Protein 8JT7 (pdb70)

InterPro domains:
  IPR002937 Amine oxidase [PF01593] (18-531)
  IPR036188 FAD/NAD(P)-binding domain superfamily [G3DSA:3.50.50.60] (1-538)
  IPR036188 FAD/NAD(P)-binding domain superfamily [SSF51905] (5-531)
  IPR050281 Flavin monoamine oxidase and related enzymes [PTHR10742] (8-529)

B-factor: mean 80.11, std 22.12, range [20.0, 149.05]

Secondary structure (DSSP, 8-state):
-EEEEEE--SHHHHHHHHHHHHHHTTT--EEEE-SSS-S-TT--EE--TT-TTS-EESS---BPPPPTTSSSSSHHHHHHHHHTT--EEE--SSB--SSSS--BTTT-EEEETTEEEETTHHHH-GGG--S---GGGTT--HHHHHHHHHHHHSTTGGGS-HHHHTT-EETTEEGGGSBHHHHHHHHS-HHHHHHHHHH----TTBBHHHHS------TT---EEETT-TTHHHHHHHHHHTT-SS-SS-GGGSEE-SEEEEEEEE-S-SSS-EEEEEEEEEEETTEEEEEEEEEEEEEEEEEEEE--HHHHHHSB-GGGGSHHHHHHGGGEEEE-EEEEEEEESS-TTGGGT--SSEEEESSTT-EEEEEEEGGGSTT--S---EEEEEEE--GGGHHHHHTTSSSSBP-----GGGTTTS-GGGSS---SS--BHHHHHHHHHHHHHHTT-S--PPPSEEEEEEE-STTT-SSEEEEBTTS-HHHHHHHTTS-STTS-EEEESSTTSSSTTSHHHHHHHHHHHHHHHS-PPPPTTS-SSS-SSPPPPPS--SSPPP-PPTTHHHHHHHHHHHHHHH-

Structure (mmCIF, N/CA/C/O backbone):
data_8JT7
#
_entry.id   8JT7
#
_cell.length_a   1.00
_cell.length_b   1.00
_cell.length_c   1.00
_cell.angle_alpha   90.00
_cell.angle_beta   90.00
_cell.angle_gamma   90.00
#
_symmetry.space_group_name_H-M   'P 1'
#
loop_
_entity.id
_entity.type
_entity.pdbx_description
1 polymer 'Amine oxidoreductase'
2 non-polymer 'FLAVIN-ADENINE DINUCLEOTIDE'
3 water water
#
loop_
_atom_site.group_PDB
_atom_site.id
_atom_site.type_symbol
_atom_site.label_atom_id
_atom_site.label_alt_id
_atom_site.label_comp_id
_atom_site.label_asym_id
_atom_site.label_entity_id
_atom_site.label_seq_id
_atom_site.pdbx_PDB_ins_code
_atom_site.Cartn_x
_atom_site.Cartn_y
_atom_site.Cartn_z
_atom_site.occupancy
_atom_site.B_iso_or_equiv
_atom_site.auth_seq_id
_atom_site.auth_comp_id
_atom_site.auth_asym_id
_atom_site.auth_atom_id
_atom_site.pdbx_PDB_model_num
ATOM 1 N N . PRO A 1 13 ? 105.286 23.623 128.405 1.00 119.99 13 PRO A N 1
ATOM 2 C CA . PRO A 1 13 ? 105.229 23.711 129.869 1.00 119.14 13 PRO A CA 1
ATOM 3 C C . PRO A 1 13 ? 105.190 25.141 130.419 1.00 116.30 13 PRO A C 1
ATOM 4 O O . PRO A 1 13 ? 105.597 25.376 131.560 1.00 114.64 13 PRO A O 1
ATOM 8 N N . LEU A 1 14 ? 104.637 26.084 129.640 1.00 109.30 14 LEU A N 1
ATOM 9 C CA . LEU A 1 14 ? 104.596 27.474 130.056 1.00 95.23 14 LEU A CA 1
ATOM 10 C C . LEU A 1 14 ? 103.178 27.849 130.448 1.00 96.16 14 LEU A C 1
ATOM 11 O O . LEU A 1 14 ? 102.263 27.643 129.666 1.00 97.86 14 LEU A O 1
ATOM 16 N N . ASP A 1 15 ? 103.013 28.414 131.646 1.00 94.41 15 ASP A N 1
ATOM 17 C CA . ASP A 1 15 ? 101.724 28.927 132.082 1.00 91.87 15 ASP A CA 1
ATOM 18 C C . ASP A 1 15 ? 101.383 30.215 131.318 1.00 101.57 15 ASP A C 1
ATOM 19 O O . ASP A 1 15 ? 100.236 30.406 130.921 1.00 103.55 15 ASP A O 1
ATOM 24 N N . VAL A 1 16 ? 102.368 31.100 131.105 1.00 89.03 16 VAL A N 1
ATOM 25 C CA . VAL A 1 16 ? 102.165 32.331 130.359 1.00 85.56 16 VAL A CA 1
ATOM 26 C C . VAL A 1 16 ? 103.356 32.581 129.446 1.00 82.80 16 VAL A C 1
ATOM 27 O O . VAL A 1 16 ? 104.455 32.748 129.945 1.00 88.62 16 VAL A O 1
ATOM 31 N N . ALA A 1 17 ? 103.130 32.689 128.136 1.00 79.10 17 ALA A N 1
ATOM 32 C CA . ALA A 1 17 ? 104.138 33.221 127.236 1.00 79.88 17 ALA A CA 1
ATOM 33 C C . ALA A 1 17 ? 103.830 34.698 126.959 1.00 86.64 17 ALA A C 1
ATOM 34 O O . ALA A 1 17 ? 102.713 35.039 126.593 1.00 83.21 17 ALA A O 1
ATOM 36 N N . ILE A 1 18 ? 104.825 35.571 127.136 1.00 77.79 18 ILE A N 1
ATOM 37 C CA . ILE A 1 18 ? 104.675 36.980 126.840 1.00 71.70 18 ILE A CA 1
ATOM 38 C C . ILE A 1 18 ? 105.558 37.319 125.652 1.00 75.29 18 ILE A C 1
ATOM 39 O O . ILE A 1 18 ? 106.757 37.105 125.705 1.00 78.49 18 ILE A O 1
ATOM 44 N N . ILE A 1 19 ? 104.942 37.797 124.567 1.00 76.75 19 ILE A N 1
ATOM 45 C CA . ILE A 1 19 ? 105.651 38.081 123.333 1.00 74.44 19 ILE A CA 1
ATOM 46 C C . ILE A 1 19 ? 105.802 39.594 123.234 1.00 76.47 19 ILE A C 1
ATOM 47 O O . ILE A 1 19 ? 104.813 40.322 123.186 1.00 76.39 19 ILE A O 1
ATOM 52 N N . GLY A 1 20 ? 107.051 40.039 123.229 1.00 76.68 20 GLY A N 1
ATOM 53 C CA . GLY A 1 20 ? 107.391 41.425 123.026 1.00 76.61 20 GLY A CA 1
ATOM 54 C C . GLY A 1 20 ? 108.113 41.974 124.242 1.00 70.13 20 GLY A C 1
ATOM 55 O O . GLY A 1 20 ? 107.537 42.067 125.318 1.00 72.38 20 GLY A O 1
ATOM 56 N N . GLY A 1 21 ? 109.355 42.427 124.051 1.00 73.79 21 GLY A N 1
ATOM 57 C CA . GLY A 1 21 ? 110.064 43.022 125.171 1.00 64.83 21 GLY A CA 1
ATOM 58 C C . GLY A 1 21 ? 109.948 44.541 125.221 1.00 75.69 21 GLY A C 1
ATOM 59 O O . GLY A 1 21 ? 110.888 45.231 125.614 1.00 76.00 21 GLY A O 1
ATOM 60 N N . GLY A 1 22 ? 108.785 45.074 124.856 1.00 66.35 22 GLY A N 1
ATOM 61 C CA . GLY A 1 22 ? 108.545 46.488 125.023 1.00 62.14 22 GLY A CA 1
ATOM 62 C C . GLY A 1 22 ? 108.129 46.790 126.447 1.00 58.82 22 GLY A C 1
ATOM 63 O O . GLY A 1 22 ? 108.270 45.980 127.344 1.00 68.31 22 GLY A O 1
ATOM 64 N N . VAL A 1 23 ? 107.553 47.963 126.646 1.00 57.51 23 VAL A N 1
ATOM 65 C CA . VAL A 1 23 ? 107.223 48.338 128.001 1.00 66.55 23 VAL A CA 1
ATOM 66 C C . VAL A 1 23 ? 106.042 47.515 128.496 1.00 65.29 23 VAL A C 1
ATOM 67 O O . VAL A 1 23 ? 106.022 47.158 129.672 1.00 67.65 23 VAL A O 1
ATOM 71 N N . SER A 1 24 ? 105.086 47.186 127.612 1.00 73.79 24 SER A N 1
ATOM 72 C CA . SER A 1 24 ? 103.886 46.487 128.057 1.00 63.89 24 SER A CA 1
ATOM 73 C C . SER A 1 24 ? 104.222 45.031 128.355 1.00 64.64 24 SER A C 1
ATOM 74 O O . SER A 1 24 ? 103.777 44.524 129.371 1.00 70.88 24 SER A O 1
ATOM 77 N N . GLY A 1 25 ? 105.021 44.398 127.487 1.00 73.48 25 GLY A N 1
ATOM 78 C CA . GLY A 1 25 ? 105.545 43.056 127.718 1.00 71.87 25 GLY A CA 1
ATOM 79 C C . GLY A 1 25 ? 106.314 42.948 129.038 1.00 71.82 25 GLY A C 1
ATOM 80 O O . GLY A 1 25 ? 106.031 42.088 129.872 1.00 69.73 25 GLY A O 1
ATOM 81 N N . THR A 1 26 ? 107.304 43.825 129.220 1.00 70.28 26 THR A N 1
ATOM 82 C CA . THR A 1 26 ? 108.180 43.749 130.376 1.00 66.28 26 THR A CA 1
ATOM 83 C C . THR A 1 26 ? 107.386 44.025 131.646 1.00 68.12 26 THR A C 1
ATOM 84 O O . THR A 1 26 ? 107.628 43.387 132.664 1.00 75.43 26 THR A O 1
ATOM 88 N N . TYR A 1 27 ? 106.424 44.949 131.585 1.00 71.08 27 TYR A N 1
ATOM 89 C CA . TYR A 1 27 ? 105.627 45.244 132.765 1.00 75.08 27 TYR A CA 1
ATOM 90 C C . TYR A 1 27 ? 104.778 44.025 133.121 1.00 76.98 27 TYR A C 1
ATOM 91 O O . TYR A 1 27 ? 104.614 43.686 134.282 1.00 80.89 27 TYR A O 1
ATOM 100 N N . SER A 1 28 ? 104.226 43.382 132.100 1.00 73.24 28 SER A N 1
ATOM 101 C CA . SER A 1 28 ? 103.349 42.246 132.288 1.00 71.30 28 SER A CA 1
ATOM 102 C C . SER A 1 28 ? 104.128 41.107 132.941 1.00 78.13 28 SER A C 1
ATOM 103 O O . SER A 1 28 ? 103.622 40.453 133.850 1.00 86.84 28 SER A O 1
ATOM 106 N N . ALA A 1 29 ? 105.323 40.814 132.422 1.00 77.42 29 ALA A N 1
ATOM 107 C CA . ALA A 1 29 ? 106.154 39.768 133.006 1.00 77.74 29 ALA A CA 1
ATOM 108 C C . ALA A 1 29 ? 106.476 40.088 134.470 1.00 78.50 29 ALA A C 1
ATOM 109 O O . ALA A 1 29 ? 106.349 39.248 135.336 1.00 76.89 29 ALA A O 1
ATOM 111 N N . TRP A 1 30 ? 106.899 41.312 134.745 1.00 71.57 30 TRP A N 1
ATOM 112 C CA . TRP A 1 30 ? 107.244 41.690 136.097 1.00 79.12 30 TRP A CA 1
ATOM 113 C C . TRP A 1 30 ? 106.070 41.495 137.051 1.00 83.47 30 TRP A C 1
ATOM 114 O O . TRP A 1 30 ? 106.252 40.969 138.141 1.00 94.80 30 TRP A O 1
ATOM 125 N N . ARG A 1 31 ? 104.880 41.951 136.662 1.00 85.47 31 ARG A N 1
ATOM 126 C CA . ARG A 1 31 ? 103.699 41.842 137.504 1.00 87.08 31 ARG A CA 1
ATOM 127 C C . ARG A 1 31 ? 103.333 40.372 137.763 1.00 86.72 31 ARG A C 1
ATOM 128 O O . ARG A 1 31 ? 103.091 39.980 138.899 1.00 85.81 31 ARG A O 1
ATOM 136 N N . LEU A 1 32 ? 103.270 39.576 136.695 1.00 83.92 32 LEU A N 1
ATOM 137 C CA . LEU A 1 32 ? 102.874 38.191 136.804 1.00 88.41 32 LEU A CA 1
ATOM 138 C C . LEU A 1 32 ? 103.903 37.395 137.602 1.00 93.44 32 LEU A C 1
ATOM 139 O O . LEU A 1 32 ? 103.543 36.455 138.292 1.00 95.97 32 LEU A O 1
ATOM 144 N N . GLN A 1 33 ? 105.184 37.733 137.479 1.00 96.74 33 GLN A N 1
ATOM 145 C CA . GLN A 1 33 ? 106.224 37.003 138.185 1.00 94.99 33 GLN A CA 1
ATOM 146 C C . GLN A 1 33 ? 106.205 37.376 139.656 1.00 91.25 33 GLN A C 1
ATOM 147 O O . GLN A 1 33 ? 106.459 36.517 140.492 1.00 98.42 33 GLN A O 1
ATOM 153 N N . GLU A 1 34 ? 105.931 38.648 139.963 1.00 89.07 34 GLU A N 1
ATOM 154 C CA . GLU A 1 34 ? 105.936 39.091 141.346 1.00 90.15 34 GLU A CA 1
ATOM 155 C C . GLU A 1 34 ? 104.655 38.675 142.058 1.00 95.61 34 GLU A C 1
ATOM 156 O O . GLU A 1 34 ? 104.560 38.824 143.273 1.00 105.09 34 GLU A O 1
ATOM 162 N N . ALA A 1 35 ? 103.671 38.176 141.305 1.00 101.79 35 ALA A N 1
ATOM 163 C CA . ALA A 1 35 ? 102.377 37.844 141.872 1.00 102.57 35 ALA A CA 1
ATOM 164 C C . ALA A 1 35 ? 102.210 36.327 141.920 1.00 102.77 35 ALA A C 1
ATOM 165 O O . ALA A 1 35 ? 101.830 35.797 142.960 1.00 111.99 35 ALA A O 1
ATOM 167 N N . GLN A 1 36 ? 102.491 35.644 140.810 1.00 98.71 36 GLN A N 1
ATOM 168 C CA . GLN A 1 36 ? 102.178 34.231 140.678 1.00 98.93 36 GLN A CA 1
ATOM 169 C C . GLN A 1 36 ? 103.403 33.438 140.243 1.00 101.56 36 GLN A C 1
ATOM 170 O O . GLN A 1 36 ? 103.273 32.316 139.771 1.00 110.14 36 GLN A O 1
ATOM 176 N N . GLY A 1 37 ? 104.596 34.008 140.397 1.00 108.18 37 GLY A N 1
ATOM 177 C CA . GLY A 1 37 ? 105.808 33.390 139.882 1.00 108.38 37 GLY A CA 1
ATOM 178 C C . GLY A 1 37 ? 106.166 32.094 140.602 1.00 112.67 37 GLY A C 1
ATOM 179 O O . GLY A 1 37 ? 106.749 31.204 139.990 1.00 115.38 37 GLY A O 1
ATOM 180 N N . ASP A 1 38 ? 105.751 31.978 141.869 1.00 116.83 38 ASP A N 1
ATOM 181 C CA . ASP A 1 38 ? 106.036 30.817 142.697 1.00 120.07 38 ASP A CA 1
ATOM 182 C C . ASP A 1 38 ? 105.309 29.565 142.208 1.00 121.90 38 ASP A C 1
ATOM 183 O O . ASP A 1 38 ? 105.731 28.465 142.559 1.00 127.17 38 ASP A O 1
ATOM 188 N N . HIS A 1 39 ? 104.232 29.709 141.419 1.00 120.14 39 HIS A N 1
ATOM 189 C CA . HIS A 1 39 ? 103.487 28.544 140.959 1.00 122.63 39 HIS A CA 1
ATOM 190 C C . HIS A 1 39 ? 103.123 28.605 139.473 1.00 120.75 39 HIS A C 1
ATOM 191 O O . HIS A 1 39 ? 102.295 27.815 139.021 1.00 118.79 39 HIS A O 1
ATOM 198 N N . GLN A 1 40 ? 103.729 29.532 138.714 1.00 119.53 40 GLN A N 1
ATOM 199 C CA . GLN A 1 40 ? 103.412 29.704 137.303 1.00 112.06 40 GLN A CA 1
ATOM 200 C C . GLN A 1 40 ? 104.706 29.904 136.522 1.00 108.27 40 GLN A C 1
ATOM 201 O O . GLN A 1 40 ? 105.546 30.709 136.918 1.00 110.61 40 GLN A O 1
ATOM 207 N N . ARG A 1 41 ? 104.840 29.179 135.407 1.00 97.95 41 ARG A N 1
ATOM 208 C CA . ARG A 1 41 ? 105.976 29.343 134.520 1.00 103.96 41 ARG A CA 1
ATOM 209 C C . ARG A 1 41 ? 105.705 30.479 133.525 1.00 99.60 41 ARG A C 1
ATOM 210 O O . ARG A 1 41 ? 104.831 30.388 132.675 1.00 99.27 41 ARG A O 1
ATOM 218 N N . ILE A 1 42 ? 106.497 31.544 133.621 1.00 98.35 42 ILE A N 1
ATOM 219 C CA . ILE A 1 42 ? 106.327 32.735 132.812 1.00 92.37 42 ILE A CA 1
ATOM 220 C C . ILE A 1 42 ? 107.620 33.005 132.069 1.00 91.07 42 ILE A C 1
ATOM 221 O O . ILE A 1 42 ? 108.688 33.090 132.690 1.00 99.54 42 ILE A O 1
ATOM 226 N N . GLN A 1 43 ? 107.507 33.166 130.757 1.00 85.06 43 GLN A N 1
ATOM 227 C CA . GLN A 1 43 ? 108.671 33.487 129.955 1.00 94.98 43 GLN A CA 1
ATOM 228 C C . GLN A 1 43 ? 108.373 34.689 129.050 1.00 85.22 43 GLN A C 1
ATOM 229 O O . GLN A 1 43 ? 107.252 34.858 128.595 1.00 80.47 43 GLN A O 1
ATOM 235 N N . LEU A 1 44 ? 109.390 35.507 128.769 1.00 79.21 44 LEU A N 1
ATOM 236 C CA . LEU A 1 44 ? 109.248 36.670 127.901 1.00 71.74 44 LEU A CA 1
ATOM 237 C C . LEU A 1 44 ? 110.130 36.467 126.684 1.00 76.42 44 LEU A C 1
ATOM 238 O O . LEU A 1 44 ? 111.291 36.133 126.820 1.00 83.62 44 LEU A O 1
ATOM 243 N N . PHE A 1 45 ? 109.539 36.631 125.501 1.00 74.26 45 PHE A N 1
ATOM 244 C CA . PHE A 1 45 ? 110.237 36.434 124.252 1.00 78.58 45 PHE A CA 1
ATOM 245 C C . PHE A 1 45 ? 110.373 37.776 123.546 1.00 81.96 45 PHE A C 1
ATOM 246 O O . PHE A 1 45 ? 109.402 38.510 123.462 1.00 85.02 45 PHE A O 1
ATOM 254 N N . GLU A 1 46 ? 111.561 38.065 123.007 1.00 80.07 46 GLU A N 1
ATOM 255 C CA . GLU A 1 46 ? 111.804 39.327 122.342 1.00 74.13 46 GLU A CA 1
ATOM 256 C C . GLU A 1 46 ? 112.429 39.054 120.981 1.00 78.51 46 GLU A C 1
ATOM 257 O O . GLU A 1 46 ? 113.313 38.233 120.860 1.00 84.60 46 GLU A O 1
ATOM 263 N N . TYR A 1 47 ? 111.957 39.756 119.958 1.00 76.57 47 TYR A N 1
ATOM 264 C CA . TYR A 1 47 ? 112.380 39.565 118.585 1.00 77.95 47 TYR A CA 1
ATOM 265 C C . TYR A 1 47 ? 113.864 39.853 118.426 1.00 79.42 47 TYR A C 1
ATOM 266 O O . TYR A 1 47 ? 114.519 39.198 117.639 1.00 86.47 47 TYR A O 1
ATOM 275 N N . SER A 1 48 ? 114.345 40.903 119.094 1.00 82.23 48 SER A N 1
ATOM 276 C CA . SER A 1 48 ? 115.681 41.418 118.866 1.00 79.30 48 SER A CA 1
ATOM 277 C C . SER A 1 48 ? 116.549 41.134 120.085 1.00 76.88 48 SER A C 1
ATOM 278 O O . SER A 1 48 ? 116.142 40.436 121.007 1.00 82.13 48 SER A O 1
ATOM 281 N N . ASP A 1 49 ? 117.757 41.691 120.078 1.00 78.19 49 ASP A N 1
ATOM 282 C CA . ASP A 1 49 ? 118.672 41.557 121.195 1.00 84.52 49 ASP A CA 1
ATOM 283 C C . ASP A 1 49 ? 118.496 42.713 122.173 1.00 77.15 49 ASP A C 1
ATOM 284 O O . ASP A 1 49 ? 119.205 42.773 123.167 1.00 86.62 49 ASP A O 1
ATOM 289 N N . ARG A 1 50 ? 117.573 43.642 121.881 1.00 73.53 50 ARG A N 1
ATOM 290 C CA . ARG A 1 50 ? 117.404 44.827 122.704 1.00 64.79 50 ARG A CA 1
ATOM 291 C C . ARG A 1 50 ? 116.034 44.804 123.355 1.00 65.49 50 ARG A C 1
ATOM 292 O O . ARG A 1 50 ? 115.050 44.475 122.704 1.00 77.72 50 ARG A O 1
ATOM 300 N N . ILE A 1 51 ? 116.009 45.113 124.645 1.00 67.36 51 ILE A N 1
ATOM 301 C CA . ILE A 1 51 ? 114.788 45.280 125.396 1.00 70.36 51 ILE A CA 1
ATOM 302 C C . ILE A 1 51 ? 114.419 46.755 125.330 1.00 72.66 51 ILE A C 1
ATOM 303 O O . ILE A 1 51 ? 115.288 47.591 125.561 1.00 70.92 51 ILE A O 1
ATOM 308 N N . GLY A 1 52 ? 113.138 47.059 125.065 1.00 69.32 52 GLY A N 1
ATOM 309 C CA . GLY A 1 52 ? 112.638 48.422 125.148 1.00 66.56 52 GLY A CA 1
ATOM 310 C C . GLY A 1 52 ? 111.638 48.739 124.045 1.00 62.02 52 GLY A C 1
ATOM 311 O O . GLY A 1 52 ? 110.755 49.564 124.258 1.00 65.87 52 GLY A O 1
ATOM 312 N N . GLY A 1 53 ? 111.782 48.098 122.883 1.00 57.53 53 GLY A N 1
ATOM 313 C CA . GLY A 1 53 ? 110.835 48.286 121.795 1.00 67.79 53 GLY A CA 1
ATOM 314 C C . GLY A 1 53 ? 110.912 49.728 121.317 1.00 63.42 53 GLY A C 1
ATOM 315 O O . GLY A 1 53 ? 111.978 50.167 120.923 1.00 69.62 53 GLY A O 1
ATOM 316 N N . ARG A 1 54 ? 109.822 50.488 121.441 1.00 56.33 54 ARG A N 1
ATOM 317 C CA . ARG A 1 54 ? 109.845 51.863 120.968 1.00 55.47 54 ARG A CA 1
ATOM 318 C C . ARG A 1 54 ? 110.337 52.820 122.052 1.00 53.42 54 ARG A C 1
ATOM 319 O O . ARG A 1 54 ? 110.440 54.017 121.811 1.00 53.05 54 ARG A O 1
ATOM 327 N N . LEU A 1 55 ? 110.782 52.307 123.197 1.00 54.18 55 LEU A N 1
ATOM 328 C CA . LEU A 1 55 ? 111.671 53.078 124.048 1.00 57.00 55 LEU A CA 1
ATOM 329 C C . LEU A 1 55 ? 113.111 52.647 123.771 1.00 59.57 55 LEU A C 1
ATOM 330 O O . LEU A 1 55 ? 113.497 51.507 123.989 1.00 67.71 55 LEU A O 1
ATOM 335 N N . PHE A 1 56 ? 113.930 53.618 123.375 1.00 59.07 56 PHE A N 1
ATOM 336 C CA . PHE A 1 56 ? 115.241 53.333 122.844 1.00 56.34 56 PHE A CA 1
ATOM 337 C C . PHE A 1 56 ? 116.160 54.516 123.104 1.00 57.74 56 PHE A C 1
ATOM 338 O O . PHE A 1 56 ? 115.972 55.534 122.470 1.00 70.45 56 PHE A O 1
ATOM 346 N N . SER A 1 57 ? 117.105 54.398 124.046 1.00 64.10 57 SER A N 1
ATOM 347 C CA . SER A 1 57 ? 117.930 55.516 124.508 1.00 61.09 57 SER A CA 1
ATOM 348 C C . SER A 1 57 ? 119.381 55.230 124.169 1.00 67.19 57 SER A C 1
ATOM 349 O O . SER A 1 57 ? 119.827 54.084 124.232 1.00 85.07 57 SER A O 1
ATOM 352 N N . ILE A 1 58 ? 120.089 56.248 123.702 1.00 67.61 58 ILE A N 1
ATOM 353 C CA . ILE A 1 58 ? 121.488 56.097 123.356 1.00 64.55 58 ILE A CA 1
ATOM 354 C C . ILE A 1 58 ? 122.204 57.347 123.849 1.00 66.34 58 ILE A C 1
ATOM 355 O O . ILE A 1 58 ? 121.561 58.343 124.142 1.00 72.38 58 ILE A O 1
ATOM 360 N N . ASN A 1 59 ? 123.504 57.227 124.074 1.00 70.02 59 ASN A N 1
ATOM 361 C CA . ASN A 1 59 ? 124.352 58.367 124.336 1.00 72.78 59 ASN A CA 1
ATOM 362 C C . ASN A 1 59 ? 125.333 58.413 123.174 1.00 68.23 59 ASN A C 1
ATOM 363 O O . ASN A 1 59 ? 125.946 57.401 122.862 1.00 75.23 59 ASN A O 1
ATOM 368 N N . LEU A 1 60 ? 125.375 59.549 122.463 1.00 61.20 60 LEU A N 1
ATOM 369 C CA . LEU A 1 60 ? 126.364 59.765 121.430 1.00 59.95 60 LEU A CA 1
ATOM 370 C C . LEU A 1 60 ? 127.717 59.995 122.104 1.00 66.04 60 LEU A C 1
ATOM 371 O O . LEU A 1 60 ? 127.776 60.435 123.253 1.00 72.25 60 LEU A O 1
ATOM 376 N N . PRO A 1 61 ? 128.848 59.697 121.438 1.00 64.45 61 PRO A N 1
ATOM 377 C CA . PRO A 1 61 ? 130.171 60.086 121.939 1.00 70.94 61 PRO A CA 1
ATOM 378 C C . PRO A 1 61 ? 130.238 61.536 122.383 1.00 61.59 61 PRO A C 1
ATOM 379 O O . PRO A 1 61 ? 129.741 62.408 121.679 1.00 60.51 61 PRO A O 1
ATOM 383 N N . GLY A 1 62 ? 130.825 61.802 123.546 1.00 58.61 62 GLY A N 1
ATOM 384 C CA . GLY A 1 62 ? 130.970 63.182 123.986 1.00 59.44 62 GLY A CA 1
ATOM 385 C C . GLY A 1 62 ? 129.755 63.688 124.760 1.00 58.79 62 GLY A C 1
ATOM 386 O O . GLY A 1 62 ? 129.798 64.778 125.305 1.00 72.26 62 GLY A O 1
ATOM 387 N N . LEU A 1 63 ? 128.657 62.927 124.770 1.00 65.80 63 LEU A N 1
ATOM 388 C CA . LEU A 1 63 ? 127.437 63.358 125.428 1.00 64.60 63 LEU A CA 1
ATOM 389 C C . LEU A 1 63 ? 127.044 62.294 126.440 1.00 70.48 63 LEU A C 1
ATOM 390 O O . LEU A 1 63 ? 126.012 61.653 126.311 1.00 67.42 63 LEU A O 1
ATOM 395 N N . PRO A 1 64 ? 127.887 61.997 127.448 1.00 85.14 64 PRO A N 1
ATOM 396 C CA . PRO A 1 64 ? 127.607 60.884 128.364 1.00 75.37 64 PRO A CA 1
ATOM 397 C C . PRO A 1 64 ? 126.416 61.099 129.296 1.00 68.13 64 PRO A C 1
ATOM 398 O O . PRO A 1 64 ? 125.907 60.143 129.859 1.00 83.40 64 PRO A O 1
ATOM 402 N N . ASN A 1 65 ? 125.960 62.342 129.440 1.00 73.13 65 ASN A N 1
ATOM 403 C CA . ASN A 1 65 ? 124.830 62.638 130.305 1.00 77.46 65 ASN A CA 1
ATOM 404 C C . ASN A 1 65 ? 123.718 63.389 129.583 1.00 75.03 65 ASN A C 1
ATOM 405 O O . ASN A 1 65 ? 122.867 63.964 130.243 1.00 84.46 65 ASN A O 1
ATOM 410 N N . VAL A 1 66 ? 123.732 63.403 128.248 1.00 74.43 66 VAL A N 1
ATOM 411 C CA . VAL A 1 66 ? 122.642 63.953 127.470 1.00 68.27 66 VAL A CA 1
ATOM 412 C C . VAL A 1 66 ? 122.104 62.813 126.616 1.00 62.52 66 VAL A C 1
ATOM 413 O O . VAL A 1 66 ? 122.733 62.415 125.636 1.00 80.89 66 VAL A O 1
ATOM 417 N N . VAL A 1 67 ? 120.994 62.213 127.027 1.00 64.83 67 VAL A N 1
ATOM 418 C CA . VAL A 1 67 ? 120.444 61.077 126.309 1.00 69.00 67 VAL A CA 1
ATOM 419 C C . VAL A 1 67 ? 119.736 61.519 125.023 1.00 63.48 67 VAL A C 1
ATOM 420 O O . VAL A 1 67 ? 118.945 62.461 125.044 1.00 72.65 67 VAL A O 1
ATOM 424 N N . ALA A 1 68 ? 120.045 60.818 123.924 1.00 61.99 68 ALA A N 1
ATOM 425 C CA . ALA A 1 68 ? 119.305 60.872 122.684 1.00 65.23 68 ALA A CA 1
ATOM 426 C C . ALA A 1 68 ? 118.201 59.817 122.731 1.00 64.72 68 ALA A C 1
ATOM 427 O O . ALA A 1 68 ? 118.479 58.627 122.643 1.00 66.01 68 ALA A O 1
ATOM 429 N N . GLU A 1 69 ? 116.954 60.269 122.859 1.00 65.51 69 GLU A N 1
ATOM 430 C CA . GLU A 1 69 ? 115.810 59.379 122.896 1.00 58.40 69 GLU A CA 1
ATOM 431 C C . GLU A 1 69 ? 115.337 59.114 121.478 1.00 58.33 69 GLU A C 1
ATOM 432 O O . GLU A 1 69 ? 114.702 59.964 120.855 1.00 61.71 69 GLU A O 1
ATOM 438 N N . VAL A 1 70 ? 115.709 57.955 120.943 1.00 56.58 70 VAL A N 1
ATOM 439 C CA . VAL A 1 70 ? 115.343 57.702 119.572 1.00 54.41 70 VAL A CA 1
ATOM 440 C C . VAL A 1 70 ? 113.868 57.295 119.502 1.00 58.41 70 VAL A C 1
ATOM 441 O O . VAL A 1 70 ? 113.259 57.482 118.463 1.00 65.18 70 VAL A O 1
ATOM 445 N N . GLY A 1 71 ? 113.300 56.783 120.597 1.00 59.23 71 GLY A N 1
ATOM 446 C CA . GLY A 1 71 ? 111.875 56.517 120.705 1.00 60.30 71 GLY A CA 1
ATOM 447 C C . GLY A 1 71 ? 111.149 57.517 121.612 1.00 57.19 71 GLY A C 1
ATOM 448 O O . GLY A 1 71 ? 111.274 58.722 121.466 1.00 58.13 71 GLY A O 1
ATOM 449 N N . GLY A 1 72 ? 110.380 57.015 122.564 1.00 53.83 72 GLY A N 1
ATOM 450 C CA . GLY A 1 72 ? 109.685 57.902 123.475 1.00 55.21 72 GLY A CA 1
ATOM 451 C C . GLY A 1 72 ? 110.613 58.662 124.415 1.00 57.22 72 GLY A C 1
ATOM 452 O O . GLY A 1 72 ? 111.701 58.197 124.771 1.00 59.86 72 GLY A O 1
ATOM 453 N N . MET A 1 73 ? 110.185 59.856 124.829 1.00 56.22 73 MET A N 1
ATOM 454 C CA . MET A 1 73 ? 111.112 60.661 125.613 1.00 62.35 73 MET A CA 1
ATOM 455 C C . MET A 1 73 ? 110.517 61.358 126.830 1.00 56.86 73 MET A C 1
ATOM 456 O O . MET A 1 73 ? 111.297 61.809 127.653 1.00 75.63 73 MET A O 1
ATOM 461 N N . ARG A 1 74 ? 109.203 61.520 126.965 1.00 55.73 74 ARG A N 1
ATOM 462 C CA . ARG A 1 74 ? 108.693 62.249 128.115 1.00 55.78 74 ARG A CA 1
ATOM 463 C C . ARG A 1 74 ? 107.304 61.753 128.524 1.00 52.26 74 ARG A C 1
ATOM 464 O O . ARG A 1 74 ? 106.639 61.071 127.758 1.00 58.01 74 ARG A O 1
ATOM 472 N N . TRP A 1 75 ? 106.825 62.180 129.694 1.00 53.23 75 TRP A N 1
ATOM 473 C CA . TRP A 1 75 ? 105.465 61.831 130.107 1.00 58.04 75 TRP A CA 1
ATOM 474 C C . TRP A 1 75 ? 104.931 62.952 130.951 1.00 49.04 75 TRP A C 1
ATOM 475 O O . TRP A 1 75 ? 105.718 63.755 131.434 1.00 65.72 75 TRP A O 1
ATOM 486 N N . MET A 1 76 ? 103.613 63.049 131.046 1.00 64.77 76 MET A N 1
ATOM 487 C CA . MET A 1 76 ? 102.979 64.100 131.821 1.00 63.73 76 MET A CA 1
ATOM 488 C C . MET A 1 76 ? 102.860 63.592 133.247 1.00 74.35 76 MET A C 1
ATOM 489 O O . MET A 1 76 ? 102.402 62.470 133.460 1.00 70.23 76 MET A O 1
ATOM 494 N N . PRO A 1 77 ? 103.246 64.374 134.271 1.00 82.92 77 PRO A N 1
ATOM 495 C CA . PRO A 1 77 ? 103.074 63.958 135.661 1.00 84.01 77 PRO A CA 1
ATOM 496 C C . PRO A 1 77 ? 101.613 63.727 136.019 1.00 75.72 77 PRO A C 1
ATOM 497 O O . PRO A 1 77 ? 100.735 64.389 135.463 1.00 83.34 77 PRO A O 1
ATOM 501 N N . ALA A 1 78 ? 101.382 62.854 137.001 1.00 75.43 78 ALA A N 1
ATOM 502 C CA . ALA A 1 78 ? 100.064 62.672 137.585 1.00 76.41 78 ALA A CA 1
ATOM 503 C C . ALA A 1 78 ? 99.580 63.965 138.211 1.00 75.55 78 ALA A C 1
ATOM 504 O O . ALA A 1 78 ? 100.356 64.687 138.834 1.00 85.36 78 ALA A O 1
ATOM 506 N N . THR A 1 79 ? 98.276 64.236 138.053 1.00 89.15 79 THR A N 1
ATOM 507 C CA . THR A 1 79 ? 97.631 65.348 138.738 1.00 92.37 79 THR A CA 1
ATOM 508 C C . THR A 1 79 ? 97.614 65.086 140.245 1.00 100.31 79 THR A C 1
ATOM 509 O O . THR A 1 79 ? 97.902 63.975 140.689 1.00 100.78 79 THR A O 1
ATOM 513 N N . LYS A 1 80 ? 97.296 66.126 141.031 1.00 111.16 80 LYS A N 1
ATOM 514 C CA . LYS A 1 80 ? 97.275 66.025 142.486 1.00 114.48 80 LYS A CA 1
ATOM 515 C C . LYS A 1 80 ? 96.233 64.985 142.913 1.00 108.00 80 LYS A C 1
ATOM 516 O O . LYS A 1 80 ? 96.479 64.200 143.827 1.00 107.11 80 LYS A O 1
ATOM 522 N N . ASP A 1 81 ? 95.085 64.966 142.226 1.00 101.42 81 ASP A N 1
ATOM 523 C CA . ASP A 1 81 ? 94.006 64.046 142.549 1.00 104.77 81 ASP A CA 1
ATOM 524 C C . ASP A 1 81 ? 94.202 62.685 141.884 1.00 108.02 81 ASP A C 1
ATOM 525 O O . ASP A 1 81 ? 93.355 61.811 142.051 1.00 108.71 81 ASP A O 1
ATOM 530 N N . ASN A 1 82 ? 95.288 62.519 141.115 1.00 103.30 82 ASN A N 1
ATOM 531 C CA . ASN A 1 82 ? 95.690 61.243 140.531 1.00 94.70 82 ASN A CA 1
ATOM 532 C C . ASN A 1 82 ? 94.678 60.723 139.517 1.00 90.17 82 ASN A C 1
ATOM 533 O O . ASN A 1 82 ? 94.653 59.525 139.243 1.00 96.16 82 ASN A O 1
ATOM 538 N N . THR A 1 83 ? 93.870 61.618 138.939 1.00 99.96 83 THR A N 1
ATOM 539 C CA . THR A 1 83 ? 92.819 61.231 138.010 1.00 101.96 83 THR A CA 1
ATOM 540 C C . THR A 1 83 ? 93.289 61.471 136.579 1.00 102.62 83 THR A C 1
ATOM 541 O O . THR A 1 83 ? 92.850 60.783 135.658 1.00 103.18 83 THR A O 1
ATOM 545 N N . GLY A 1 84 ? 94.181 62.449 136.407 1.00 97.98 84 GLY A N 1
ATOM 546 C CA . GLY A 1 84 ? 94.660 62.829 135.096 1.00 95.46 84 GLY A CA 1
ATOM 547 C C . GLY A 1 84 ? 96.173 62.758 135.032 1.00 83.79 84 GLY A C 1
ATOM 548 O O . GLY A 1 84 ? 96.806 62.429 136.029 1.00 85.00 84 GLY A O 1
ATOM 549 N N . GLY A 1 85 ? 96.728 63.098 133.858 1.00 80.36 85 GLY A N 1
ATOM 550 C CA . GLY A 1 85 ? 98.144 62.923 133.571 1.00 76.66 85 GLY A CA 1
ATOM 551 C C . GLY A 1 85 ? 98.475 61.450 133.360 1.00 69.62 85 GLY A C 1
ATOM 552 O O . GLY A 1 85 ? 97.574 60.619 133.345 1.00 73.90 85 GLY A O 1
ATOM 553 N N . HIS A 1 86 ? 99.755 61.133 133.152 1.00 70.30 86 HIS A N 1
ATOM 554 C CA . HIS A 1 86 ? 100.141 59.759 132.881 1.00 70.56 86 HIS A CA 1
ATOM 555 C C . HIS A 1 86 ? 100.431 59.128 134.228 1.00 68.47 86 HIS A C 1
ATOM 556 O O . HIS A 1 86 ? 101.580 59.083 134.640 1.00 79.31 86 HIS A O 1
ATOM 563 N N . VAL A 1 87 ? 99.376 58.719 134.925 1.00 77.56 87 VAL A N 1
ATOM 564 C CA . VAL A 1 87 ? 99.461 58.314 136.320 1.00 78.87 87 VAL A CA 1
ATOM 565 C C . VAL A 1 87 ? 100.253 57.019 136.415 1.00 70.47 87 VAL A C 1
ATOM 566 O O . VAL A 1 87 ? 101.130 56.883 137.254 1.00 67.42 87 VAL A O 1
ATOM 570 N N . MET A 1 88 ? 99.988 56.084 135.512 1.00 66.80 88 MET A N 1
ATOM 571 C CA . MET A 1 88 ? 100.673 54.813 135.616 1.00 70.74 88 MET A CA 1
ATOM 572 C C . MET A 1 88 ? 102.173 55.003 135.476 1.00 75.63 88 MET A C 1
ATOM 573 O O . MET A 1 88 ? 102.910 54.409 136.253 1.00 75.42 88 MET A O 1
ATOM 578 N N . VAL A 1 89 ? 102.610 55.807 134.495 1.00 74.66 89 VAL A N 1
ATOM 579 C CA . VAL A 1 89 ? 104.021 55.981 134.243 1.00 66.22 89 VAL A CA 1
ATOM 580 C C . VAL A 1 89 ? 104.631 56.634 135.476 1.00 64.24 89 VAL A C 1
ATOM 581 O O . VAL A 1 89 ? 105.694 56.206 135.934 1.00 59.49 89 VAL A O 1
ATOM 585 N N . ASP A 1 90 ? 103.989 57.712 135.941 1.00 69.63 90 ASP A N 1
ATOM 586 C CA . ASP A 1 90 ? 104.531 58.530 137.009 1.00 72.27 90 ASP A CA 1
ATOM 587 C C . ASP A 1 90 ? 104.727 57.673 138.263 1.00 76.89 90 ASP A C 1
ATOM 588 O O . ASP A 1 90 ? 105.792 57.697 138.884 1.00 90.20 90 ASP A O 1
ATOM 593 N N . LYS A 1 91 ? 103.719 56.885 138.615 1.00 73.70 91 LYS A N 1
ATOM 594 C CA . LYS A 1 91 ? 103.763 56.107 139.839 1.00 75.72 91 LYS A CA 1
ATOM 595 C C . LYS A 1 91 ? 104.630 54.872 139.657 1.00 76.98 91 LYS A C 1
ATOM 596 O O . LYS A 1 91 ? 105.218 54.408 140.625 1.00 93.28 91 LYS A O 1
ATOM 602 N N . LEU A 1 92 ? 104.674 54.299 138.461 1.00 73.40 92 LEU A N 1
ATOM 603 C CA . LEU A 1 92 ? 105.538 53.143 138.249 1.00 77.43 92 LEU A CA 1
ATOM 604 C C . LEU A 1 92 ? 106.996 53.571 138.311 1.00 74.91 92 LEU A C 1
ATOM 605 O O . LEU A 1 92 ? 107.851 52.813 138.747 1.00 84.78 92 LEU A O 1
ATOM 610 N N . VAL A 1 93 ? 107.280 54.784 137.839 1.00 84.87 93 VAL A N 1
ATOM 611 C CA . VAL A 1 93 ? 108.639 55.288 137.837 1.00 82.86 93 VAL A CA 1
ATOM 612 C C . VAL A 1 93 ? 109.033 55.565 139.285 1.00 84.96 93 VAL A C 1
ATOM 613 O O . VAL A 1 93 ? 110.161 55.288 139.670 1.00 81.59 93 VAL A O 1
ATOM 617 N N . GLY A 1 94 ? 108.083 56.087 140.075 1.00 87.90 94 GLY A N 1
ATOM 618 C CA . GLY A 1 94 ? 108.253 56.209 141.517 1.00 96.49 94 GLY A CA 1
ATOM 619 C C . GLY A 1 94 ? 108.530 54.861 142.196 1.00 88.35 94 GLY A C 1
ATOM 620 O O . GLY A 1 94 ? 109.424 54.744 143.025 1.00 96.91 94 GLY A O 1
ATOM 621 N N . GLU A 1 95 ? 107.786 53.833 141.800 1.00 88.02 95 GLU A N 1
ATOM 622 C CA . GLU A 1 95 ? 107.880 52.527 142.418 1.00 84.74 95 GLU A CA 1
ATOM 623 C C . GLU A 1 95 ? 109.250 51.888 142.181 1.00 85.51 95 GLU A C 1
ATOM 624 O O . GLU A 1 95 ? 109.771 51.229 143.072 1.00 95.83 95 GLU A O 1
ATOM 630 N N . LEU A 1 96 ? 109.828 52.052 140.988 1.00 89.24 96 LEU A N 1
ATOM 631 C CA . LEU A 1 96 ? 111.064 51.369 140.640 1.00 78.70 96 LEU A CA 1
ATOM 632 C C . LEU A 1 96 ? 112.277 52.228 140.988 1.00 78.84 96 LEU A C 1
ATOM 633 O O . LEU A 1 96 ? 113.407 51.850 140.664 1.00 88.23 96 LEU A O 1
ATOM 638 N N . LYS A 1 97 ? 112.043 53.411 141.561 1.00 87.45 97 LYS A N 1
ATOM 639 C CA . LYS A 1 97 ? 113.117 54.264 142.061 1.00 94.95 97 LYS A CA 1
ATOM 640 C C . LYS A 1 97 ? 114.029 54.720 140.917 1.00 96.37 97 LYS A C 1
ATOM 641 O O . LYS A 1 97 ? 115.233 54.919 141.109 1.00 95.00 97 LYS A O 1
ATOM 647 N N . LEU A 1 98 ? 113.446 54.900 139.723 1.00 84.78 98 LEU A N 1
ATOM 648 C CA . LEU A 1 98 ? 114.147 55.513 138.607 1.00 81.28 98 LEU A CA 1
ATOM 649 C C . LEU A 1 98 ? 114.119 57.025 138.794 1.00 72.43 98 LEU A C 1
ATOM 650 O O . LEU A 1 98 ? 113.093 57.592 139.175 1.00 95.00 98 LEU A O 1
ATOM 655 N N . GLU A 1 99 ? 115.242 57.674 138.516 1.00 85.46 99 GLU A N 1
ATOM 656 C CA . GLU A 1 99 ? 115.344 59.101 138.746 1.00 90.90 99 GLU A CA 1
ATOM 657 C C . GLU A 1 99 ? 114.725 59.827 137.558 1.00 79.18 99 GLU A C 1
ATOM 658 O O . GLU A 1 99 ? 115.060 59.520 136.430 1.00 84.05 99 GLU A O 1
ATOM 664 N N . SER A 1 100 ? 113.861 60.799 137.832 1.00 81.36 100 SER A N 1
ATOM 665 C CA . SER A 1 100 ? 113.234 61.601 136.804 1.00 77.54 100 SER A CA 1
ATOM 666 C C . SER A 1 100 ? 113.816 63.011 136.809 1.00 76.36 100 SER A C 1
ATOM 667 O O . SER A 1 100 ? 114.448 63.406 137.778 1.00 94.36 100 SER A O 1
ATOM 670 N N . LYS A 1 101 ? 113.641 63.737 135.698 1.00 80.18 101 LYS A N 1
ATOM 671 C CA . LYS A 1 101 ? 114.106 65.109 135.554 1.00 75.76 101 LYS A CA 1
ATOM 672 C C . LYS A 1 101 ? 113.043 65.898 134.822 1.00 72.24 101 LYS A C 1
ATOM 673 O O . LYS A 1 101 ? 112.118 65.307 134.285 1.00 86.81 101 LYS A O 1
ATOM 679 N N . ASN A 1 102 ? 113.110 67.222 134.882 1.00 80.05 102 ASN A N 1
ATOM 680 C CA . ASN A 1 102 ? 112.182 68.047 134.130 1.00 78.03 102 ASN A CA 1
ATOM 681 C C . ASN A 1 102 ? 112.528 67.974 132.649 1.00 73.38 102 ASN A C 1
ATOM 682 O O . ASN A 1 102 ? 113.697 67.906 132.304 1.00 74.67 102 ASN A O 1
ATOM 687 N N . PHE A 1 103 ? 111.514 67.900 131.785 1.00 65.63 103 PHE A N 1
ATOM 688 C CA . PHE A 1 103 ? 111.746 67.902 130.349 1.00 70.53 103 PHE A CA 1
ATOM 689 C C . PHE A 1 103 ? 111.335 69.275 129.859 1.00 66.62 103 PHE A C 1
ATOM 690 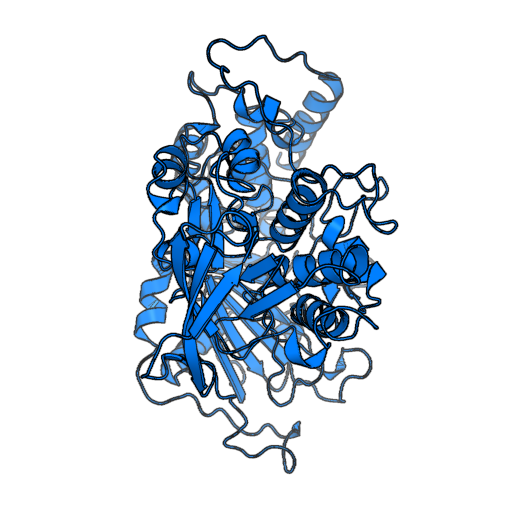O O . PHE A 1 103 ? 110.149 69.556 129.735 1.00 68.45 103 PHE A O 1
ATOM 698 N N . PRO A 1 104 ? 112.270 70.224 129.710 1.00 58.39 104 PRO A N 1
ATOM 699 C CA . PRO A 1 104 ? 111.889 71.598 129.428 1.00 66.02 104 PRO A CA 1
ATOM 700 C C . PRO A 1 104 ? 111.411 71.794 127.994 1.00 58.55 104 PRO A C 1
ATOM 701 O O . PRO A 1 104 ? 111.961 71.189 127.081 1.00 58.37 104 PRO A O 1
ATOM 705 N N . MET A 1 105 ? 110.411 72.673 127.846 1.00 62.62 105 MET A N 1
ATOM 706 C CA . MET A 1 105 ? 109.783 72.955 126.566 1.00 53.07 105 MET A CA 1
ATOM 707 C C . MET A 1 105 ? 109.999 74.414 126.197 1.00 56.96 105 MET A C 1
ATOM 708 O O . MET A 1 105 ? 109.339 74.920 125.297 1.00 64.31 105 MET A O 1
ATOM 713 N N . GLY A 1 106 ? 111.015 75.025 126.813 1.00 55.48 106 GLY A N 1
ATOM 714 C CA . GLY A 1 106 ? 111.269 76.439 126.684 1.00 60.34 106 GLY A CA 1
ATOM 715 C C . GLY A 1 106 ? 112.320 76.896 127.685 1.00 59.48 106 GLY A C 1
ATOM 716 O O . GLY A 1 106 ? 112.877 76.080 128.395 1.00 71.39 106 GLY A O 1
ATOM 717 N N . SER A 1 107 ? 112.515 78.217 127.772 1.00 63.47 107 SER A N 1
ATOM 718 C CA . SER A 1 107 ? 113.537 78.806 128.617 1.00 66.65 107 SER A CA 1
ATOM 719 C C . SER A 1 107 ? 113.051 79.069 130.049 1.00 65.34 107 SER A C 1
ATOM 720 O O . SER A 1 107 ? 111.933 79.520 130.258 1.00 66.35 107 SER A O 1
ATOM 723 N N . ASN A 1 108 ? 113.952 78.894 131.017 1.00 74.81 108 ASN A N 1
ATOM 724 C CA . ASN A 1 108 ? 113.647 79.226 132.393 1.00 77.65 108 ASN A CA 1
ATOM 725 C C . ASN A 1 108 ? 114.142 80.646 132.683 1.00 79.99 108 ASN A C 1
ATOM 726 O O . ASN A 1 108 ? 113.631 81.283 133.599 1.00 92.71 108 ASN A O 1
ATOM 731 N N . LEU A 1 109 ? 115.038 81.169 131.839 1.00 87.35 109 LEU A N 1
ATOM 732 C CA . LEU A 1 109 ? 115.576 82.513 131.985 1.00 83.62 109 LEU A CA 1
ATOM 733 C C . LEU A 1 109 ? 114.627 83.515 131.336 1.00 83.12 109 LEU A C 1
ATOM 734 O O . LEU A 1 109 ? 113.816 83.142 130.484 1.00 88.52 109 LEU A O 1
ATOM 739 N N . PRO A 1 110 ? 114.682 84.808 131.729 1.00 92.72 110 PRO A N 1
ATOM 740 C CA . PRO A 1 110 ? 115.278 85.220 133.006 1.00 91.07 110 PRO A CA 1
ATOM 741 C C . PRO A 1 110 ? 114.477 84.644 134.177 1.00 89.69 110 PRO A C 1
ATOM 742 O O . PRO A 1 110 ? 113.257 84.574 134.106 1.00 98.72 110 PRO A O 1
ATOM 746 N N . ASP A 1 111 ? 115.178 84.185 135.219 1.00 101.60 111 ASP A N 1
ATOM 747 C CA . ASP A 1 111 ? 114.569 83.535 136.377 1.00 112.90 111 ASP A CA 1
ATOM 748 C C . ASP A 1 111 ? 113.396 84.328 136.963 1.00 110.56 111 ASP A C 1
ATOM 749 O O . ASP A 1 111 ? 112.552 83.722 137.621 1.00 118.83 111 ASP A O 1
ATOM 754 N N . LYS A 1 112 ? 113.320 85.645 136.715 1.00 115.76 112 LYS A N 1
ATOM 755 C CA . LYS A 1 112 ? 112.200 86.465 137.167 1.00 126.00 112 LYS A CA 1
ATOM 756 C C . LYS A 1 112 ? 110.931 86.149 136.364 1.00 120.12 112 LYS A C 1
ATOM 757 O O . LYS A 1 112 ? 109.946 85.685 136.945 1.00 122.64 112 LYS A O 1
ATOM 763 N N . ASP A 1 113 ? 110.948 86.448 135.051 1.00 117.68 113 ASP A N 1
ATOM 764 C CA . ASP A 1 113 ? 109.818 86.217 134.156 1.00 119.60 113 ASP A CA 1
ATOM 765 C C . ASP A 1 113 ? 110.300 85.351 132.996 1.00 102.84 113 ASP A C 1
ATOM 766 O O . ASP A 1 113 ? 110.664 85.854 131.932 1.00 102.25 113 ASP A O 1
ATOM 771 N N . PRO A 1 114 ? 110.321 84.015 133.164 1.00 92.00 114 PRO A N 1
ATOM 772 C CA . PRO A 1 114 ? 110.888 83.129 132.150 1.00 92.67 114 PRO A CA 1
ATOM 773 C C . PRO A 1 114 ? 110.244 83.328 130.770 1.00 78.71 114 PRO A C 1
ATOM 774 O O . PRO A 1 114 ? 109.023 83.319 130.643 1.00 76.35 114 PRO A O 1
ATOM 778 N N . VAL A 1 115 ? 111.083 83.516 129.750 1.00 76.96 115 VAL A N 1
ATOM 779 C CA . VAL A 1 115 ? 110.642 83.594 128.360 1.00 70.87 115 VAL A CA 1
ATOM 780 C C . VAL A 1 115 ? 109.873 82.327 127.944 1.00 63.08 115 VAL A C 1
ATOM 781 O O . VAL A 1 115 ? 108.936 82.380 127.157 1.00 57.83 115 VAL A O 1
ATOM 785 N N . GLY A 1 116 ? 110.186 81.172 128.509 1.00 55.38 116 GLY A N 1
ATOM 786 C CA . GLY A 1 116 ? 109.502 79.972 128.070 1.00 56.49 116 GLY A CA 1
ATOM 787 C C . GLY A 1 116 ? 109.795 79.681 126.606 1.00 60.89 116 GLY A C 1
ATOM 788 O O . GLY A 1 116 ? 110.928 79.851 126.164 1.00 65.22 116 GLY A O 1
ATOM 789 N N . ALA A 1 117 ? 108.756 79.330 125.847 1.00 59.49 117 ALA A N 1
ATOM 790 C CA . ALA A 1 117 ? 108.908 79.041 124.435 1.00 65.73 117 ALA A CA 1
ATOM 791 C C . ALA A 1 117 ? 108.634 80.266 123.556 1.00 56.49 117 ALA A C 1
ATOM 792 O O . ALA A 1 117 ? 108.544 80.141 122.343 1.00 66.21 117 ALA A O 1
ATOM 794 N N . LYS A 1 118 ? 108.520 81.455 124.141 1.00 63.60 118 LYS A N 1
ATOM 795 C CA . LYS A 1 118 ? 108.032 82.597 123.397 1.00 64.88 118 LYS A CA 1
ATOM 796 C C . LYS A 1 118 ? 109.005 83.028 122.317 1.00 59.63 118 LYS A C 1
ATOM 797 O O . LYS A 1 118 ? 108.584 83.613 121.338 1.00 64.26 118 LYS A O 1
ATOM 803 N N . ASP A 1 119 ? 110.289 82.757 122.500 1.00 53.82 119 ASP A N 1
ATOM 804 C CA . ASP A 1 119 ? 111.283 83.162 121.532 1.00 51.26 119 ASP A CA 1
ATOM 805 C C . ASP A 1 119 ? 111.671 82.049 120.547 1.00 57.50 119 ASP A C 1
ATOM 806 O O . ASP A 1 119 ? 112.560 82.244 119.724 1.00 65.36 119 ASP A O 1
ATOM 811 N N . ASN A 1 120 ? 111.009 80.895 120.590 1.00 50.38 120 ASN A N 1
ATOM 812 C CA . ASN A 1 120 ? 111.350 79.794 119.701 1.00 54.97 120 ASN A CA 1
ATOM 813 C C . ASN A 1 120 ? 110.868 80.119 118.291 1.00 51.67 120 ASN A C 1
ATOM 814 O O . ASN A 1 120 ? 109.955 80.927 118.131 1.00 57.72 120 ASN A O 1
ATOM 819 N N . LEU A 1 121 ? 111.504 79.524 117.277 1.00 46.23 121 LEU A N 1
ATOM 820 C CA . LEU A 1 121 ? 111.420 80.073 115.940 1.00 46.02 121 LEU A CA 1
ATOM 821 C C . LEU A 1 121 ? 110.361 79.340 115.134 1.00 45.39 121 LEU A C 1
ATOM 822 O O . LEU A 1 121 ? 110.043 78.202 115.406 1.00 46.86 121 LEU A O 1
ATOM 827 N N . PHE A 1 122 ? 109.792 80.085 114.201 1.00 45.85 122 PHE A N 1
ATOM 828 C CA . PHE A 1 122 ? 109.021 79.573 113.100 1.00 50.45 122 PHE A CA 1
ATOM 829 C C . PHE A 1 122 ? 109.585 80.124 111.812 1.00 45.30 122 PHE A C 1
ATOM 830 O O . PHE A 1 122 ? 109.954 81.289 111.724 1.00 58.70 122 PHE A O 1
ATOM 838 N N . TYR A 1 123 ? 109.673 79.215 110.845 1.00 48.85 123 TYR A N 1
ATOM 839 C CA . TYR A 1 123 ? 110.003 79.570 109.505 1.00 51.98 123 TYR A CA 1
ATOM 840 C C . TYR A 1 123 ? 109.034 78.875 108.553 1.00 42.63 123 TYR A C 1
ATOM 841 O O . TYR A 1 123 ? 109.288 77.767 108.102 1.00 50.14 123 TYR A O 1
ATOM 850 N N . LEU A 1 124 ? 108.024 79.616 108.146 1.00 45.28 124 LEU A N 1
ATOM 851 C CA . LEU A 1 124 ? 106.938 79.095 107.357 1.00 47.91 124 LEU A CA 1
ATOM 852 C C . LEU A 1 124 ? 106.735 80.035 106.185 1.00 49.87 124 LEU A C 1
ATOM 853 O O . LEU A 1 124 ? 106.636 81.241 106.391 1.00 48.15 124 LEU A O 1
ATOM 858 N N . ARG A 1 125 ? 106.612 79.435 104.993 1.00 48.95 125 ARG A N 1
ATOM 859 C CA . ARG A 1 125 ? 106.353 80.114 103.738 1.00 44.54 125 ARG A CA 1
ATOM 860 C C . ARG A 1 125 ? 107.343 81.258 103.555 1.00 50.09 125 ARG A C 1
ATOM 861 O O . ARG A 1 125 ? 106.963 82.360 103.191 1.00 57.67 125 ARG A O 1
ATOM 869 N N . GLY A 1 126 ? 108.592 81.014 103.927 1.00 48.36 126 GLY A N 1
ATOM 870 C CA . GLY A 1 126 ? 109.622 82.007 103.695 1.00 52.48 126 GLY A CA 1
ATOM 871 C C . GLY A 1 126 ? 109.620 83.145 104.693 1.00 51.29 126 GLY A C 1
ATOM 872 O O . GLY A 1 126 ? 110.438 84.063 104.567 1.00 68.15 126 GLY A O 1
ATOM 873 N N . GLU A 1 127 ? 108.755 83.067 105.701 1.00 46.04 127 GLU A N 1
ATOM 874 C CA . GLU A 1 127 ? 108.711 84.093 106.725 1.00 45.98 127 GLU A CA 1
ATOM 875 C C . GLU A 1 127 ? 109.175 83.559 108.082 1.00 49.89 127 GLU A C 1
ATOM 876 O O . GLU A 1 127 ? 108.847 82.450 108.495 1.00 60.81 127 GLU A O 1
ATOM 882 N N . ARG A 1 128 ? 109.842 84.435 108.812 1.00 46.20 128 ARG A N 1
ATOM 883 C CA . ARG A 1 128 ? 110.392 84.191 110.119 1.00 46.13 128 ARG A CA 1
ATOM 884 C C . ARG A 1 128 ? 109.608 84.958 111.167 1.00 50.36 128 ARG A C 1
ATOM 885 O O . ARG A 1 128 ? 109.326 86.138 111.027 1.00 59.30 128 ARG A O 1
ATOM 893 N N . PHE A 1 129 ? 109.256 84.258 112.218 1.00 51.68 129 PHE A N 1
ATOM 894 C CA . PHE A 1 129 ? 108.640 84.900 113.334 1.00 48.78 129 PHE A CA 1
ATOM 895 C C . PHE A 1 129 ? 108.859 83.990 114.517 1.00 48.96 129 PHE A C 1
ATOM 896 O O . PHE A 1 129 ? 109.469 82.955 114.379 1.00 45.00 129 PHE A O 1
ATOM 904 N N . ARG A 1 130 ? 108.485 84.469 115.694 1.00 49.67 130 ARG A N 1
ATOM 905 C CA . ARG A 1 130 ? 108.712 83.716 116.899 1.00 55.13 130 ARG A CA 1
ATOM 906 C C . ARG A 1 130 ? 107.361 83.401 117.465 1.00 47.29 130 ARG A C 1
ATOM 907 O O . ARG A 1 130 ? 106.390 83.949 116.970 1.00 59.55 130 ARG A O 1
ATOM 915 N N . LEU A 1 131 ? 107.332 82.470 118.415 1.00 50.70 131 LEU A N 1
ATOM 916 C CA . LEU A 1 131 ? 106.078 81.933 118.899 1.00 52.84 131 LEU A CA 1
ATOM 917 C C . LEU A 1 131 ? 105.177 83.040 119.458 1.00 57.83 131 LEU A C 1
ATOM 918 O O . LEU A 1 131 ? 103.970 83.056 119.206 1.00 62.68 131 LEU A O 1
ATOM 923 N N . ARG A 1 132 ? 105.776 83.982 120.175 1.00 55.20 132 ARG A N 1
ATOM 924 C CA . ARG A 1 132 ? 105.046 85.095 120.773 1.00 61.75 132 ARG A CA 1
ATOM 925 C C . ARG A 1 132 ? 104.325 85.942 119.730 1.00 60.31 132 ARG A C 1
ATOM 926 O O . ARG A 1 132 ? 103.401 86.664 120.061 1.00 72.97 132 ARG A O 1
ATOM 934 N N . ASP A 1 133 ? 104.683 85.813 118.454 1.00 63.30 133 ASP A N 1
ATOM 935 C CA . ASP A 1 133 ? 104.069 86.653 117.449 1.00 65.81 133 ASP A CA 1
ATOM 936 C C . ASP A 1 133 ? 102.672 86.162 117.078 1.00 66.48 133 ASP A C 1
ATOM 937 O O . ASP A 1 133 ? 101.935 86.870 116.406 1.00 63.31 133 ASP A O 1
ATOM 942 N N . PHE A 1 134 ? 102.271 84.958 117.490 1.00 68.64 134 PHE A N 1
ATOM 943 C CA . PHE A 1 134 ? 100.901 84.533 117.196 1.00 71.93 134 PHE A CA 1
ATOM 944 C C . PHE A 1 134 ? 99.874 85.437 117.888 1.00 68.36 134 PHE A C 1
ATOM 945 O O . PHE A 1 134 ? 98.807 85.693 117.351 1.00 79.82 134 PHE A O 1
ATOM 953 N N . THR A 1 135 ? 100.226 85.959 119.061 1.00 76.00 135 THR A N 1
ATOM 954 C CA . THR A 1 135 ? 99.342 86.836 119.800 1.00 70.94 135 THR A CA 1
ATOM 955 C C . THR A 1 135 ? 99.848 88.279 119.803 1.00 77.75 135 THR A C 1
ATOM 956 O O . THR A 1 135 ? 99.044 89.195 119.689 1.00 90.98 135 THR A O 1
ATOM 960 N N . GLU A 1 136 ? 101.164 88.486 119.893 1.00 74.78 136 GLU A N 1
ATOM 961 C CA . GLU A 1 136 ? 101.715 89.824 119.977 1.00 73.93 136 GLU A CA 1
ATOM 962 C C . GLU A 1 136 ? 101.751 90.533 118.625 1.00 69.22 136 GLU A C 1
ATOM 963 O O . GLU A 1 136 ? 101.621 91.748 118.581 1.00 92.11 136 GLU A O 1
ATOM 969 N N . ALA A 1 137 ? 101.900 89.800 117.532 1.00 77.95 137 ALA A N 1
ATOM 970 C CA . ALA A 1 137 ? 102.114 90.403 116.236 1.00 67.95 137 ALA A CA 1
ATOM 971 C C . ALA A 1 137 ? 101.463 89.548 115.156 1.00 71.78 137 ALA A C 1
ATOM 972 O O . ALA A 1 137 ? 102.145 89.067 114.260 1.00 73.24 137 ALA A O 1
ATOM 974 N N . PRO A 1 138 ? 100.143 89.303 115.196 1.00 76.04 138 PRO A N 1
ATOM 975 C CA . PRO A 1 138 ? 99.500 88.395 114.238 1.00 73.45 138 PRO A CA 1
ATOM 976 C C . PRO A 1 138 ? 99.606 88.768 112.762 1.00 70.78 138 PRO A C 1
ATOM 977 O O . PRO A 1 138 ? 99.410 87.915 111.905 1.00 83.37 138 PRO A O 1
ATOM 981 N N . ASP A 1 139 ? 99.944 90.017 112.457 1.00 71.95 139 ASP A N 1
ATOM 982 C CA . ASP A 1 139 ? 100.238 90.445 111.095 1.00 70.90 139 ASP A CA 1
ATOM 983 C C . ASP A 1 139 ? 101.451 89.718 110.512 1.00 70.38 139 ASP A C 1
ATOM 984 O O . ASP A 1 139 ? 101.601 89.677 109.302 1.00 82.34 139 ASP A O 1
ATOM 989 N N . LYS A 1 140 ? 102.359 89.216 111.359 1.00 68.57 140 LYS A N 1
ATOM 990 C CA . LYS A 1 140 ? 103.521 88.494 110.878 1.00 64.96 140 LYS A CA 1
ATOM 991 C C . LYS A 1 140 ? 103.157 87.080 110.401 1.00 69.23 140 LYS A C 1
ATOM 992 O O . LYS A 1 140 ? 103.955 86.437 109.742 1.00 68.49 140 LYS A O 1
ATOM 998 N N . ILE A 1 141 ? 101.990 86.551 110.761 1.00 58.65 141 ILE A N 1
ATOM 999 C CA . ILE A 1 141 ? 101.692 85.192 110.376 1.00 55.94 141 ILE A CA 1
ATOM 1000 C C . ILE A 1 141 ? 101.327 85.164 108.891 1.00 52.20 141 ILE A C 1
ATOM 1001 O O . ILE A 1 141 ? 100.378 85.805 108.481 1.00 71.20 141 ILE A O 1
ATOM 1006 N N . PRO A 1 142 ? 102.071 84.434 108.031 1.00 53.82 142 PRO A N 1
ATOM 1007 C CA . PRO A 1 142 ? 101.822 84.469 106.600 1.00 52.17 142 PRO A CA 1
ATOM 1008 C C . PRO A 1 142 ? 100.775 83.467 106.105 1.00 51.94 142 PRO A C 1
ATOM 1009 O O . PRO A 1 142 ? 100.957 82.835 105.053 1.00 58.06 142 PRO A O 1
ATOM 1013 N N . TYR A 1 143 ? 99.664 83.354 106.825 1.00 53.84 143 TYR A N 1
ATOM 1014 C CA . TYR A 1 143 ? 98.532 82.558 106.392 1.00 52.65 143 TYR A CA 1
ATOM 1015 C C . TYR A 1 143 ? 97.356 83.507 106.315 1.00 56.10 143 TYR A C 1
ATOM 1016 O O . TYR A 1 143 ? 97.209 84.349 107.192 1.00 62.20 143 TYR A O 1
ATOM 1025 N N . LYS A 1 144 ? 96.558 83.383 105.259 1.00 53.91 144 LYS A N 1
ATOM 1026 C CA . LYS A 1 144 ? 95.422 84.256 105.046 1.00 57.04 144 LYS A CA 1
ATOM 1027 C C . LYS A 1 144 ? 94.253 83.707 105.846 1.00 55.55 144 LYS A C 1
ATOM 1028 O O . LYS A 1 144 ? 93.308 83.167 105.278 1.00 63.20 144 LYS A O 1
ATOM 1034 N N . LEU A 1 145 ? 94.336 83.815 107.173 1.00 58.24 145 LEU A N 1
ATOM 1035 C CA . LEU A 1 145 ? 93.305 83.299 108.062 1.00 53.56 145 LEU A CA 1
ATOM 1036 C C . LEU A 1 145 ? 92.025 84.153 108.004 1.00 53.86 145 LEU A C 1
ATOM 1037 O O . LEU A 1 145 ? 92.049 85.330 107.693 1.00 70.47 145 LEU A O 1
ATOM 1042 N N . ALA A 1 146 ? 90.895 83.501 108.249 1.00 57.21 146 ALA A N 1
ATOM 1043 C CA . ALA A 1 146 ? 89.652 84.185 108.480 1.00 49.99 146 ALA A CA 1
ATOM 1044 C C . ALA A 1 146 ? 89.829 85.150 109.640 1.00 49.39 146 ALA A C 1
ATOM 1045 O O . ALA A 1 146 ? 90.673 84.986 110.502 1.00 64.06 146 ALA A O 1
ATOM 1047 N N . TRP A 1 147 ? 89.027 86.199 109.583 1.00 56.68 147 TRP A N 1
ATOM 1048 C CA . TRP A 1 147 ? 89.008 87.254 110.554 1.00 62.44 147 TRP A CA 1
ATOM 1049 C C . TRP A 1 147 ? 88.790 86.680 111.952 1.00 47.85 147 TRP A C 1
ATOM 1050 O O . TRP A 1 147 ? 89.402 87.163 112.888 1.00 72.04 147 TRP A O 1
ATOM 1061 N N . SER A 1 148 ? 87.964 85.661 112.068 1.00 53.59 148 SER A N 1
ATOM 1062 C CA . SER A 1 148 ? 87.687 85.021 113.348 1.00 58.79 148 SER A CA 1
ATOM 1063 C C . SER A 1 148 ? 88.728 83.977 113.765 1.00 61.85 148 SER A C 1
ATOM 1064 O O . SER A 1 148 ? 88.629 83.462 114.870 1.00 77.02 148 SER A O 1
ATOM 1067 N N . GLU A 1 149 ? 89.693 83.615 112.914 1.00 61.12 149 GLU A N 1
ATOM 1068 C CA . GLU A 1 149 ? 90.728 82.662 113.300 1.00 62.85 149 GLU A CA 1
ATOM 1069 C C . GLU A 1 149 ? 92.054 83.363 113.625 1.00 54.41 149 GLU A C 1
ATOM 1070 O O . GLU A 1 149 ? 93.037 82.712 113.964 1.00 57.08 149 GLU A O 1
ATOM 1076 N N . ARG A 1 150 ? 92.144 84.677 113.425 1.00 59.06 150 ARG A N 1
ATOM 1077 C CA . ARG A 1 150 ? 93.378 85.372 113.736 1.00 66.19 150 ARG A CA 1
ATOM 1078 C C . ARG A 1 150 ? 93.533 85.509 115.251 1.00 62.08 150 ARG A C 1
ATOM 1079 O O . ARG A 1 150 ? 92.553 85.527 115.987 1.00 74.02 150 ARG A O 1
ATOM 1087 N N . GLY A 1 151 ? 94.776 85.643 115.693 1.00 67.12 151 GLY A N 1
ATOM 1088 C CA . GLY A 1 151 ? 95.088 85.954 117.074 1.00 63.94 151 GLY A CA 1
ATOM 1089 C C . GLY A 1 151 ? 95.181 84.723 117.953 1.00 56.26 151 GLY A C 1
ATOM 1090 O O . GLY A 1 151 ? 95.047 84.817 119.162 1.00 79.22 151 GLY A O 1
ATOM 1091 N N . TYR A 1 152 ? 95.346 83.564 117.339 1.00 63.37 152 TYR A N 1
ATOM 1092 C CA . TYR A 1 152 ? 95.552 82.349 118.088 1.00 56.58 152 TYR A CA 1
ATOM 1093 C C . TYR A 1 152 ? 96.789 81.666 117.548 1.00 58.34 152 TYR A C 1
ATOM 1094 O O . TYR A 1 152 ? 97.033 81.675 116.350 1.00 69.70 152 TYR A O 1
ATOM 1103 N N . GLY A 1 153 ? 97.499 80.981 118.431 1.00 54.98 153 GLY A N 1
ATOM 1104 C CA . GLY A 1 153 ? 98.472 80.040 117.957 1.00 62.77 153 GLY A CA 1
ATOM 1105 C C . GLY A 1 153 ? 97.770 78.780 117.495 1.00 60.85 153 GLY A C 1
ATOM 1106 O O . GLY A 1 153 ? 96.575 78.613 117.706 1.00 67.06 153 GLY A O 1
ATOM 1107 N N . PRO A 1 154 ? 98.511 77.866 116.859 1.00 68.38 154 PRO A N 1
ATOM 1108 C CA . PRO A 1 154 ? 97.899 76.701 116.243 1.00 63.53 154 PRO A CA 1
ATOM 1109 C C . PRO A 1 154 ? 97.123 75.871 117.253 1.00 60.93 154 PRO A C 1
ATOM 1110 O O . PRO A 1 154 ? 96.048 75.351 116.935 1.00 72.19 154 PRO A O 1
ATOM 1114 N N . GLU A 1 155 ? 97.709 75.670 118.431 1.00 62.47 155 GLU A N 1
ATOM 1115 C CA . GLU A 1 155 ? 97.055 74.850 119.432 1.00 61.90 155 GLU A CA 1
ATOM 1116 C C . GLU A 1 155 ? 95.765 75.524 119.901 1.00 62.29 155 GLU A C 1
ATOM 1117 O O . GLU A 1 155 ? 94.735 74.885 120.065 1.00 67.61 155 GLU A O 1
ATOM 1123 N N . ASP A 1 156 ? 95.848 76.819 120.192 1.00 60.57 156 ASP A N 1
ATOM 1124 C CA . ASP A 1 156 ? 94.674 77.524 120.641 1.00 65.26 156 ASP A CA 1
ATOM 1125 C C . ASP A 1 156 ? 93.628 77.571 119.549 1.00 61.59 156 ASP A C 1
ATOM 1126 O O . ASP A 1 156 ? 92.443 77.571 119.850 1.00 60.52 156 ASP A O 1
ATOM 1131 N N . LEU A 1 157 ? 94.067 77.602 118.293 1.00 65.27 157 LEU A N 1
ATOM 1132 C CA . LEU A 1 157 ? 93.094 77.588 117.230 1.00 59.34 157 LEU A CA 1
ATOM 1133 C C . LEU A 1 157 ? 92.347 76.251 117.259 1.00 54.66 157 LEU A C 1
ATOM 1134 O O . LEU A 1 157 ? 91.144 76.186 117.034 1.00 51.48 157 LEU A O 1
ATOM 1139 N N . GLN A 1 158 ? 93.045 75.171 117.543 1.00 54.75 158 GLN A N 1
ATOM 1140 C CA . GLN A 1 158 ? 92.354 73.904 117.620 1.00 54.32 158 GLN A CA 1
ATOM 1141 C C . GLN A 1 158 ? 91.363 73.851 118.781 1.00 56.01 158 GLN A C 1
ATOM 1142 O O . GLN A 1 158 ? 90.241 73.376 118.615 1.00 52.50 158 GLN A O 1
ATOM 1148 N N . VAL A 1 159 ? 91.714 74.450 119.913 1.00 54.57 159 VAL A N 1
ATOM 1149 C CA . VAL A 1 159 ? 90.781 74.527 121.018 1.00 55.72 159 VAL A CA 1
ATOM 1150 C C . VAL A 1 159 ? 89.518 75.292 120.614 1.00 50.21 159 VAL A C 1
ATOM 1151 O O . VAL A 1 159 ? 88.392 74.889 120.931 1.00 56.55 159 VAL A O 1
ATOM 1155 N N . LYS A 1 160 ? 89.702 76.405 119.918 1.00 53.10 160 LYS A N 1
ATOM 1156 C CA . LYS A 1 160 ? 88.579 77.201 119.491 1.00 55.93 160 LYS A CA 1
ATOM 1157 C C . LYS A 1 160 ? 87.675 76.392 118.566 1.00 61.04 160 LYS A C 1
ATOM 1158 O O . LYS A 1 160 ? 86.455 76.432 118.693 1.00 62.88 160 LYS A O 1
ATOM 1164 N N . VAL A 1 161 ? 88.282 75.611 117.679 1.00 50.97 161 VAL A N 1
ATOM 1165 C CA . VAL A 1 161 ? 87.552 74.833 116.697 1.00 57.54 161 VAL A CA 1
ATOM 1166 C C . VAL A 1 161 ? 86.723 73.785 117.424 1.00 58.98 161 VAL A C 1
ATOM 1167 O O . VAL A 1 161 ? 85.533 73.635 117.161 1.00 62.92 161 VAL A O 1
ATOM 1171 N N . MET A 1 162 ? 87.346 73.101 118.361 1.00 49.42 162 MET A N 1
ATOM 1172 C CA . MET A 1 162 ? 86.651 72.117 119.182 1.00 56.19 162 MET A CA 1
ATOM 1173 C C . MET A 1 162 ? 85.473 72.715 119.969 1.00 56.47 162 MET A C 1
ATOM 1174 O O . MET A 1 162 ? 84.388 72.151 120.031 1.00 61.84 162 MET A O 1
ATOM 1179 N N . HIS A 1 163 ? 85.641 73.874 120.588 1.00 62.07 163 HIS A N 1
ATOM 1180 C CA . HIS A 1 163 ? 84.491 74.463 121.267 1.00 60.71 163 HIS A CA 1
ATOM 1181 C C . HIS A 1 163 ? 83.406 74.885 120.282 1.00 53.05 163 HIS A C 1
ATOM 1182 O O . HIS A 1 163 ? 82.235 74.761 120.588 1.00 63.73 163 HIS A O 1
ATOM 1189 N N . ASN A 1 164 ? 83.788 75.336 119.085 1.00 57.59 164 ASN A N 1
ATOM 1190 C CA . ASN A 1 164 ? 82.807 75.634 118.053 1.00 54.57 164 ASN A CA 1
ATOM 1191 C C . ASN A 1 164 ? 81.963 74.403 117.726 1.00 60.77 164 ASN A C 1
ATOM 1192 O O . ASN A 1 164 ? 80.758 74.533 117.511 1.00 72.90 164 ASN A O 1
ATOM 1197 N N . ILE A 1 165 ? 82.579 73.229 117.674 1.00 56.47 165 ILE A N 1
ATOM 1198 C CA . ILE A 1 165 ? 81.884 72.026 117.269 1.00 62.12 165 ILE A CA 1
ATOM 1199 C C . ILE A 1 165 ? 80.976 71.592 118.406 1.00 58.06 165 ILE A C 1
ATOM 1200 O O . ILE A 1 165 ? 79.836 71.254 118.167 1.00 73.79 165 ILE A O 1
ATOM 1205 N N . TYR A 1 166 ? 81.523 71.544 119.621 1.00 64.31 166 TYR A N 1
ATOM 1206 C CA . TYR A 1 166 ? 80.783 71.164 120.801 1.00 56.95 166 TYR A CA 1
ATOM 1207 C C . TYR A 1 166 ? 81.440 71.761 122.031 1.00 58.02 166 TYR A C 1
ATOM 1208 O O . TYR A 1 166 ? 82.560 71.403 122.378 1.00 68.66 166 TYR A O 1
ATOM 1217 N N . PRO A 1 167 ? 80.791 72.690 122.750 1.00 62.74 167 PRO A N 1
ATOM 1218 C CA . PRO A 1 167 ? 81.463 73.369 123.849 1.00 67.33 167 PRO A CA 1
ATOM 1219 C C . PRO A 1 167 ? 81.734 72.402 124.996 1.00 65.53 167 PRO A C 1
ATOM 1220 O O . PRO A 1 167 ? 80.845 71.679 125.428 1.00 78.74 167 PRO A O 1
ATOM 1224 N N . GLY A 1 168 ? 82.966 72.434 125.496 1.00 65.80 168 GLY A N 1
ATOM 1225 C CA . GLY A 1 168 ? 83.419 71.537 126.544 1.00 68.80 168 GLY A CA 1
ATOM 1226 C C . GLY A 1 168 ? 83.654 70.093 126.095 1.00 61.10 168 GLY A C 1
ATOM 1227 O O . GLY A 1 168 ? 83.538 69.206 126.918 1.00 83.07 168 GLY A O 1
ATOM 1228 N N . PHE A 1 169 ? 83.895 69.834 124.805 1.00 68.14 169 PHE A N 1
ATOM 1229 C CA . PHE A 1 169 ? 83.992 68.472 124.296 1.00 66.91 169 PHE A CA 1
ATOM 1230 C C . PHE A 1 169 ? 85.118 67.701 124.985 1.00 64.20 169 PHE A C 1
ATOM 1231 O O . PHE A 1 169 ? 84.963 66.515 125.275 1.00 69.58 169 PHE A O 1
ATOM 1239 N N . ASP A 1 170 ? 86.268 68.361 125.185 1.00 65.49 170 ASP A N 1
ATOM 1240 C CA . ASP A 1 170 ? 87.430 67.743 125.806 1.00 75.20 170 ASP A CA 1
ATOM 1241 C C . ASP A 1 170 ? 87.146 67.293 127.243 1.00 72.45 170 ASP A C 1
ATOM 1242 O O . ASP A 1 170 ? 87.701 66.299 127.696 1.00 85.79 170 ASP A O 1
ATOM 1247 N N . LYS A 1 171 ? 86.231 67.970 127.934 1.00 76.02 171 LYS A N 1
ATOM 1248 C CA . LYS A 1 171 ? 85.881 67.617 129.300 1.00 84.15 171 LYS A CA 1
ATOM 1249 C C . LYS A 1 171 ? 84.832 66.496 129.398 1.00 75.19 171 LYS A C 1
ATOM 1250 O O . LYS A 1 171 ? 84.468 66.123 130.503 1.00 90.88 171 LYS A O 1
ATOM 1256 N N . LEU A 1 172 ? 84.324 65.970 128.280 1.00 75.47 172 LEU A N 1
ATOM 1257 C CA . LEU A 1 172 ? 83.367 64.878 128.330 1.00 73.74 172 LEU A CA 1
ATOM 1258 C C . LEU A 1 172 ? 84.117 63.557 128.414 1.00 70.86 172 LEU A C 1
ATOM 1259 O O . LEU A 1 172 ? 85.242 63.429 127.924 1.00 81.93 172 LEU A O 1
ATOM 1264 N N . SER A 1 173 ? 83.439 62.547 128.961 1.00 72.62 173 SER A N 1
ATOM 1265 C CA . SER A 1 173 ? 83.962 61.194 128.957 1.00 69.65 173 SER A CA 1
ATOM 1266 C C . SER A 1 173 ? 83.983 60.661 127.527 1.00 68.07 173 SER A C 1
ATOM 1267 O O . SER A 1 173 ? 83.328 61.205 126.643 1.00 75.56 173 SER A O 1
ATOM 1270 N N . LEU A 1 174 ? 84.746 59.598 127.298 1.00 63.61 174 LEU A N 1
ATOM 1271 C CA . LEU A 1 174 ? 84.767 59.010 125.979 1.00 62.52 174 LEU A CA 1
ATOM 1272 C C . LEU A 1 174 ? 83.363 58.566 125.586 1.00 71.95 174 LEU A C 1
ATOM 1273 O O . LEU A 1 174 ? 83.008 58.690 124.417 1.00 72.77 174 LEU A O 1
ATOM 1278 N N . ALA A 1 175 ? 82.582 58.042 126.541 1.00 74.84 175 ALA A N 1
ATOM 1279 C CA . ALA A 1 175 ? 81.263 57.516 126.226 1.00 77.83 175 ALA A CA 1
ATOM 1280 C C . ALA A 1 175 ? 80.348 58.650 125.745 1.00 73.34 175 ALA A C 1
ATOM 1281 O O . ALA A 1 175 ? 79.654 58.513 124.751 1.00 82.88 175 ALA A O 1
ATOM 1283 N N . GLU A 1 176 ? 80.384 59.790 126.413 1.00 63.37 176 GLU A N 1
ATOM 1284 C CA . GLU A 1 176 ? 79.652 60.945 125.945 1.00 73.07 176 GLU A CA 1
ATOM 1285 C C . GLU A 1 176 ? 80.202 61.421 124.596 1.00 76.53 176 GLU A C 1
ATOM 1286 O O . GLU A 1 176 ? 79.403 61.795 123.746 1.00 75.92 176 GLU A O 1
ATOM 1292 N N . GLN A 1 177 ? 81.537 61.458 124.392 1.00 66.89 177 GLN A N 1
ATOM 1293 C CA . GLN A 1 177 ? 82.096 61.962 123.139 1.00 66.19 177 GLN A CA 1
ATOM 1294 C C . GLN A 1 177 ? 81.704 61.075 121.962 1.00 64.09 177 GLN A C 1
ATOM 1295 O O . GLN A 1 177 ? 81.585 61.565 120.845 1.00 74.66 177 GLN A O 1
ATOM 1301 N N . MET A 1 178 ? 81.466 59.787 122.213 1.00 59.59 178 MET A N 1
ATOM 1302 C CA . MET A 1 178 ? 81.107 58.882 121.140 1.00 65.56 178 MET A CA 1
ATOM 1303 C C . MET A 1 178 ? 79.638 59.094 120.756 1.00 69.70 178 MET A C 1
ATOM 1304 O O . MET A 1 178 ? 79.193 58.549 119.753 1.00 78.96 178 MET A O 1
ATOM 1309 N N . GLN A 1 179 ? 78.885 59.884 121.529 1.00 63.98 179 GLN A N 1
ATOM 1310 C CA . GLN A 1 179 ? 77.476 60.117 121.238 1.00 77.52 179 GLN A CA 1
ATOM 1311 C C . GLN A 1 179 ? 77.188 61.522 120.693 1.00 71.13 179 GLN A C 1
ATOM 1312 O O . GLN A 1 179 ? 76.052 61.825 120.364 1.00 86.13 179 GLN A O 1
ATOM 1318 N N . VAL A 1 180 ? 78.213 62.357 120.584 1.00 68.17 180 VAL A N 1
ATOM 1319 C CA . VAL A 1 180 ? 78.087 63.719 120.127 1.00 65.34 180 VAL A CA 1
ATOM 1320 C C . VAL A 1 180 ? 77.967 63.736 118.606 1.00 66.37 180 VAL A C 1
ATOM 1321 O O . VAL A 1 180 ? 78.811 63.174 117.922 1.00 67.14 180 VAL A O 1
ATOM 1325 N N . LYS A 1 181 ? 76.927 64.410 118.094 1.00 72.27 181 LYS A N 1
ATOM 1326 C CA . LYS A 1 181 ? 76.670 64.468 116.665 1.00 75.51 181 LYS A CA 1
ATOM 1327 C C . LYS A 1 181 ? 76.981 65.876 116.190 1.00 65.92 181 LYS A C 1
ATOM 1328 O O . LYS A 1 181 ? 76.618 66.830 116.866 1.00 83.34 181 LYS A O 1
ATOM 1334 N N . VAL A 1 182 ? 77.663 66.007 115.052 1.00 62.22 182 VAL A N 1
ATOM 1335 C CA . VAL A 1 182 ? 77.918 67.328 114.506 1.00 68.06 182 VAL A CA 1
ATOM 1336 C C . VAL A 1 182 ? 77.500 67.289 113.046 1.00 57.74 182 VAL A C 1
ATOM 1337 O O . VAL A 1 182 ? 77.900 66.377 112.333 1.00 58.13 182 VAL A O 1
ATOM 1341 N N . PHE A 1 183 ? 76.744 68.316 112.609 1.00 54.85 183 PHE A N 1
ATOM 1342 C CA . PHE A 1 183 ? 76.229 68.401 111.241 1.00 57.12 183 PHE A CA 1
ATOM 1343 C C . PHE A 1 183 ? 75.525 67.102 110.860 1.00 61.82 183 PHE A C 1
ATOM 1344 O O . PHE A 1 183 ? 75.682 66.633 109.740 1.00 71.47 183 PHE A O 1
ATOM 1352 N N . GLY A 1 184 ? 74.814 66.512 111.834 1.00 69.84 184 GLY A N 1
ATOM 1353 C CA . GLY A 1 184 ? 73.949 65.377 111.588 1.00 78.76 184 GLY A CA 1
ATOM 1354 C C . GLY A 1 184 ? 74.642 64.021 111.528 1.00 77.99 184 GLY A C 1
ATOM 1355 O O . GLY A 1 184 ? 74.009 63.045 111.137 1.00 98.04 184 GLY A O 1
ATOM 1356 N N . LYS A 1 185 ? 75.908 63.937 111.929 1.00 76.30 185 LYS A N 1
ATOM 1357 C CA . LYS A 1 185 ? 76.640 62.676 111.924 1.00 72.33 185 LYS A CA 1
ATOM 1358 C C . LYS A 1 185 ? 77.402 62.577 113.231 1.00 60.74 185 LYS A C 1
ATOM 1359 O O . LYS A 1 185 ? 77.866 63.596 113.735 1.00 78.07 185 LYS A O 1
ATOM 1365 N N . GLU A 1 186 ? 77.595 61.374 113.772 1.00 79.63 1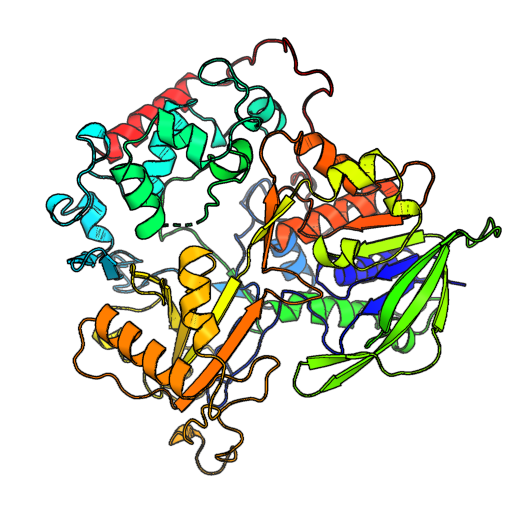86 GLU A N 1
ATOM 1366 C CA . GLU A 1 186 ? 78.424 61.255 114.972 1.00 76.77 186 GLU A CA 1
ATOM 1367 C C . GLU A 1 186 ? 79.870 61.605 114.629 1.00 59.23 186 GLU A C 1
ATOM 1368 O O . GLU A 1 186 ? 80.335 61.349 113.517 1.00 66.37 186 GLU A O 1
ATOM 1374 N N . ILE A 1 187 ? 80.534 62.225 115.598 1.00 63.60 187 ILE A N 1
ATOM 1375 C CA . ILE A 1 187 ? 81.867 62.779 115.422 1.00 60.57 187 ILE A CA 1
ATOM 1376 C C . ILE A 1 187 ? 82.857 61.648 115.140 1.00 57.07 187 ILE A C 1
ATOM 1377 O O . ILE A 1 187 ? 83.778 61.808 114.343 1.00 65.09 187 ILE A O 1
ATOM 1382 N N . TRP A 1 188 ? 82.612 60.452 115.673 1.00 61.83 188 TRP A N 1
ATOM 1383 C CA . TRP A 1 188 ? 83.598 59.396 115.496 1.00 61.92 188 TRP A CA 1
ATOM 1384 C C . TRP A 1 188 ? 83.497 58.808 114.095 1.00 61.80 188 TRP A C 1
ATOM 1385 O O . TRP A 1 188 ? 84.327 58.001 113.724 1.00 68.45 188 TRP A O 1
ATOM 1396 N N . ARG A 1 189 ? 82.515 59.242 113.306 1.00 59.27 189 ARG A N 1
ATOM 1397 C CA . ARG A 1 189 ? 82.396 58.802 111.927 1.00 60.80 189 ARG A CA 1
ATOM 1398 C C . ARG A 1 189 ? 83.137 59.747 110.984 1.00 59.94 189 ARG A C 1
ATOM 1399 O O . ARG A 1 189 ? 83.370 59.398 109.839 1.00 74.36 189 ARG A O 1
ATOM 1407 N N . TYR A 1 190 ? 83.609 60.885 111.485 1.00 58.87 190 TYR A N 1
ATOM 1408 C CA . TYR A 1 190 ? 84.409 61.777 110.673 1.00 58.04 190 TYR A CA 1
ATOM 1409 C C . TYR A 1 190 ? 85.897 61.517 110.849 1.00 49.26 190 TYR A C 1
ATOM 1410 O O . TYR A 1 190 ? 86.356 61.249 111.940 1.00 59.31 190 TYR A O 1
ATOM 1419 N N . GLY A 1 191 ? 86.659 61.736 109.791 1.00 58.29 191 GLY A N 1
ATOM 1420 C CA . GLY A 1 191 ? 88.085 61.907 109.922 1.00 53.50 191 GLY A CA 1
ATOM 1421 C C . GLY A 1 191 ? 88.368 63.332 110.352 1.00 60.70 191 GLY A C 1
ATOM 1422 O O . GLY A 1 191 ? 87.560 64.219 110.105 1.00 60.99 191 GLY A O 1
ATOM 1423 N N . PHE A 1 192 ? 89.514 63.541 110.998 1.00 62.81 192 PHE A N 1
ATOM 1424 C CA . PHE A 1 192 ? 89.872 64.860 111.473 1.00 60.56 192 PHE A CA 1
ATOM 1425 C C . PHE A 1 192 ? 89.814 65.911 110.344 1.00 60.55 192 PHE A C 1
ATOM 1426 O O . PHE A 1 192 ? 89.237 66.973 110.511 1.00 58.64 192 PHE A O 1
ATOM 1434 N N . TRP A 1 193 ? 90.455 65.649 109.212 1.00 59.85 193 TRP A N 1
ATOM 1435 C CA . TRP A 1 193 ? 90.531 66.632 108.153 1.00 58.34 193 TRP A CA 1
ATOM 1436 C C . TRP A 1 193 ? 89.144 66.913 107.578 1.00 58.33 193 TRP A C 1
ATOM 1437 O O . TRP A 1 193 ? 88.810 68.066 107.365 1.00 68.38 193 TRP A O 1
ATOM 1448 N N . ASP A 1 194 ? 88.292 65.910 107.430 1.00 64.34 194 ASP A N 1
ATOM 1449 C CA . ASP A 1 194 ? 86.967 66.159 106.915 1.00 63.90 194 ASP A CA 1
ATOM 1450 C C . ASP A 1 194 ? 86.160 67.039 107.849 1.00 57.50 194 ASP A C 1
ATOM 1451 O O . ASP A 1 194 ? 85.321 67.802 107.389 1.00 78.83 194 ASP A O 1
ATOM 1456 N N . LEU A 1 195 ? 86.223 66.778 109.149 1.00 62.38 195 LEU A N 1
ATOM 1457 C CA . LEU A 1 195 ? 85.461 67.594 110.065 1.00 58.12 195 LEU A CA 1
ATOM 1458 C C . LEU A 1 195 ? 86.025 69.022 110.055 1.00 59.71 195 LEU A C 1
ATOM 1459 O O . LEU A 1 195 ? 85.277 69.973 110.055 1.00 55.46 195 LEU A O 1
ATOM 1464 N N . LEU A 1 196 ? 87.342 69.202 110.088 1.00 54.00 196 LEU A N 1
ATOM 1465 C CA . LEU A 1 196 ? 87.874 70.551 110.114 1.00 57.15 196 LEU A CA 1
ATOM 1466 C C . LEU A 1 196 ? 87.508 71.321 108.852 1.00 55.21 196 LEU A C 1
ATOM 1467 O O . LEU A 1 196 ? 87.379 72.550 108.918 1.00 59.61 196 LEU A O 1
ATOM 1472 N N . TYR A 1 197 ? 87.390 70.625 107.723 1.00 54.93 197 TYR A N 1
ATOM 1473 C CA . TYR A 1 197 ? 87.098 71.272 106.454 1.00 58.80 197 TYR A CA 1
ATOM 1474 C C . TYR A 1 197 ? 85.783 72.028 106.546 1.00 54.05 197 TYR A C 1
ATOM 1475 O O . TYR A 1 197 ? 85.640 73.104 105.942 1.00 60.54 197 TYR A O 1
ATOM 1484 N N . ARG A 1 198 ? 84.874 71.514 107.378 1.00 53.03 198 ARG A N 1
ATOM 1485 C CA . ARG A 1 198 ? 83.559 72.106 107.552 1.00 57.71 198 ARG A CA 1
ATOM 1486 C C . ARG A 1 198 ? 83.568 73.336 108.444 1.00 58.59 198 ARG A C 1
ATOM 1487 O O . ARG A 1 198 ? 82.650 74.134 108.330 1.00 74.04 198 ARG A O 1
ATOM 1495 N N . VAL A 1 199 ? 84.560 73.509 109.320 1.00 58.51 199 VAL A N 1
ATOM 1496 C CA . VAL A 1 199 ? 84.462 74.591 110.298 1.00 59.68 199 VAL A CA 1
ATOM 1497 C C . VAL A 1 199 ? 85.606 75.591 110.155 1.00 48.94 199 VAL A C 1
ATOM 1498 O O . VAL A 1 199 ? 85.509 76.710 110.609 1.00 69.21 199 VAL A O 1
ATOM 1502 N N . LEU A 1 200 ? 86.656 75.221 109.442 1.00 50.30 200 LEU A N 1
ATOM 1503 C CA . LEU A 1 200 ? 87.862 76.005 109.476 1.00 56.03 200 LEU A CA 1
ATOM 1504 C C . LEU A 1 200 ? 88.226 76.268 108.034 1.00 49.77 200 LEU A C 1
ATOM 1505 O O . LEU A 1 200 ? 87.916 75.442 107.183 1.00 64.45 200 LEU A O 1
ATOM 1510 N N . SER A 1 201 ? 88.769 77.446 107.733 1.00 54.81 201 SER A N 1
ATOM 1511 C CA . SER A 1 201 ? 89.193 77.763 106.367 1.00 51.74 201 SER A CA 1
ATOM 1512 C C . SER A 1 201 ? 90.361 76.868 105.945 1.00 49.85 201 SER A C 1
ATOM 1513 O O . SER A 1 201 ? 91.082 76.346 106.796 1.00 57.19 201 SER A O 1
ATOM 1516 N N . ASN A 1 202 ? 90.548 76.662 104.644 1.00 55.90 202 ASN A N 1
ATOM 1517 C CA . ASN A 1 202 ? 91.668 75.883 104.148 1.00 56.09 202 ASN A CA 1
ATOM 1518 C C . ASN A 1 202 ? 93.001 76.439 104.649 1.00 50.13 202 ASN A C 1
ATOM 1519 O O . ASN A 1 202 ? 93.857 75.688 105.089 1.00 63.32 202 ASN A O 1
ATOM 1524 N N . GLU A 1 203 ? 93.093 77.755 104.732 1.00 50.34 203 GLU A N 1
ATOM 1525 C CA . GLU A 1 203 ? 94.297 78.412 105.208 1.00 57.35 203 GLU A CA 1
ATOM 1526 C C . GLU A 1 203 ? 94.489 78.184 106.695 1.00 59.76 203 GLU A C 1
ATOM 1527 O O . GLU A 1 203 ? 95.624 78.028 107.155 1.00 59.64 203 GLU A O 1
ATOM 1533 N N . GLY A 1 204 ? 93.382 78.087 107.422 1.00 54.06 204 GLY A N 1
ATOM 1534 C CA . GLY A 1 204 ? 93.392 77.649 108.807 1.00 49.40 204 GLY A CA 1
ATOM 1535 C C . GLY A 1 204 ? 93.931 76.241 108.995 1.00 55.55 204 GLY A C 1
ATOM 1536 O O . GLY A 1 204 ? 94.712 75.967 109.917 1.00 51.56 204 GLY A O 1
ATOM 1537 N N . TYR A 1 205 ? 93.434 75.322 108.191 1.00 50.46 205 TYR A N 1
ATOM 1538 C CA . TYR A 1 205 ? 93.912 73.967 108.325 1.00 51.43 205 TYR A CA 1
ATOM 1539 C C . TYR A 1 205 ? 95.408 73.940 108.030 1.00 53.26 205 TYR A C 1
ATOM 1540 O O . TYR A 1 205 ? 96.155 73.261 108.706 1.00 53.02 205 TYR A O 1
ATOM 1549 N N . GLN A 1 206 ? 95.807 74.595 106.934 1.00 53.33 206 GLN A N 1
ATOM 1550 C CA . GLN A 1 206 ? 97.196 74.651 106.522 1.00 54.78 206 GLN A CA 1
ATOM 1551 C C . GLN A 1 206 ? 98.058 75.243 107.630 1.00 54.33 206 GLN A C 1
ATOM 1552 O O . GLN A 1 206 ? 99.150 74.782 107.894 1.00 48.68 206 GLN A O 1
ATOM 1558 N N . PHE A 1 207 ? 97.531 76.248 108.311 1.00 49.99 207 PHE A N 1
ATOM 1559 C CA . PHE A 1 207 ? 98.245 76.904 109.371 1.00 55.99 207 PHE A CA 1
ATOM 1560 C C . PHE A 1 207 ? 98.451 75.967 110.554 1.00 54.49 207 PHE A C 1
ATOM 1561 O O . PHE A 1 207 ? 99.505 76.009 111.183 1.00 60.04 207 PHE A O 1
ATOM 1569 N N . MET A 1 208 ? 97.432 75.193 110.910 1.00 55.67 208 MET A N 1
ATOM 1570 C CA . MET A 1 208 ? 97.510 74.312 112.066 1.00 60.75 208 MET A CA 1
ATOM 1571 C C . MET A 1 208 ? 98.492 73.178 111.786 1.00 54.75 208 MET A C 1
ATOM 1572 O O . MET A 1 208 ? 99.320 72.859 112.619 1.00 66.14 208 MET A O 1
ATOM 1577 N N . LYS A 1 209 ? 98.436 72.595 110.594 1.00 54.87 209 LYS A N 1
ATOM 1578 C CA . LYS A 1 209 ? 99.411 71.596 110.177 1.00 64.52 209 LYS A CA 1
ATOM 1579 C C . LYS A 1 209 ? 100.863 72.118 110.177 1.00 66.60 209 LYS A C 1
ATOM 1580 O O . LYS A 1 209 ? 101.771 71.506 110.709 1.00 74.21 209 LYS A O 1
ATOM 1586 N N . ASP A 1 210 ? 101.116 73.199 109.463 1.00 57.60 210 ASP A N 1
ATOM 1587 C CA . ASP A 1 210 ? 102.439 73.734 109.322 1.00 50.15 210 ASP A CA 1
ATOM 1588 C C . ASP A 1 210 ? 103.024 74.252 110.638 1.00 59.01 210 ASP A C 1
ATOM 1589 O O . ASP A 1 210 ? 104.209 74.053 110.875 1.00 69.41 210 ASP A O 1
ATOM 1594 N N . ALA A 1 211 ? 102.270 75.033 111.410 1.00 57.91 211 ALA A N 1
ATOM 1595 C CA . ALA A 1 211 ? 102.811 75.619 112.623 1.00 60.63 211 ALA A CA 1
ATOM 1596 C C . ALA A 1 211 ? 102.716 74.652 113.798 1.00 60.34 211 ALA A C 1
ATOM 1597 O O . ALA A 1 211 ? 103.328 74.884 114.842 1.00 71.06 211 ALA A O 1
ATOM 1599 N N . GLY A 1 212 ? 101.763 73.730 113.717 1.00 81.95 212 GLY A N 1
ATOM 1600 C CA . GLY A 1 212 ? 101.672 72.617 114.645 1.00 88.44 212 GLY A CA 1
ATOM 1601 C C . GLY A 1 212 ? 102.883 71.739 114.430 1.00 73.75 212 GLY A C 1
ATOM 1602 O O . GLY A 1 212 ? 103.322 71.225 115.456 1.00 86.57 212 GLY A O 1
ATOM 1603 N N . ALA A 1 216 ? 101.151 66.037 116.538 1.00 117.96 216 ALA A N 1
ATOM 1604 C CA . ALA A 1 216 ? 99.907 66.517 117.199 1.00 115.29 216 ALA A CA 1
ATOM 1605 C C . ALA A 1 216 ? 98.666 65.843 116.611 1.00 106.35 216 ALA A C 1
ATOM 1606 O O . ALA A 1 216 ? 97.793 65.422 117.365 1.00 110.95 216 ALA A O 1
ATOM 1608 N N . ASN A 1 217 ? 98.527 65.862 115.275 1.00 95.53 217 ASN A N 1
ATOM 1609 C CA . ASN A 1 217 ? 97.290 65.468 114.616 1.00 91.66 217 ASN A CA 1
ATOM 1610 C C . ASN A 1 217 ? 97.605 64.582 113.408 1.00 102.76 217 ASN A C 1
ATOM 1611 O O . ASN A 1 217 ? 98.734 64.615 112.898 1.00 100.48 217 ASN A O 1
ATOM 1616 N N . VAL A 1 218 ? 96.582 63.813 112.972 1.00 90.83 218 VAL A N 1
ATOM 1617 C CA . VAL A 1 218 ? 96.602 62.970 111.788 1.00 87.15 218 VAL A CA 1
ATOM 1618 C C . VAL A 1 218 ? 95.283 63.169 111.040 1.00 87.30 218 VAL A C 1
ATOM 1619 O O . VAL A 1 218 ? 94.213 63.223 111.640 1.00 87.87 218 VAL A O 1
ATOM 1623 N N . ALA A 1 219 ? 95.352 63.295 109.717 1.00 87.52 219 ALA A N 1
ATOM 1624 C CA . ALA A 1 219 ? 94.269 63.914 108.968 1.00 85.54 219 ALA A CA 1
ATOM 1625 C C . ALA A 1 219 ? 93.167 62.896 108.726 1.00 70.43 219 ALA A C 1
ATOM 1626 O O . ALA A 1 219 ? 91.989 63.255 108.577 1.00 82.24 219 ALA A O 1
ATOM 1628 N N . ASN A 1 220 ? 93.518 61.620 108.723 1.00 75.54 220 ASN A N 1
ATOM 1629 C CA . ASN A 1 220 ? 92.497 60.610 108.456 1.00 82.32 220 ASN A CA 1
ATOM 1630 C C . ASN A 1 220 ? 92.132 59.848 109.731 1.00 78.93 220 ASN A C 1
ATOM 1631 O O . ASN A 1 220 ? 91.438 58.827 109.652 1.00 81.65 220 ASN A O 1
ATOM 1636 N N . ALA A 1 221 ? 92.604 60.331 110.894 1.00 62.40 221 ALA A N 1
ATOM 1637 C CA . ALA A 1 221 ? 92.313 59.652 112.136 1.00 60.46 221 ALA A CA 1
ATOM 1638 C C . ALA A 1 221 ? 90.948 60.123 112.647 1.00 56.78 221 ALA A C 1
ATOM 1639 O O . ALA A 1 221 ? 90.443 61.149 112.249 1.00 70.80 221 ALA A O 1
ATOM 1641 N N . SER A 1 222 ? 90.342 59.337 113.512 1.00 56.65 222 SER A N 1
ATOM 1642 C CA . SER A 1 222 ? 89.057 59.648 114.068 1.00 59.37 222 SER A CA 1
ATOM 1643 C C . SER A 1 222 ? 89.045 61.044 114.674 1.00 59.65 222 SER A C 1
ATOM 1644 O O . SER A 1 222 ? 89.866 61.373 115.523 1.00 57.69 222 SER A O 1
ATOM 1647 N N . ALA A 1 223 ? 88.013 61.827 114.345 1.00 61.07 223 ALA A N 1
ATOM 1648 C CA . ALA A 1 223 ? 87.912 63.186 114.856 1.00 53.04 223 ALA A CA 1
ATOM 1649 C C . ALA A 1 223 ? 87.744 63.178 116.367 1.00 54.83 223 ALA A C 1
ATOM 1650 O O . ALA A 1 223 ? 88.195 64.086 117.038 1.00 71.23 223 ALA A O 1
ATOM 1652 N N . VAL A 1 224 ? 87.117 62.134 116.897 1.00 52.67 224 VAL A N 1
ATOM 1653 C CA . VAL A 1 224 ? 86.882 61.993 118.324 1.00 67.12 224 VAL A CA 1
ATOM 1654 C C . VAL A 1 224 ? 88.191 61.978 119.104 1.00 61.02 224 VAL A C 1
ATOM 1655 O O . VAL A 1 224 ? 88.226 62.516 120.206 1.00 73.34 224 VAL A O 1
ATOM 1659 N N . THR A 1 225 ? 89.267 61.371 118.583 1.00 62.50 225 THR A N 1
ATOM 1660 C CA . THR A 1 225 ? 90.529 61.351 119.327 1.00 62.32 225 THR A CA 1
ATOM 1661 C C . THR A 1 225 ? 91.521 62.435 118.886 1.00 62.81 225 THR A C 1
ATOM 1662 O O . THR A 1 225 ? 92.449 62.741 119.617 1.00 80.67 225 THR A O 1
ATOM 1666 N N . GLN A 1 226 ? 91.305 63.056 117.737 1.00 65.21 226 GLN A N 1
ATOM 1667 C CA . GLN A 1 226 ? 92.146 64.154 117.306 1.00 63.17 226 GLN A CA 1
ATOM 1668 C C . GLN A 1 226 ? 91.606 65.519 117.722 1.00 60.88 226 GLN A C 1
ATOM 1669 O O . GLN A 1 226 ? 92.373 66.439 117.926 1.00 74.95 226 GLN A O 1
ATOM 1675 N N . LEU A 1 227 ? 90.291 65.680 117.801 1.00 70.49 227 LEU A N 1
ATOM 1676 C CA . LEU A 1 227 ? 89.754 67.000 118.049 1.00 71.30 227 LEU A CA 1
ATOM 1677 C C . LEU A 1 227 ? 90.132 67.488 119.452 1.00 70.93 227 LEU A C 1
ATOM 1678 O O . LEU A 1 227 ? 90.476 68.653 119.614 1.00 73.35 227 LEU A O 1
ATOM 1683 N N . PRO A 1 228 ? 90.027 66.685 120.534 1.00 74.40 228 PRO A N 1
ATOM 1684 C CA . PRO A 1 228 ? 90.279 67.205 121.881 1.00 69.46 228 PRO A CA 1
ATOM 1685 C C . PRO A 1 228 ? 91.629 67.915 121.950 1.00 80.24 228 PRO A C 1
ATOM 1686 O O . PRO A 1 228 ? 92.671 67.334 121.624 1.00 84.51 228 PRO A O 1
ATOM 1690 N N . ALA A 1 229 ? 91.582 69.192 122.346 1.00 81.96 229 ALA A N 1
ATOM 1691 C CA . ALA A 1 229 ? 92.779 70.001 122.481 1.00 87.82 229 ALA A CA 1
ATOM 1692 C C . ALA A 1 229 ? 92.735 70.783 123.790 1.00 86.16 229 ALA A C 1
ATOM 1693 O O . ALA A 1 229 ? 91.646 71.082 124.276 1.00 86.40 229 ALA A O 1
ATOM 1695 N N . THR A 1 230 ? 93.916 71.151 124.319 1.00 81.07 230 THR A N 1
ATOM 1696 C CA . THR A 1 230 ? 93.985 71.956 125.530 1.00 88.47 230 THR A CA 1
ATOM 1697 C C . THR A 1 230 ? 94.638 73.302 125.224 1.00 75.04 230 THR A C 1
ATOM 1698 O O . THR A 1 230 ? 95.420 73.413 124.286 1.00 84.91 230 THR A O 1
ATOM 1702 N N . GLU A 1 231 ? 94.305 74.318 126.032 1.00 84.61 231 GLU A N 1
ATOM 1703 C CA . GLU A 1 231 ? 94.939 75.622 125.897 1.00 93.35 231 GLU A CA 1
ATOM 1704 C C . GLU A 1 231 ? 96.452 75.443 126.012 1.00 90.85 231 GLU A C 1
ATOM 1705 O O . GLU A 1 231 ? 96.942 74.743 126.900 1.00 100.23 231 GLU A O 1
ATOM 1711 N N . TYR A 1 232 ? 97.173 76.057 125.069 1.00 91.75 232 TYR A N 1
ATOM 1712 C CA . TYR A 1 232 ? 98.624 76.011 125.031 1.00 90.50 232 TYR A CA 1
ATOM 1713 C C . TYR A 1 232 ? 99.199 76.640 126.306 1.00 93.90 232 TYR A C 1
ATOM 1714 O O . TYR A 1 232 ? 98.645 77.600 126.843 1.00 92.88 232 TYR A O 1
ATOM 1723 N N . SER A 1 233 ? 100.292 76.055 126.808 1.00 98.68 233 SER A N 1
ATOM 1724 C CA . SER A 1 233 ? 101.024 76.613 127.934 1.00 103.57 233 SER A CA 1
ATOM 1725 C C . SER A 1 233 ? 102.397 75.962 127.987 1.00 106.70 233 SER A C 1
ATOM 1726 O O . SER A 1 233 ? 102.495 74.755 128.199 1.00 106.70 233 SER A O 1
ATOM 1729 N N . ASP A 1 234 ? 103.444 76.763 127.794 1.00 107.59 234 ASP A N 1
ATOM 1730 C CA . ASP A 1 234 ? 104.818 76.302 127.956 1.00 113.00 234 ASP A CA 1
ATOM 1731 C C . ASP A 1 234 ? 105.091 75.969 129.423 1.00 106.18 234 ASP A C 1
ATOM 1732 O O . ASP A 1 234 ? 106.090 75.327 129.730 1.00 116.76 234 ASP A O 1
ATOM 1737 N N . LYS A 1 235 ? 104.201 76.408 130.320 1.00 103.82 235 LYS A N 1
ATOM 1738 C CA . LYS A 1 235 ? 104.292 76.050 131.725 1.00 111.61 235 LYS A CA 1
ATOM 1739 C C . LYS A 1 235 ? 103.852 74.598 131.941 1.00 102.07 235 LYS A C 1
ATOM 1740 O O . LYS A 1 235 ? 104.026 74.085 133.045 1.00 109.59 235 LYS A O 1
ATOM 1746 N N . THR A 1 236 ? 103.260 73.945 130.929 1.00 90.42 236 THR A N 1
ATOM 1747 C CA . THR A 1 236 ? 102.922 72.531 131.023 1.00 88.00 236 THR A CA 1
ATOM 1748 C C . THR A 1 236 ? 104.163 71.705 131.322 1.00 82.94 236 THR A C 1
ATOM 1749 O O . THR A 1 236 ? 105.197 71.883 130.685 1.00 101.53 236 THR A O 1
ATOM 1753 N N . VAL A 1 237 ? 104.069 70.857 132.331 1.00 70.91 237 VAL A N 1
ATOM 1754 C CA . VAL A 1 237 ? 105.232 70.151 132.818 1.00 82.23 237 VAL A CA 1
ATOM 1755 C C . VAL A 1 237 ? 105.265 68.758 132.203 1.00 66.93 237 VAL A C 1
ATOM 1756 O O . VAL A 1 237 ? 104.256 68.073 132.114 1.00 75.21 237 VAL A O 1
ATOM 1760 N N . PHE A 1 238 ? 106.474 68.389 131.798 1.00 69.20 238 PHE A N 1
ATOM 1761 C CA . PHE A 1 238 ? 106.796 67.074 131.301 1.00 66.48 238 PHE A CA 1
ATOM 1762 C C . PHE A 1 238 ? 108.001 66.576 132.080 1.00 58.59 238 PHE A C 1
ATOM 1763 O O . PHE A 1 238 ? 108.872 67.343 132.456 1.00 68.86 238 PHE A O 1
ATOM 1771 N N . LEU A 1 239 ? 108.069 65.271 132.232 1.00 67.44 239 LEU A N 1
ATOM 1772 C CA . LEU A 1 239 ? 109.186 64.623 132.866 1.00 56.04 239 LEU A CA 1
ATOM 1773 C C . LEU A 1 239 ? 109.842 63.656 131.897 1.00 58.08 239 LEU A C 1
ATOM 1774 O O . LEU A 1 239 ? 109.182 63.055 131.061 1.00 72.69 239 LEU A O 1
ATOM 1779 N N . ALA A 1 240 ? 111.127 63.434 132.142 1.00 59.77 240 ALA A N 1
ATOM 1780 C CA . ALA A 1 240 ? 111.946 62.487 131.432 1.00 66.94 240 ALA A CA 1
ATOM 1781 C C . ALA A 1 240 ? 112.683 61.702 132.492 1.00 68.93 240 ALA A C 1
ATOM 1782 O O . ALA A 1 240 ? 112.664 62.100 133.640 1.00 70.97 240 ALA A O 1
ATOM 1784 N N . LEU A 1 241 ? 113.223 60.548 132.104 1.00 67.22 241 LEU A N 1
ATOM 1785 C CA . LEU A 1 241 ? 114.139 59.810 132.940 1.00 67.15 241 LEU A CA 1
ATOM 1786 C C . LEU A 1 241 ? 115.557 60.304 132.664 1.00 74.75 241 LEU A C 1
ATOM 1787 O O . LEU A 1 241 ? 115.953 60.427 131.509 1.00 82.55 241 LEU A O 1
ATOM 1792 N N . LYS A 1 242 ? 116.347 60.509 133.726 1.00 83.91 242 LYS A N 1
ATOM 1793 C CA . LYS A 1 242 ? 117.751 60.865 133.594 1.00 80.51 242 LYS A CA 1
ATOM 1794 C C . LYS A 1 242 ? 118.519 59.841 132.764 1.00 68.92 242 LYS A C 1
ATOM 1795 O O . LYS A 1 242 ? 119.399 60.216 131.987 1.00 89.89 242 LYS A O 1
ATOM 1801 N N . LYS A 1 243 ? 118.194 58.563 132.899 1.00 73.98 243 LYS A N 1
ATOM 1802 C CA . LYS A 1 243 ? 118.933 57.549 132.171 1.00 76.15 243 LYS A CA 1
ATOM 1803 C C . LYS A 1 243 ? 118.262 57.253 130.836 1.00 72.50 243 LYS A C 1
ATOM 1804 O O . LYS A 1 243 ? 118.651 56.285 130.173 1.00 82.99 243 LYS A O 1
ATOM 1810 N N . GLY A 1 244 ? 117.249 58.040 130.449 1.00 69.55 244 GLY A N 1
ATOM 1811 C CA . GLY A 1 244 ? 116.532 57.761 129.212 1.00 64.33 244 GLY A CA 1
ATOM 1812 C C . GLY A 1 244 ? 115.319 56.884 129.484 1.00 73.81 244 GLY A C 1
ATOM 1813 O O . GLY A 1 244 ? 115.306 56.083 130.429 1.00 67.41 244 GLY A O 1
ATOM 1814 N N . PHE A 1 245 ? 114.297 57.029 128.644 1.00 62.98 245 PHE A N 1
ATOM 1815 C CA . PHE A 1 245 ? 113.037 56.357 128.896 1.00 64.33 245 PHE A CA 1
ATOM 1816 C C . PHE A 1 245 ? 113.215 54.838 128.812 1.00 65.77 245 PHE A C 1
ATOM 1817 O O . PHE A 1 245 ? 112.450 54.095 129.417 1.00 65.65 245 PHE A O 1
ATOM 1825 N N . GLN A 1 246 ? 114.209 54.365 128.061 1.00 59.02 246 GLN A N 1
ATOM 1826 C CA . GLN A 1 246 ? 114.435 52.930 127.936 1.00 63.86 246 GLN A CA 1
ATOM 1827 C C . GLN A 1 246 ? 114.823 52.292 129.271 1.00 61.01 246 GLN A C 1
ATOM 1828 O O . GLN A 1 246 ? 114.683 51.094 129.433 1.00 74.71 246 GLN A O 1
ATOM 1834 N N . ALA A 1 247 ? 115.284 53.084 130.236 1.00 73.95 247 ALA A N 1
ATOM 1835 C CA . ALA A 1 247 ? 115.540 52.583 131.579 1.00 75.24 247 ALA A CA 1
ATOM 1836 C C . ALA A 1 247 ? 114.287 51.977 132.205 1.00 67.43 247 ALA A C 1
ATOM 1837 O O . ALA A 1 247 ? 114.411 51.148 133.095 1.00 84.01 247 ALA A O 1
ATOM 1839 N N . LEU A 1 248 ? 113.093 52.438 131.844 1.00 70.55 248 LEU A N 1
ATOM 1840 C CA . LEU A 1 248 ? 111.887 51.863 132.421 1.00 79.59 248 LEU A CA 1
ATOM 1841 C C . LEU A 1 248 ? 111.732 50.405 131.971 1.00 70.94 248 LEU A C 1
ATOM 1842 O O . LEU A 1 248 ? 111.551 49.540 132.799 1.00 77.61 248 LEU A O 1
ATOM 1847 N N . PRO A 1 249 ? 111.680 50.048 130.682 1.00 73.60 249 PRO A N 1
ATOM 1848 C CA . PRO A 1 249 ? 111.541 48.634 130.354 1.00 76.24 249 PRO A CA 1
ATOM 1849 C C . PRO A 1 249 ? 112.732 47.787 130.802 1.00 67.53 249 PRO A C 1
ATOM 1850 O O . PRO A 1 249 ? 112.511 46.697 131.308 1.00 81.23 249 PRO A O 1
ATOM 1854 N N . LEU A 1 250 ? 113.964 48.300 130.692 1.00 77.97 250 LEU A N 1
ATOM 1855 C CA . LEU A 1 250 ? 115.169 47.573 131.101 1.00 74.55 250 LEU A CA 1
ATOM 1856 C C . LEU A 1 250 ? 115.107 47.181 132.582 1.00 70.44 250 LEU A C 1
ATOM 1857 O O . LEU A 1 250 ? 115.268 46.014 132.924 1.00 77.56 250 LEU A O 1
ATOM 1862 N N . THR A 1 251 ? 114.810 48.155 133.421 1.00 69.94 251 THR A N 1
ATOM 1863 C CA . THR A 1 251 ? 114.584 47.954 134.838 1.00 79.24 251 THR A CA 1
ATOM 1864 C C . THR A 1 251 ? 113.547 46.868 135.043 1.00 80.75 251 THR A C 1
ATOM 1865 O O . THR A 1 251 ? 113.765 45.974 135.857 1.00 90.68 251 THR A O 1
ATOM 1869 N N . LEU A 1 252 ? 112.441 46.932 134.296 1.00 79.66 252 LEU A N 1
ATOM 1870 C CA . LEU A 1 252 ? 111.367 45.972 134.508 1.00 74.67 252 LEU A CA 1
ATOM 1871 C C . LEU A 1 252 ? 111.901 44.590 134.168 1.00 76.88 252 LEU A C 1
ATOM 1872 O O . LEU A 1 252 ? 111.705 43.655 134.934 1.00 82.52 252 LEU A O 1
ATOM 1877 N N . ALA A 1 253 ? 112.578 44.485 133.030 1.00 70.47 253 ALA A N 1
ATOM 1878 C CA . ALA A 1 253 ? 113.136 43.214 132.612 1.00 81.46 253 ALA A CA 1
ATOM 1879 C C . ALA A 1 253 ? 114.129 42.758 133.682 1.00 88.63 253 ALA A C 1
ATOM 1880 O O . ALA A 1 253 ? 114.119 41.604 134.110 1.00 89.94 253 ALA A O 1
ATOM 1882 N N . LYS A 1 254 ? 114.919 43.710 134.178 1.00 87.33 254 LYS A N 1
ATOM 1883 C CA . LYS A 1 254 ? 115.933 43.425 135.166 1.00 91.01 254 LYS A CA 1
ATOM 1884 C C . LYS A 1 254 ? 115.264 42.938 136.438 1.00 86.52 254 LYS A C 1
ATOM 1885 O O . LYS A 1 254 ?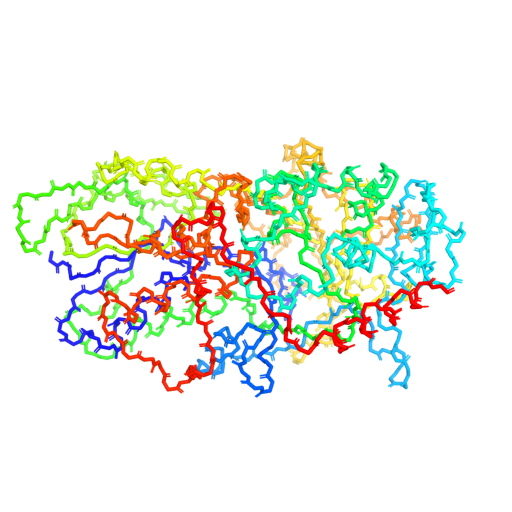 115.807 42.068 137.091 1.00 100.85 254 LYS A O 1
ATOM 1891 N N . ARG A 1 255 ? 114.100 43.488 136.778 1.00 88.99 255 ARG A N 1
ATOM 1892 C CA . ARG A 1 255 ? 113.442 43.111 138.014 1.00 87.37 255 ARG A CA 1
ATOM 1893 C C . ARG A 1 255 ? 112.538 41.900 137.816 1.00 91.77 255 ARG A C 1
ATOM 1894 O O . ARG A 1 255 ? 112.075 41.335 138.794 1.00 101.74 255 ARG A O 1
ATOM 1902 N N . PHE A 1 256 ? 112.315 41.496 136.574 1.00 89.86 256 PHE A N 1
ATOM 1903 C CA . PHE A 1 256 ? 111.524 40.324 136.288 1.00 83.11 256 PHE A CA 1
ATOM 1904 C C . PHE A 1 256 ? 112.387 39.073 136.369 1.00 96.65 256 PHE A C 1
ATOM 1905 O O . PHE A 1 256 ? 111.889 38.019 136.752 1.00 99.01 256 PHE A O 1
ATOM 1913 N N . ALA A 1 257 ? 113.659 39.178 135.960 1.00 96.48 257 ALA A N 1
ATOM 1914 C CA . ALA A 1 257 ? 114.561 38.035 135.966 1.00 104.50 257 ALA A CA 1
ATOM 1915 C C . ALA A 1 257 ? 115.279 37.905 137.318 1.00 103.12 257 ALA A C 1
ATOM 1916 O O . ALA A 1 257 ? 116.061 36.985 137.500 1.00 108.83 257 ALA A O 1
ATOM 1918 N N . GLU A 1 258 ? 114.972 38.788 138.276 1.00 105.88 258 GLU A N 1
ATOM 1919 C CA . GLU A 1 258 ? 115.592 38.789 139.592 1.00 103.86 258 GLU A CA 1
ATOM 1920 C C . GLU A 1 258 ? 114.560 38.616 140.701 1.00 109.41 258 GLU A C 1
ATOM 1921 O O . GLU A 1 258 ? 114.861 38.888 141.863 1.00 115.72 258 GLU A O 1
ATOM 1927 N N . VAL A 1 259 ? 113.343 38.186 140.353 1.00 111.04 259 VAL A N 1
ATOM 1928 C CA . VAL A 1 259 ? 112.364 37.840 141.369 1.00 110.95 259 VAL A CA 1
ATOM 1929 C C . VAL A 1 259 ? 112.838 36.517 141.957 1.00 112.16 259 VAL A C 1
ATOM 1930 O O . VAL A 1 259 ? 113.028 35.549 141.218 1.00 110.47 259 VAL A O 1
ATOM 1934 N N . PRO A 1 260 ? 113.060 36.439 143.290 1.00 116.49 260 PRO A N 1
ATOM 1935 C CA . PRO A 1 260 ? 113.602 35.224 143.898 1.00 119.35 260 PRO A CA 1
ATOM 1936 C C . PRO A 1 260 ? 112.533 34.130 143.921 1.00 120.41 260 PRO A C 1
ATOM 1937 O O . PRO A 1 260 ? 111.345 34.408 144.112 1.00 109.80 260 PRO A O 1
ATOM 1941 N N . GLY A 1 261 ? 112.965 32.888 143.692 1.00 116.98 261 GLY A N 1
ATOM 1942 C CA . GLY A 1 261 ? 112.047 31.764 143.692 1.00 118.55 261 GLY A CA 1
ATOM 1943 C C . GLY A 1 261 ? 111.543 31.467 142.286 1.00 116.22 261 GLY A C 1
ATOM 1944 O O . GLY A 1 261 ? 112.203 31.829 141.310 1.00 112.28 261 GLY A O 1
ATOM 1945 N N . GLY A 1 262 ? 110.395 30.776 142.221 1.00 111.71 262 GLY A N 1
ATOM 1946 C CA . GLY A 1 262 ? 109.686 30.527 140.979 1.00 109.03 262 GLY A CA 1
ATOM 1947 C C . GLY A 1 262 ? 110.154 29.265 140.256 1.00 108.75 262 GLY A C 1
ATOM 1948 O O . GLY A 1 262 ? 111.303 28.856 140.397 1.00 116.41 262 GLY A O 1
ATOM 1949 N N . LEU A 1 263 ? 109.246 28.677 139.468 1.00 109.02 263 LEU A N 1
ATOM 1950 C CA . LEU A 1 263 ? 109.513 27.451 138.734 1.00 114.32 263 LEU A CA 1
ATOM 1951 C C . LEU A 1 263 ? 110.655 27.663 137.745 1.00 115.42 263 LEU A C 1
ATOM 1952 O O . LEU A 1 263 ? 111.512 26.792 137.612 1.00 121.64 263 LEU A O 1
ATOM 1957 N N . ILE A 1 264 ? 110.640 28.791 137.021 1.00 114.71 264 ILE A N 1
ATOM 1958 C CA . ILE A 1 264 ? 111.680 29.067 136.043 1.00 107.05 264 ILE A CA 1
ATOM 1959 C C . ILE A 1 264 ? 112.715 29.960 136.709 1.00 102.51 264 ILE A C 1
ATOM 1960 O O . ILE A 1 264 ? 112.357 30.918 137.384 1.00 100.45 264 ILE A O 1
ATOM 1965 N N . ALA A 1 265 ? 113.992 29.590 136.555 1.00 110.50 265 ALA A N 1
ATOM 1966 C CA . ALA A 1 265 ? 115.082 30.327 137.170 1.00 113.86 265 ALA A CA 1
ATOM 1967 C C . ALA A 1 265 ? 115.185 31.686 136.486 1.00 113.22 265 ALA A C 1
ATOM 1968 O O . ALA A 1 265 ? 114.833 31.804 135.316 1.00 109.91 265 ALA A O 1
ATOM 1970 N N . GLY A 1 266 ? 115.625 32.701 137.236 1.00 106.30 266 GLY A N 1
ATOM 1971 C CA . GLY A 1 266 ? 115.688 34.063 136.742 1.00 105.50 266 GLY A CA 1
ATOM 1972 C C . GLY A 1 266 ? 116.354 34.183 135.369 1.00 109.68 266 GLY A C 1
ATOM 1973 O O . GLY A 1 266 ? 115.841 34.876 134.497 1.00 111.40 266 GLY A O 1
ATOM 1974 N N . GLU A 1 267 ? 117.496 33.519 135.169 1.00 108.36 267 GLU A N 1
ATOM 1975 C CA . GLU A 1 267 ? 118.303 33.744 133.979 1.00 108.50 267 GLU A CA 1
ATOM 1976 C C . GLU A 1 267 ? 117.710 33.030 132.765 1.00 111.28 267 GLU A C 1
ATOM 1977 O O . GLU A 1 267 ? 118.219 33.186 131.659 1.00 114.53 267 GLU A O 1
ATOM 1983 N N . GLN A 1 268 ? 116.651 32.238 132.959 1.00 107.22 268 GLN A N 1
ATOM 1984 C CA . GLN A 1 268 ? 116.033 31.547 131.835 1.00 115.08 268 GLN A CA 1
ATOM 1985 C C . GLN A 1 268 ? 114.689 32.187 131.455 1.00 106.70 268 GLN A C 1
ATOM 1986 O O . GLN A 1 268 ? 114.099 31.789 130.456 1.00 99.16 268 GLN A O 1
ATOM 1992 N N . ARG A 1 269 ? 114.256 33.216 132.197 1.00 87.03 269 ARG A N 1
ATOM 1993 C CA . ARG A 1 269 ? 112.942 33.803 132.029 1.00 90.96 269 ARG A CA 1
ATOM 1994 C C . ARG A 1 269 ? 112.845 34.698 130.787 1.00 96.02 269 ARG A C 1
ATOM 1995 O O . ARG A 1 269 ? 111.756 34.841 130.225 1.00 92.95 269 ARG A O 1
ATOM 2003 N N . ILE A 1 270 ? 113.955 35.311 130.361 1.00 90.51 270 ILE A N 1
ATOM 2004 C CA . ILE A 1 270 ? 113.946 36.168 129.186 1.00 76.00 270 ILE A CA 1
ATOM 2005 C C . ILE A 1 270 ? 114.673 35.475 128.033 1.00 75.85 270 ILE A C 1
ATOM 2006 O O . ILE A 1 270 ? 115.842 35.117 128.146 1.00 97.05 270 ILE A O 1
ATOM 2011 N N . ARG A 1 271 ? 113.979 35.324 126.916 1.00 81.45 271 ARG A N 1
ATOM 2012 C CA . ARG A 1 271 ? 114.494 34.674 125.736 1.00 78.38 271 ARG A CA 1
ATOM 2013 C C . ARG A 1 271 ? 114.575 35.707 124.625 1.00 81.80 271 ARG A C 1
ATOM 2014 O O . ARG A 1 271 ? 113.609 35.913 123.900 1.00 91.82 271 ARG A O 1
ATOM 2022 N N . MET A 1 272 ? 115.747 36.319 124.479 1.00 83.58 272 MET A N 1
ATOM 2023 C CA . MET A 1 272 ? 115.990 37.322 123.460 1.00 75.51 272 MET A CA 1
ATOM 2024 C C . MET A 1 272 ? 116.174 36.638 122.105 1.00 71.31 272 MET A C 1
ATOM 2025 O O . MET A 1 272 ? 116.275 35.427 122.009 1.00 88.24 272 MET A O 1
ATOM 2030 N N . ASN A 1 273 ? 116.195 37.441 121.054 1.00 81.67 273 ASN A N 1
ATOM 2031 C CA . ASN A 1 273 ? 116.451 36.981 119.702 1.00 82.72 273 ASN A CA 1
ATOM 2032 C C . ASN A 1 273 ? 115.538 35.821 119.314 1.00 81.90 273 ASN A C 1
ATOM 2033 O O . ASN A 1 273 ? 115.954 34.954 118.561 1.00 90.70 273 ASN A O 1
ATOM 2038 N N . ARG A 1 274 ? 114.263 35.898 119.707 1.00 84.54 274 ARG A N 1
ATOM 2039 C CA . ARG A 1 274 ? 113.243 34.941 119.312 1.00 83.43 274 ARG A CA 1
ATOM 2040 C C . ARG A 1 274 ? 112.089 35.675 118.646 1.00 75.94 274 ARG A C 1
ATOM 2041 O O . ARG A 1 274 ? 111.366 36.413 119.307 1.00 81.66 274 ARG A O 1
ATOM 2049 N N . ARG A 1 275 ? 111.934 35.472 117.339 1.00 70.58 275 ARG A N 1
ATOM 2050 C CA . ARG A 1 275 ? 110.794 35.983 116.603 1.00 71.73 275 ARG A CA 1
ATOM 2051 C C . ARG A 1 275 ? 109.646 34.988 116.649 1.00 78.55 275 ARG A C 1
ATOM 2052 O O . ARG A 1 275 ? 109.766 33.891 116.104 1.00 81.28 275 ARG A O 1
ATOM 2060 N N . LEU A 1 276 ? 108.526 35.373 117.268 1.00 77.32 276 LEU A N 1
ATOM 2061 C CA . LEU A 1 276 ? 107.352 34.519 117.227 1.00 81.00 276 LEU A CA 1
ATOM 2062 C C . LEU A 1 276 ? 106.848 34.412 115.792 1.00 79.69 276 LEU A C 1
ATOM 2063 O O . LEU A 1 276 ? 106.373 35.390 115.218 1.00 80.76 276 LEU A O 1
ATOM 2068 N N . ALA A 1 277 ? 107.032 33.238 115.187 1.00 86.66 277 ALA A N 1
ATOM 2069 C CA . ALA A 1 277 ? 106.686 33.080 113.786 1.00 80.91 277 ALA A CA 1
ATOM 2070 C C . ALA A 1 277 ? 105.196 32.818 113.681 1.00 82.34 277 ALA A C 1
ATOM 2071 O O . ALA A 1 277 ? 104.577 33.298 112.744 1.00 85.75 277 ALA A O 1
ATOM 2073 N N . SER A 1 278 ? 104.641 32.046 114.629 1.00 93.12 278 SER A N 1
ATOM 2074 C CA . SER A 1 278 ? 103.251 31.614 114.535 1.00 92.01 278 SER A CA 1
ATOM 2075 C C . SER A 1 278 ? 102.727 31.095 115.864 1.00 88.60 278 SER A C 1
ATOM 2076 O O . SER A 1 278 ? 103.490 30.641 116.711 1.00 95.91 278 SER A O 1
ATOM 2079 N N . VAL A 1 279 ? 101.408 31.192 116.017 1.00 88.12 279 VAL A N 1
ATOM 2080 C CA . VAL A 1 279 ? 100.695 30.561 117.110 1.00 98.71 279 VAL A CA 1
ATOM 2081 C C . VAL A 1 279 ? 99.709 29.570 116.509 1.00 103.24 279 VAL A C 1
ATOM 2082 O O . VAL A 1 279 ? 98.865 29.961 115.703 1.00 103.38 279 VAL A O 1
ATOM 2086 N N . GLN A 1 280 ? 99.831 28.299 116.901 1.00 105.63 280 GLN A N 1
ATOM 2087 C CA . GLN A 1 280 ? 98.940 27.267 116.409 1.00 101.31 280 GLN A CA 1
ATOM 2088 C C . GLN A 1 280 ? 98.144 26.724 117.580 1.00 105.86 280 GLN A C 1
ATOM 2089 O O . GLN A 1 280 ? 98.571 26.840 118.727 1.00 106.17 280 GLN A O 1
ATOM 2095 N N . PHE A 1 281 ? 96.977 26.157 117.262 1.00 113.64 281 PHE A N 1
ATOM 2096 C CA . PHE A 1 281 ? 96.119 25.532 118.254 1.00 109.15 281 PHE A CA 1
ATOM 2097 C C . PHE A 1 281 ? 96.454 24.045 118.314 1.00 118.48 281 PHE A C 1
ATOM 2098 O O . PHE A 1 281 ? 96.490 23.364 117.286 1.00 121.07 281 PHE A O 1
ATOM 2106 N N . SER A 1 282 ? 96.744 23.579 119.534 1.00 117.42 282 SER A N 1
ATOM 2107 C CA . SER A 1 282 ? 97.051 22.189 119.802 1.00 123.64 282 SER A CA 1
ATOM 2108 C C . SER A 1 282 ? 95.821 21.517 120.411 1.00 131.37 282 SER A C 1
ATOM 2109 O O . SER A 1 282 ? 94.959 22.188 120.985 1.00 130.27 282 SER A O 1
ATOM 2112 N N . ASP A 1 283 ? 95.760 20.185 120.294 1.00 135.23 283 ASP A N 1
ATOM 2113 C CA . ASP A 1 283 ? 94.638 19.417 120.811 1.00 137.78 283 ASP A CA 1
ATOM 2114 C C . ASP A 1 283 ? 94.693 19.355 122.338 1.00 137.25 283 ASP A C 1
ATOM 2115 O O . ASP A 1 283 ? 93.684 19.048 122.972 1.00 137.90 283 ASP A O 1
ATOM 2120 N N . ASP A 1 284 ? 95.864 19.650 122.920 1.00 131.45 284 ASP A N 1
ATOM 2121 C CA . ASP A 1 284 ? 96.053 19.604 124.362 1.00 131.36 284 ASP A CA 1
ATOM 2122 C C . ASP A 1 284 ? 95.153 20.640 125.038 1.00 131.32 284 ASP A C 1
ATOM 2123 O O . ASP A 1 284 ? 95.038 21.775 124.580 1.00 126.15 284 ASP A O 1
ATOM 2128 N N . THR A 1 285 ? 94.497 20.223 126.127 1.00 132.79 285 THR A N 1
ATOM 2129 C CA . THR A 1 285 ? 93.579 21.089 126.849 1.00 134.77 285 THR A CA 1
ATOM 2130 C C . THR A 1 285 ? 94.363 21.925 127.858 1.00 131.95 285 THR A C 1
ATOM 2131 O O . THR A 1 285 ? 94.000 23.066 128.139 1.00 130.76 285 THR A O 1
ATOM 2135 N N . GLU A 1 286 ? 95.446 21.356 128.394 1.00 131.64 286 GLU A N 1
ATOM 2136 C CA . GLU A 1 286 ? 96.205 22.014 129.446 1.00 133.40 286 GLU A CA 1
ATOM 2137 C C . GLU A 1 286 ? 97.042 23.143 128.840 1.00 125.17 286 GLU A C 1
ATOM 2138 O O . GLU A 1 286 ? 97.062 24.246 129.379 1.00 117.57 286 GLU A O 1
ATOM 2144 N N . TYR A 1 287 ? 97.722 22.852 127.722 1.00 116.32 287 TYR A N 1
ATOM 2145 C CA . TYR A 1 287 ? 98.574 23.805 127.031 1.00 110.36 287 TYR A CA 1
ATOM 2146 C C . TYR A 1 287 ? 98.142 23.857 125.570 1.00 106.16 287 TYR A C 1
ATOM 2147 O O . TYR A 1 287 ? 98.798 23.286 124.697 1.00 100.70 287 TYR A O 1
ATOM 2156 N N . PRO A 1 288 ? 97.033 24.568 125.257 1.00 106.08 288 PRO A N 1
ATOM 2157 C CA . PRO A 1 288 ? 96.471 24.560 123.908 1.00 102.43 288 PRO A CA 1
ATOM 2158 C C . PRO A 1 288 ? 97.222 25.352 122.845 1.00 105.20 288 PRO A C 1
ATOM 2159 O O . PRO A 1 288 ? 96.918 25.189 121.667 1.00 109.86 288 PRO A O 1
ATOM 2163 N N . TYR A 1 289 ? 98.208 26.171 123.239 1.00 100.34 289 TYR A N 1
ATOM 2164 C CA . TYR A 1 289 ? 98.903 27.006 122.266 1.00 98.48 289 TYR A CA 1
ATOM 2165 C C . TYR A 1 289 ? 100.285 26.440 121.991 1.00 96.64 289 TYR A C 1
ATOM 2166 O O . TYR A 1 289 ? 101.053 26.217 122.920 1.00 95.00 289 TYR A O 1
ATOM 2175 N N . ARG A 1 290 ? 100.569 26.247 120.699 1.00 93.74 290 ARG A N 1
ATOM 2176 C CA . ARG A 1 290 ? 101.861 25.805 120.218 1.00 94.97 290 ARG A CA 1
ATOM 2177 C C . ARG A 1 290 ? 102.535 27.001 119.547 1.00 99.01 290 ARG A C 1
ATOM 2178 O O . ARG A 1 290 ? 102.148 27.406 118.449 1.00 101.62 290 ARG A O 1
ATOM 2186 N N . LEU A 1 291 ? 103.540 27.573 120.216 1.00 93.43 291 LEU A N 1
ATOM 2187 C CA . LEU A 1 291 ? 104.208 28.765 119.724 1.00 93.22 291 LEU A CA 1
ATOM 2188 C C . LEU A 1 291 ? 105.432 28.370 118.903 1.00 82.09 291 LEU A C 1
ATOM 2189 O O . LEU A 1 291 ? 106.296 27.669 119.403 1.00 90.58 291 LEU A O 1
ATOM 2194 N N . HIS A 1 292 ? 105.506 28.837 117.661 1.00 84.47 292 HIS A N 1
ATOM 2195 C CA . HIS A 1 292 ? 106.639 28.547 116.807 1.00 87.62 292 HIS A CA 1
ATOM 2196 C C . HIS A 1 292 ? 107.510 29.787 116.679 1.00 90.48 292 HIS A C 1
ATOM 2197 O O . HIS A 1 292 ? 107.102 30.774 116.062 1.00 89.27 292 HIS A O 1
ATOM 2204 N N . PHE A 1 293 ? 108.718 29.684 117.247 1.00 89.93 293 PHE A N 1
ATOM 2205 C CA . PHE A 1 293 ? 109.664 30.779 117.317 1.00 84.57 293 PHE A CA 1
ATOM 2206 C C . PHE A 1 293 ? 110.792 30.579 116.320 1.00 88.92 293 PHE A C 1
ATOM 2207 O O . PHE A 1 293 ? 111.298 29.477 116.193 1.00 101.03 293 PHE A O 1
ATOM 2215 N N . GLN A 1 294 ? 111.186 31.651 115.630 1.00 90.35 294 GLN A N 1
ATOM 2216 C CA . GLN A 1 294 ? 112.329 31.622 114.740 1.00 79.99 294 GLN A CA 1
ATOM 2217 C C . GLN A 1 294 ? 113.479 32.351 115.417 1.00 91.85 294 GLN A C 1
ATOM 2218 O O . GLN A 1 294 ? 113.307 33.492 115.825 1.00 93.85 294 GLN A O 1
ATOM 2224 N N . ALA A 1 295 ? 114.648 31.711 115.544 1.00 98.79 295 ALA A N 1
ATOM 2225 C CA . ALA A 1 295 ? 115.795 32.373 116.155 1.00 90.61 295 ALA A CA 1
ATOM 2226 C C . ALA A 1 295 ? 116.325 33.452 115.216 1.00 92.91 295 ALA A C 1
ATOM 2227 O O . ALA A 1 295 ? 116.326 33.290 113.999 1.00 94.35 295 ALA A O 1
ATOM 2229 N N . THR A 1 296 ? 116.774 34.558 115.812 1.00 83.62 296 THR A N 1
ATOM 2230 C CA . THR A 1 296 ? 117.208 35.716 115.052 1.00 91.13 296 THR A CA 1
ATOM 2231 C C . THR A 1 296 ? 118.576 36.103 115.582 1.00 80.65 296 THR A C 1
ATOM 2232 O O . THR A 1 296 ? 118.928 35.729 116.696 1.00 90.02 296 THR A O 1
ATOM 2236 N N . ARG A 1 297 ? 119.325 36.866 114.786 1.00 87.55 297 ARG A N 1
ATOM 2237 C CA . ARG A 1 297 ? 120.561 37.470 115.254 1.00 97.23 297 ARG A CA 1
ATOM 2238 C C . ARG A 1 297 ? 120.509 38.966 114.951 1.00 91.36 297 ARG A C 1
ATOM 2239 O O . ARG A 1 297 ? 119.958 39.380 113.931 1.00 90.00 297 ARG A O 1
ATOM 2247 N N . THR A 1 298 ? 121.118 39.763 115.834 1.00 93.44 298 THR A N 1
ATOM 2248 C CA . THR A 1 298 ? 121.099 41.209 115.690 1.00 98.06 298 THR A CA 1
ATOM 2249 C C . THR A 1 298 ? 122.521 41.734 115.551 1.00 88.93 298 THR A C 1
ATOM 2250 O O . THR A 1 298 ? 123.323 41.612 116.474 1.00 96.88 298 THR A O 1
ATOM 2254 N N . VAL A 1 299 ? 122.789 42.367 114.409 1.00 93.72 299 VAL A N 1
ATOM 2255 C CA . VAL A 1 299 ? 124.093 42.933 114.105 1.00 103.25 299 VAL A CA 1
ATOM 2256 C C . VAL A 1 299 ? 123.928 44.420 113.836 1.00 99.40 299 VAL A C 1
ATOM 2257 O O . VAL A 1 299 ? 123.202 44.780 112.915 1.00 104.85 299 VAL A O 1
ATOM 2261 N N . ASP A 1 300 ? 124.596 45.264 114.630 1.00 103.74 300 ASP A N 1
ATOM 2262 C CA . ASP A 1 300 ? 124.590 46.707 114.418 1.00 109.94 300 ASP A CA 1
ATOM 2263 C C . ASP A 1 300 ? 123.146 47.218 114.354 1.00 98.71 300 ASP A C 1
ATOM 2264 O O . ASP A 1 300 ? 122.783 48.019 113.487 1.00 90.53 300 ASP A O 1
ATOM 2269 N N . GLY A 1 301 ? 122.328 46.717 115.284 1.00 95.28 301 GLY A N 1
ATOM 2270 C CA . GLY A 1 301 ? 120.936 47.113 115.409 1.00 86.25 301 GLY A CA 1
ATOM 2271 C C . GLY A 1 301 ? 120.009 46.511 114.360 1.00 79.75 301 GLY A C 1
ATOM 2272 O O . GLY A 1 301 ? 118.812 46.763 114.428 1.00 93.81 301 GLY A O 1
ATOM 2273 N N . LYS A 1 302 ? 120.520 45.712 113.411 1.00 90.12 302 LYS A N 1
ATOM 2274 C CA . LYS A 1 302 ? 119.662 45.080 112.411 1.00 90.69 302 LYS A CA 1
ATOM 2275 C C . LYS A 1 302 ? 119.471 43.614 112.790 1.00 88.42 302 LYS A C 1
ATOM 2276 O O . LYS A 1 302 ? 120.447 42.920 113.016 1.00 93.27 302 LYS A O 1
ATOM 2282 N N . THR A 1 303 ? 118.210 43.171 112.861 1.00 85.71 303 THR A N 1
ATOM 2283 C CA . THR A 1 303 ? 117.865 41.812 113.224 1.00 92.06 303 THR A CA 1
ATOM 2284 C C . THR A 1 303 ? 117.466 41.045 111.968 1.00 91.84 303 THR A C 1
ATOM 2285 O O . THR A 1 303 ? 116.620 41.510 111.214 1.00 97.76 303 THR A O 1
ATOM 2289 N N . SER A 1 304 ? 118.068 39.857 111.778 1.00 97.47 304 SER A N 1
ATOM 2290 C CA . SER A 1 304 ? 117.731 38.964 110.674 1.00 95.15 304 SER A CA 1
ATOM 2291 C C . SER A 1 304 ? 117.499 37.562 111.218 1.00 91.99 304 SER A C 1
ATOM 2292 O O . SER A 1 304 ? 118.040 37.226 112.262 1.00 92.27 304 SER A O 1
ATOM 2295 N N . ASP A 1 305 ? 116.684 36.761 110.512 1.00 101.22 305 ASP A N 1
ATOM 2296 C CA . ASP A 1 305 ? 116.397 35.395 110.932 1.00 100.03 305 ASP A CA 1
ATOM 2297 C C . ASP A 1 305 ? 117.651 34.543 110.774 1.00 100.54 305 ASP A C 1
ATOM 2298 O O . ASP A 1 305 ? 118.336 34.632 109.756 1.00 104.38 305 ASP A O 1
ATOM 2303 N N . VAL A 1 306 ? 117.939 33.733 111.796 1.00 98.05 306 VAL A N 1
ATOM 2304 C CA . VAL A 1 306 ? 118.976 32.718 111.714 1.00 105.86 306 VAL A CA 1
ATOM 2305 C C . VAL A 1 306 ? 118.378 31.476 111.054 1.00 112.74 306 VAL A C 1
ATOM 2306 O O . VAL A 1 306 ? 117.484 30.843 111.620 1.00 107.20 306 VAL A O 1
ATOM 2310 N N . PRO A 1 307 ? 118.847 31.071 109.850 1.00 114.22 307 PRO A N 1
ATOM 2311 C CA . PRO A 1 307 ? 118.210 29.972 109.127 1.00 119.49 307 PRO A CA 1
ATOM 2312 C C . PRO A 1 307 ? 118.396 28.671 109.909 1.00 121.82 307 PRO A C 1
ATOM 2313 O O . PRO A 1 307 ? 119.447 28.457 110.521 1.00 118.86 307 PRO A O 1
ATOM 2317 N N . GLY A 1 308 ? 117.352 27.833 109.912 1.00 113.65 308 GLY A N 1
ATOM 2318 C CA . GLY A 1 308 ? 117.329 26.656 110.763 1.00 119.13 308 GLY A CA 1
ATOM 2319 C C . GLY A 1 308 ? 115.910 26.228 111.132 1.00 120.86 308 GLY A C 1
ATOM 2320 O O . GLY A 1 308 ? 114.953 26.533 110.420 1.00 121.58 308 GLY A O 1
ATOM 2321 N N . ALA A 1 309 ? 115.802 25.506 112.252 1.00 120.26 309 ALA A N 1
ATOM 2322 C CA . ALA A 1 309 ? 114.533 24.966 112.707 1.00 123.90 309 ALA A CA 1
ATOM 2323 C C . ALA A 1 309 ? 113.785 26.012 113.529 1.00 124.49 309 ALA A C 1
ATOM 2324 O O . ALA A 1 309 ? 114.366 27.001 113.986 1.00 127.00 309 ALA A O 1
ATOM 2326 N N . GLU A 1 310 ? 112.482 25.772 113.708 1.00 115.16 310 GLU A N 1
ATOM 2327 C CA . GLU A 1 310 ? 111.669 26.580 114.598 1.00 111.08 310 GLU A CA 1
ATOM 2328 C C . GLU A 1 310 ? 111.632 25.927 115.973 1.00 108.90 310 GLU A C 1
ATOM 2329 O O . GLU A 1 310 ? 111.343 24.741 116.106 1.00 116.41 310 GLU A O 1
ATOM 2335 N N . GLU A 1 311 ? 111.931 26.719 116.997 1.00 100.32 311 GLU A N 1
ATOM 2336 C CA . GLU A 1 311 ? 111.698 26.303 118.363 1.00 101.13 311 GLU A CA 1
ATOM 2337 C C . GLU A 1 311 ? 110.190 26.254 118.607 1.00 105.53 311 GLU A C 1
ATOM 2338 O O . GLU A 1 311 ? 109.454 27.105 118.117 1.00 105.72 311 GLU A O 1
ATOM 2344 N N . ILE A 1 312 ? 109.722 25.229 119.324 1.00 108.86 312 ILE A N 1
ATOM 2345 C CA . ILE A 1 312 ? 108.298 25.056 119.560 1.00 103.49 312 ILE A CA 1
ATOM 2346 C C . ILE A 1 312 ? 108.063 24.995 121.064 1.00 100.89 312 ILE A C 1
ATOM 2347 O O . ILE A 1 312 ? 108.730 24.240 121.766 1.00 108.52 312 ILE A O 1
ATOM 2352 N N . ILE A 1 313 ? 107.111 25.804 121.537 1.00 97.62 313 ILE A N 1
ATOM 2353 C CA . ILE A 1 313 ? 106.857 25.972 122.956 1.00 94.17 313 ILE A CA 1
ATOM 2354 C C . ILE A 1 313 ? 105.363 25.787 123.156 1.00 94.68 313 ILE A C 1
ATOM 2355 O O . ILE A 1 313 ? 104.597 25.980 122.227 1.00 102.93 313 ILE A O 1
ATOM 2360 N N . HIS A 1 314 ? 104.968 25.332 124.341 1.00 96.84 314 HIS A N 1
ATOM 2361 C CA . HIS A 1 314 ? 103.578 25.057 124.625 1.00 100.30 314 HIS A CA 1
ATOM 2362 C C . HIS A 1 314 ? 103.195 25.968 125.769 1.00 94.43 314 HIS A C 1
ATOM 2363 O O . HIS A 1 314 ? 103.930 26.063 126.747 1.00 97.58 314 HIS A O 1
ATOM 2370 N N . ALA A 1 315 ? 102.026 26.598 125.646 1.00 87.73 315 ALA A N 1
ATOM 2371 C CA . ALA A 1 315 ? 101.623 27.565 126.642 1.00 94.40 315 ALA A CA 1
ATOM 2372 C C . ALA A 1 315 ? 100.120 27.477 126.825 1.00 86.69 315 ALA A C 1
ATOM 2373 O O . ALA A 1 315 ? 99.394 27.152 125.888 1.00 89.57 315 ALA A O 1
ATOM 2375 N N . ARG A 1 316 ? 99.705 27.774 128.055 1.00 87.49 316 ARG A N 1
ATOM 2376 C CA . ARG A 1 316 ? 98.310 27.822 128.422 1.00 90.52 316 ARG A CA 1
ATOM 2377 C C . ARG A 1 316 ? 97.737 29.157 127.949 1.00 97.90 316 ARG A C 1
ATOM 2378 O O . ARG A 1 316 ? 96.713 29.183 127.280 1.00 98.81 316 ARG A O 1
ATOM 2386 N N . GLN A 1 317 ? 98.425 30.251 128.290 1.00 92.07 317 GLN A N 1
ATOM 2387 C CA . GLN A 1 317 ? 97.995 31.597 127.976 1.00 88.55 317 GLN A CA 1
ATOM 2388 C C . GLN A 1 317 ? 99.094 32.321 127.189 1.00 89.55 317 GLN A C 1
ATOM 2389 O O . GLN A 1 317 ? 100.272 32.026 127.346 1.00 90.70 317 GLN A O 1
ATOM 2395 N N . VAL A 1 318 ? 98.706 33.284 126.344 1.00 88.44 318 VAL A N 1
ATOM 2396 C CA . VAL A 1 318 ? 99.653 34.044 125.540 1.00 77.84 318 VAL A CA 1
ATOM 2397 C C . VAL A 1 318 ? 99.315 35.518 125.685 1.00 79.40 318 VAL A C 1
ATOM 2398 O O . VAL A 1 318 ? 98.166 35.891 125.475 1.00 83.67 318 VAL A O 1
ATOM 2402 N N . ILE A 1 319 ? 100.313 36.351 125.998 1.00 76.54 319 ILE A N 1
ATOM 2403 C CA . ILE A 1 319 ? 100.149 37.801 125.961 1.00 80.40 319 ILE A CA 1
ATOM 2404 C C . ILE A 1 319 ? 100.961 38.382 124.802 1.00 70.16 319 ILE A C 1
ATOM 2405 O O . ILE A 1 319 ? 102.173 38.456 124.887 1.00 72.90 319 ILE A O 1
ATOM 2410 N N . LEU A 1 320 ? 100.281 38.869 123.763 1.00 75.94 320 LEU A N 1
ATOM 2411 C CA . LEU A 1 320 ? 100.923 39.542 122.648 1.00 72.63 320 LEU A CA 1
ATOM 2412 C C . LEU A 1 320 ? 101.036 41.030 122.973 1.00 64.15 320 LEU A C 1
ATOM 2413 O O . LEU A 1 320 ? 100.081 41.794 122.832 1.00 76.89 320 LEU A O 1
ATOM 2418 N N . ALA A 1 321 ? 102.202 41.425 123.487 1.00 65.23 321 ALA A N 1
ATOM 2419 C CA . ALA A 1 321 ? 102.476 42.810 123.827 1.00 71.54 321 ALA A CA 1
ATOM 2420 C C . ALA A 1 321 ? 103.120 43.492 122.612 1.00 69.92 321 ALA A C 1
ATOM 2421 O O . ALA A 1 321 ? 104.305 43.802 122.618 1.00 75.87 321 ALA A O 1
ATOM 2423 N N . LEU A 1 322 ? 102.321 43.673 121.558 1.00 70.52 322 LEU A N 1
ATOM 2424 C CA . LEU A 1 322 ? 102.808 43.883 120.209 1.00 79.60 322 L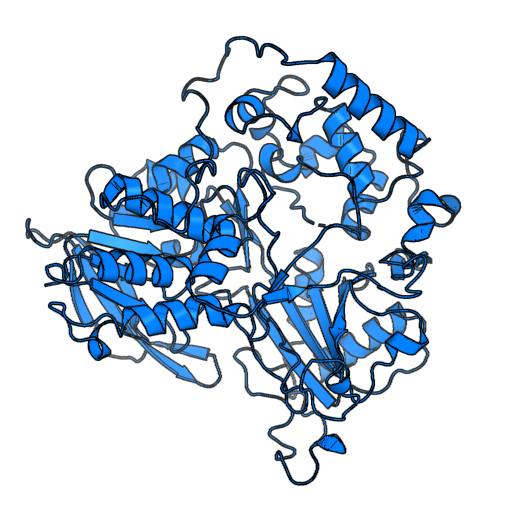EU A CA 1
ATOM 2425 C C . LEU A 1 322 ? 101.964 44.943 119.530 1.00 77.72 322 LEU A C 1
ATOM 2426 O O . LEU A 1 322 ? 100.754 44.962 119.713 1.00 81.66 322 LEU A O 1
ATOM 2431 N N . PRO A 1 323 ? 102.573 45.855 118.741 1.00 78.14 323 PRO A N 1
ATOM 2432 C CA . PRO A 1 323 ? 101.815 46.760 117.872 1.00 76.67 323 PRO A CA 1
ATOM 2433 C C . PRO A 1 323 ? 101.145 46.023 116.714 1.00 66.32 323 PRO A C 1
ATOM 2434 O O . PRO A 1 323 ? 101.353 44.836 116.533 1.00 76.42 323 PRO A O 1
ATOM 2438 N N . ARG A 1 324 ? 100.374 46.762 115.921 1.00 73.71 324 ARG A N 1
ATOM 2439 C CA . ARG A 1 324 ? 99.553 46.215 114.858 1.00 63.85 324 ARG A CA 1
ATOM 2440 C C . ARG A 1 324 ? 100.384 45.478 113.813 1.00 66.36 324 ARG A C 1
ATOM 2441 O O . ARG A 1 324 ? 100.026 44.377 113.415 1.00 76.46 324 ARG A O 1
ATOM 2449 N N . ARG A 1 325 ? 101.426 46.106 113.276 1.00 66.38 325 ARG A N 1
ATOM 2450 C CA . ARG A 1 325 ? 102.187 45.480 112.207 1.00 71.56 325 ARG A CA 1
ATOM 2451 C C . ARG A 1 325 ? 102.792 44.162 112.688 1.00 80.58 325 ARG A C 1
ATOM 2452 O O . ARG A 1 325 ? 102.912 43.227 111.900 1.00 80.61 325 ARG A O 1
ATOM 2460 N N . SER A 1 326 ? 103.185 44.115 113.965 1.00 71.41 326 SER A N 1
ATOM 2461 C CA . SER A 1 326 ? 103.774 42.931 114.555 1.00 75.77 326 SER A CA 1
ATOM 2462 C C . SER A 1 326 ? 102.741 41.805 114.600 1.00 82.22 326 SER A C 1
ATOM 2463 O O . SER A 1 326 ? 103.047 40.702 114.171 1.00 79.94 326 SER A O 1
ATOM 2466 N N . LEU A 1 327 ? 101.517 42.117 115.066 1.00 79.21 327 LEU A N 1
ATOM 2467 C CA . LEU A 1 327 ? 100.406 41.172 115.048 1.00 85.18 327 LEU A CA 1
ATOM 2468 C C . LEU A 1 327 ? 100.142 40.684 113.633 1.00 74.20 327 LEU A C 1
ATOM 2469 O O . LEU A 1 327 ? 99.796 39.528 113.457 1.00 98.90 327 LEU A O 1
ATOM 2474 N N . GLU A 1 328 ? 100.315 41.535 112.634 1.00 81.41 328 GLU A N 1
ATOM 2475 C CA . GLU A 1 328 ? 100.017 41.139 111.270 1.00 84.86 328 GLU A CA 1
ATOM 2476 C C . GLU A 1 328 ? 101.087 40.192 110.742 1.00 86.90 328 GLU A C 1
ATOM 2477 O O . GLU A 1 328 ? 100.838 39.487 109.766 1.00 101.17 328 GLU A O 1
ATOM 2483 N N . LEU A 1 329 ? 102.278 40.177 111.338 1.00 85.23 329 LEU A N 1
ATOM 2484 C CA . LEU A 1 329 ? 103.342 39.353 110.784 1.00 85.99 329 LEU A CA 1
ATOM 2485 C C . LEU A 1 329 ? 103.359 37.994 111.486 1.00 85.23 329 LEU A C 1
ATOM 2486 O O . LEU A 1 329 ? 104.130 37.121 111.090 1.00 97.07 329 LEU A O 1
ATOM 2491 N N . ILE A 1 330 ? 102.510 37.814 112.500 1.00 79.19 330 ILE A N 1
ATOM 2492 C CA . ILE A 1 330 ? 102.350 36.529 113.168 1.00 88.06 330 ILE A CA 1
ATOM 2493 C C . ILE A 1 330 ? 101.201 35.759 112.527 1.00 86.64 330 ILE A C 1
ATOM 2494 O O . ILE A 1 330 ? 100.094 36.279 112.414 1.00 96.51 330 ILE A O 1
ATOM 2499 N N . GLN A 1 331 ? 101.477 34.515 112.118 1.00 97.13 331 GLN A N 1
ATOM 2500 C CA . GLN A 1 331 ? 100.473 33.655 111.513 1.00 94.37 331 GLN A CA 1
ATOM 2501 C C . GLN A 1 331 ? 99.753 32.927 112.636 1.00 92.54 331 GLN A C 1
ATOM 2502 O O . GLN A 1 331 ? 100.396 32.344 113.499 1.00 99.06 331 GLN A O 1
ATOM 2508 N N . SER A 1 332 ? 98.421 32.997 112.647 1.00 95.94 332 SER A N 1
ATOM 2509 C CA . SER A 1 332 ? 97.646 32.300 113.657 1.00 99.25 332 SER A CA 1
ATOM 2510 C C . SER A 1 332 ? 96.201 32.156 113.195 1.00 105.69 332 SER A C 1
ATOM 2511 O O . SER A 1 332 ? 95.647 33.091 112.628 1.00 105.12 332 SER A O 1
ATOM 2514 N N . PRO A 1 333 ? 95.533 30.998 113.426 1.00 110.89 333 PRO A N 1
ATOM 2515 C CA . PRO A 1 333 ? 94.096 30.894 113.171 1.00 110.79 333 PRO A CA 1
ATOM 2516 C C . PRO A 1 333 ? 93.273 31.847 114.034 1.00 103.57 333 PRO A C 1
ATOM 2517 O O . PRO A 1 333 ? 92.121 32.127 113.711 1.00 110.17 333 PRO A O 1
ATOM 2521 N N . LEU A 1 334 ? 93.861 32.321 115.136 1.00 97.79 334 LEU A N 1
ATOM 2522 C CA . LEU A 1 334 ? 93.227 33.317 115.978 1.00 98.41 334 LEU A CA 1
ATOM 2523 C C . LEU A 1 334 ? 92.840 34.543 115.150 1.00 94.16 334 LEU A C 1
ATOM 2524 O O . LEU A 1 334 ? 91.796 35.141 115.396 1.00 99.47 334 LEU A O 1
ATOM 2529 N N . PHE A 1 335 ? 93.674 34.919 114.181 1.00 90.91 335 PHE A N 1
ATOM 2530 C CA . PHE A 1 335 ? 93.428 36.120 113.406 1.00 94.56 335 PHE A CA 1
ATOM 2531 C C . PHE A 1 335 ? 92.332 35.904 112.363 1.00 109.20 335 PHE A C 1
ATOM 2532 O O . PHE A 1 335 ? 91.882 36.876 111.758 1.00 112.97 335 PHE A O 1
ATOM 2540 N N . ASP A 1 336 ? 91.858 34.663 112.195 1.00 108.45 336 ASP A N 1
ATOM 2541 C CA . ASP A 1 336 ? 90.733 34.402 111.316 1.00 107.41 336 ASP A CA 1
ATOM 2542 C C . ASP A 1 336 ? 89.414 34.761 111.990 1.00 103.86 336 ASP A C 1
ATOM 2543 O O . ASP A 1 336 ? 88.382 34.766 111.317 1.00 107.20 336 ASP A O 1
ATOM 2548 N N . ASP A 1 337 ? 89.424 35.010 113.306 1.00 97.48 337 ASP A N 1
ATOM 2549 C CA . ASP A 1 337 ? 88.201 35.402 113.990 1.00 89.91 337 ASP A CA 1
ATOM 2550 C C . ASP A 1 337 ? 87.630 36.640 113.312 1.00 96.36 337 ASP A C 1
ATOM 2551 O O . ASP A 1 337 ? 88.346 37.620 113.135 1.00 99.20 337 ASP A O 1
ATOM 2556 N N . PRO A 1 338 ? 86.351 36.639 112.866 1.00 102.53 338 PRO A N 1
ATOM 2557 C CA . PRO A 1 338 ? 85.810 37.776 112.120 1.00 102.78 338 PRO A CA 1
ATOM 2558 C C . PRO A 1 338 ? 85.968 39.125 112.832 1.00 92.15 338 PRO A C 1
ATOM 2559 O O . PRO A 1 338 ? 86.327 40.106 112.187 1.00 95.79 338 PRO A O 1
ATOM 2563 N N . TRP A 1 339 ? 85.728 39.179 114.146 1.00 83.61 339 TRP A N 1
ATOM 2564 C CA . TRP A 1 339 ? 85.876 40.437 114.862 1.00 89.44 339 TRP A CA 1
ATOM 2565 C C . TRP A 1 339 ? 87.334 40.899 114.833 1.00 94.15 339 TRP A C 1
ATOM 2566 O O . TRP A 1 339 ? 87.626 42.067 114.588 1.00 87.92 339 TRP A O 1
ATOM 2577 N N . LEU A 1 340 ? 88.248 39.977 115.105 1.00 88.17 340 LEU A N 1
ATOM 2578 C CA . LEU A 1 340 ? 89.644 40.337 115.162 1.00 87.65 340 LEU A CA 1
ATOM 2579 C C . LEU A 1 340 ? 90.150 40.686 113.769 1.00 83.02 340 LEU A C 1
ATOM 2580 O O . LEU A 1 340 ? 90.959 41.597 113.619 1.00 92.75 340 LEU A O 1
ATOM 2585 N N . LYS A 1 341 ? 89.685 39.974 112.754 1.00 91.62 341 LYS A N 1
ATOM 2586 C CA . LYS A 1 341 ? 90.107 40.263 111.394 1.00 97.98 341 LYS A CA 1
ATOM 2587 C C . LYS A 1 341 ? 89.641 41.664 110.995 1.00 91.37 341 LYS A C 1
ATOM 2588 O O . LYS A 1 341 ? 90.363 42.412 110.343 1.00 100.56 341 LYS A O 1
ATOM 2594 N N . GLU A 1 342 ? 88.414 42.011 111.373 1.00 90.55 342 GLU A N 1
ATOM 2595 C CA . GLU A 1 342 ? 87.874 43.328 111.096 1.00 94.77 342 GLU A CA 1
ATOM 2596 C C . GLU A 1 342 ? 88.639 44.427 111.855 1.00 94.23 342 GLU A C 1
ATOM 2597 O O . GLU A 1 342 ? 88.859 45.513 111.312 1.00 91.20 342 GLU A O 1
ATOM 2603 N N . ASN A 1 343 ? 88.989 44.184 113.124 1.00 81.73 343 ASN A N 1
ATOM 2604 C CA . ASN A 1 343 ? 89.343 45.269 114.018 1.00 71.26 343 ASN A CA 1
ATOM 2605 C C . ASN A 1 343 ? 90.842 45.337 114.271 1.00 78.90 343 ASN A C 1
ATOM 2606 O O . ASN A 1 343 ? 91.296 46.226 114.985 1.00 75.42 343 ASN A O 1
ATOM 2611 N N . ILE A 1 344 ? 91.635 44.488 113.633 1.00 81.94 344 ILE A N 1
ATOM 2612 C CA . ILE A 1 344 ? 93.070 44.710 113.685 1.00 73.82 344 ILE A CA 1
ATOM 2613 C C . ILE A 1 344 ? 93.420 45.976 112.902 1.00 75.91 344 ILE A C 1
ATOM 2614 O O . ILE A 1 344 ? 94.310 46.718 113.310 1.00 73.41 344 ILE A O 1
ATOM 2619 N N . ASP A 1 345 ? 92.737 46.220 111.778 1.00 79.76 345 ASP A N 1
ATOM 2620 C CA . ASP A 1 345 ? 93.065 47.348 110.929 1.00 76.52 345 ASP A CA 1
ATOM 2621 C C . ASP A 1 345 ? 92.192 48.536 111.316 1.00 68.58 345 ASP A C 1
ATOM 2622 O O . ASP A 1 345 ? 92.006 49.450 110.532 1.00 77.00 345 ASP A O 1
ATOM 2627 N N . SER A 1 346 ? 91.776 48.585 112.580 1.00 64.77 346 SER A N 1
ATOM 2628 C CA . SER A 1 346 ? 91.057 49.733 113.085 1.00 65.72 346 SER A CA 1
ATOM 2629 C C . SER A 1 346 ? 91.980 50.893 113.482 1.00 68.33 346 SER A C 1
ATOM 2630 O O . SER A 1 346 ? 91.466 51.945 113.833 1.00 61.34 346 SER A O 1
ATOM 2633 N N . VAL A 1 347 ? 93.309 50.735 113.398 1.00 61.45 347 VAL A N 1
ATOM 2634 C CA . VAL A 1 347 ? 94.242 51.781 113.767 1.00 63.15 347 VAL A CA 1
ATOM 2635 C C . VAL A 1 347 ? 95.199 52.016 112.598 1.00 60.03 347 VAL A C 1
ATOM 2636 O O . VAL A 1 347 ? 95.562 51.078 111.918 1.00 68.52 347 VAL A O 1
ATOM 2640 N N . LEU A 1 348 ? 95.537 53.290 112.359 1.00 61.15 348 LEU A N 1
ATOM 2641 C CA . LEU A 1 348 ? 96.577 53.715 111.448 1.00 52.94 348 LEU A CA 1
ATOM 2642 C C . LEU A 1 348 ? 97.912 53.627 112.182 1.00 66.55 348 LEU A C 1
ATOM 2643 O O . LEU A 1 348 ? 97.984 53.832 113.382 1.00 62.92 348 LEU A O 1
ATOM 2648 N N . VAL A 1 349 ? 98.971 53.404 111.424 1.00 61.06 349 VAL A N 1
ATOM 2649 C CA . VAL A 1 349 ? 100.311 53.425 111.941 1.00 69.89 349 VAL A CA 1
ATOM 2650 C C . VAL A 1 349 ? 100.996 54.657 111.373 1.00 61.66 349 VAL A C 1
ATOM 2651 O O . VAL A 1 349 ? 101.063 54.824 110.159 1.00 68.54 349 VAL A O 1
ATOM 2655 N N . GLN A 1 350 ? 101.472 55.501 112.276 1.00 57.73 350 GLN A N 1
ATOM 2656 C CA . GLN A 1 350 ? 102.212 56.706 111.955 1.00 64.07 350 GLN A CA 1
ATOM 2657 C C . GLN A 1 350 ? 103.699 56.385 112.001 1.00 53.35 350 GLN A C 1
ATOM 2658 O O . GLN A 1 350 ? 104.207 55.934 113.028 1.00 66.45 350 GLN A O 1
ATOM 2664 N N . SER A 1 351 ? 104.349 56.544 110.858 1.00 59.66 351 SER A N 1
ATOM 2665 C CA . SER A 1 351 ? 105.795 56.533 110.728 1.00 64.82 351 SER A CA 1
ATOM 2666 C C . SER A 1 351 ? 106.392 57.747 111.428 1.00 60.88 351 SER A C 1
ATOM 2667 O O . SER A 1 351 ? 105.849 58.829 111.315 1.00 65.44 351 SER A O 1
ATOM 2670 N N . ALA A 1 352 ? 107.514 57.548 112.100 1.00 57.72 352 ALA A N 1
ATOM 2671 C CA . ALA A 1 352 ? 108.227 58.587 112.815 1.00 57.04 352 ALA A CA 1
ATOM 2672 C C . ALA A 1 352 ? 109.711 58.504 112.489 1.00 49.85 352 ALA A C 1
ATOM 2673 O O . ALA A 1 352 ? 110.257 57.434 112.310 1.00 55.46 352 ALA A O 1
ATOM 2675 N N . PHE A 1 353 ? 110.369 59.645 112.383 1.00 54.24 353 PHE A N 1
ATOM 2676 C CA . PHE A 1 353 ? 111.777 59.667 112.050 1.00 41.94 353 PHE A CA 1
ATOM 2677 C C . PHE A 1 353 ? 112.458 60.653 112.944 1.00 50.42 353 PHE A C 1
ATOM 2678 O O . PHE A 1 353 ? 111.883 61.692 113.279 1.00 60.51 353 PHE A O 1
ATOM 2686 N N . LYS A 1 354 ? 113.691 60.329 113.282 1.00 49.36 354 LYS A N 1
ATOM 2687 C CA . LYS A 1 354 ? 114.449 61.150 114.198 1.00 50.06 354 LYS A CA 1
ATOM 2688 C C . LYS A 1 354 ? 115.867 61.255 113.671 1.00 51.97 354 LYS A C 1
ATOM 2689 O O . LYS A 1 354 ? 116.434 60.307 113.171 1.00 52.32 354 LYS A O 1
ATOM 2695 N N . LEU A 1 355 ? 116.410 62.448 113.787 1.00 44.61 355 LEU A N 1
ATOM 2696 C CA . LEU A 1 355 ? 117.773 62.724 113.425 1.00 48.08 355 LEU A CA 1
ATOM 2697 C C . LEU A 1 355 ? 118.419 63.397 114.635 1.00 45.51 355 LEU A C 1
ATOM 2698 O O . LEU A 1 355 ? 117.945 64.433 115.057 1.00 64.22 355 LEU A O 1
ATOM 2703 N N . PHE A 1 356 ? 119.540 62.889 115.134 1.00 51.61 356 PHE A N 1
ATOM 2704 C CA . PHE A 1 356 ? 120.294 63.644 116.125 1.00 51.90 356 PHE A CA 1
ATOM 2705 C C . PHE A 1 356 ? 121.561 64.205 115.526 1.00 45.46 356 PHE A C 1
ATOM 2706 O O . PHE A 1 356 ? 122.237 63.513 114.790 1.00 60.59 356 PHE A O 1
ATOM 2714 N N . LEU A 1 357 ? 121.939 65.406 115.928 1.00 53.71 357 LEU A N 1
ATOM 2715 C CA . LEU A 1 357 ? 123.195 66.007 115.500 1.00 47.47 357 LEU A CA 1
ATOM 2716 C C . LEU A 1 357 ? 123.928 66.459 116.745 1.00 50.22 357 LEU A C 1
ATOM 2717 O O . LEU A 1 357 ? 123.357 67.261 117.492 1.00 56.46 357 LEU A O 1
ATOM 2722 N N . ALA A 1 358 ? 125.188 66.029 116.954 1.00 52.41 358 ALA A N 1
ATOM 2723 C CA . ALA A 1 358 ? 125.957 66.487 118.116 1.00 50.35 358 ALA A CA 1
ATOM 2724 C C . ALA A 1 358 ? 126.922 67.585 117.690 1.00 49.52 358 ALA A C 1
ATOM 2725 O O . ALA A 1 358 ? 127.651 67.444 116.705 1.00 60.52 358 ALA A O 1
ATOM 2727 N N . TYR A 1 359 ? 126.947 68.659 118.471 1.00 53.84 359 TYR A N 1
ATOM 2728 C CA . TYR A 1 359 ? 127.840 69.767 118.227 1.00 49.65 359 TYR A CA 1
ATOM 2729 C C . TYR A 1 359 ? 128.761 69.978 119.419 1.00 49.34 359 TYR A C 1
ATOM 2730 O O . TYR A 1 359 ? 128.498 69.520 120.516 1.00 65.51 359 TYR A O 1
ATOM 2739 N N . GLU A 1 360 ? 129.864 70.673 119.179 1.00 65.16 360 GLU A N 1
ATOM 2740 C CA . GLU A 1 360 ? 130.845 70.955 120.211 1.00 58.27 360 GLU A CA 1
ATOM 2741 C C . GLU A 1 360 ? 130.444 72.133 121.078 1.00 56.39 360 GLU A C 1
ATOM 2742 O O . GLU A 1 360 ? 130.969 72.232 122.169 1.00 70.92 360 GLU A O 1
ATOM 2748 N N . GLN A 1 361 ? 129.556 73.021 120.596 1.00 62.72 361 GLN A N 1
ATOM 2749 C CA . GLN A 1 361 ? 128.970 74.059 121.432 1.00 62.79 361 GLN A CA 1
ATOM 2750 C C . GLN A 1 361 ? 127.493 74.228 121.103 1.00 62.86 361 GLN A C 1
ATOM 2751 O O . GLN A 1 361 ? 127.082 73.905 120.000 1.00 61.15 361 GLN A O 1
ATOM 2757 N N . PRO A 1 362 ? 126.649 74.728 122.034 1.00 62.22 362 PRO A N 1
ATOM 2758 C CA . PRO A 1 362 ? 125.245 74.985 121.723 1.00 52.41 362 PRO A CA 1
ATOM 2759 C C . PRO A 1 362 ? 125.073 76.323 121.021 1.00 53.85 362 PRO A C 1
ATOM 2760 O O . PRO A 1 362 ? 124.622 77.280 121.634 1.00 58.32 362 PRO A O 1
ATOM 2764 N N . TRP A 1 363 ? 125.374 76.345 119.718 1.00 48.83 363 TRP A N 1
ATOM 2765 C CA . TRP A 1 363 ? 125.300 77.549 118.935 1.00 45.98 363 TRP A CA 1
ATOM 2766 C C . TRP A 1 363 ? 123.930 78.232 119.087 1.00 52.34 363 TRP A C 1
ATOM 2767 O O . TRP A 1 363 ? 123.815 79.423 118.863 1.00 51.38 363 TRP A O 1
ATOM 2778 N N . TRP A 1 364 ? 122.898 77.504 119.497 1.00 53.32 364 TRP A N 1
ATOM 2779 C CA . TRP A 1 364 ? 121.579 78.101 119.587 1.00 52.69 364 TRP A CA 1
ATOM 2780 C C . TRP A 1 364 ? 121.384 78.987 120.826 1.00 51.21 364 TRP A C 1
ATOM 2781 O O . TRP A 1 364 ? 120.431 79.754 120.841 1.00 51.96 364 TRP A O 1
ATOM 2792 N N . ARG A 1 365 ? 122.205 78.817 121.877 1.00 51.01 365 ARG A N 1
ATOM 2793 C CA . ARG A 1 365 ? 122.071 79.569 123.116 1.00 53.04 365 ARG A CA 1
ATOM 2794 C C . ARG A 1 365 ? 122.336 81.043 122.844 1.00 53.42 365 ARG A C 1
ATOM 2795 O O . ARG A 1 365 ? 121.594 81.875 123.341 1.00 64.54 365 ARG A O 1
ATOM 2803 N N . SER A 1 366 ? 123.241 81.325 121.908 1.00 59.53 366 SER A N 1
ATOM 2804 C CA . SER A 1 366 ? 123.540 82.674 121.480 1.00 61.52 366 SER A CA 1
ATOM 2805 C C . SER A 1 366 ? 122.444 83.241 120.573 1.00 53.90 366 SER A C 1
ATOM 2806 O O . SER A 1 366 ? 122.478 84.398 120.189 1.00 73.49 366 SER A O 1
ATOM 2809 N N . GLN A 1 367 ? 121.431 82.454 120.238 1.00 60.32 367 GLN A N 1
ATOM 2810 C CA . GLN A 1 367 ? 120.333 82.977 119.436 1.00 54.38 367 GLN A CA 1
ATOM 2811 C C . GLN A 1 367 ? 119.099 83.202 120.290 1.00 53.47 367 GLN A C 1
ATOM 2812 O O . GLN A 1 367 ? 118.042 83.517 119.767 1.00 71.20 367 GLN A O 1
ATOM 2818 N N . GLY A 1 368 ? 119.219 82.967 121.600 1.00 53.31 368 GLY A N 1
ATOM 2819 C CA . GLY A 1 368 ? 118.085 83.051 122.481 1.00 60.95 368 GLY A CA 1
ATOM 2820 C C . GLY A 1 368 ? 117.297 81.751 122.566 1.00 64.00 368 GLY A C 1
ATOM 2821 O O . GLY A 1 368 ? 116.170 81.785 123.020 1.00 63.13 368 GLY A O 1
ATOM 2822 N N . LEU A 1 369 ? 117.877 80.609 122.191 1.00 54.70 369 LEU A N 1
ATOM 2823 C CA . LEU A 1 369 ? 117.126 79.362 122.219 1.00 56.87 369 LEU A CA 1
ATOM 2824 C C . LEU A 1 369 ? 117.732 78.434 123.256 1.00 54.43 369 LEU A C 1
ATOM 2825 O O . LEU A 1 369 ? 118.955 78.295 123.328 1.00 61.20 369 LEU A O 1
ATOM 2830 N N . VAL A 1 370 ? 116.861 77.786 124.034 1.00 57.37 370 VAL A N 1
ATOM 2831 C CA . VAL A 1 370 ? 117.293 77.008 125.189 1.00 60.59 370 VAL A CA 1
ATOM 2832 C C . VAL A 1 370 ? 116.715 75.607 125.124 1.00 50.52 370 VAL A C 1
ATOM 2833 O O . VAL A 1 370 ? 117.481 74.638 125.179 1.00 65.93 370 VAL A O 1
ATOM 2837 N N . ALA A 1 371 ? 115.406 75.471 124.927 1.00 52.34 371 ALA A N 1
ATOM 2838 C CA . ALA A 1 371 ? 114.795 74.152 124.949 1.00 50.94 371 ALA A CA 1
ATOM 2839 C C . ALA A 1 371 ? 113.553 74.249 124.105 1.00 50.49 371 ALA A C 1
ATOM 2840 O O . ALA A 1 371 ? 113.185 75.343 123.683 1.00 48.74 371 ALA A O 1
ATOM 2842 N N . GLY A 1 372 ? 112.847 73.137 123.954 1.00 52.12 372 GLY A N 1
ATOM 2843 C CA . GLY A 1 372 ? 111.664 73.179 123.135 1.00 52.87 372 GLY A CA 1
ATOM 2844 C C . GLY A 1 372 ? 112.056 73.125 121.660 1.00 47.82 372 GLY A C 1
ATOM 2845 O O . GLY A 1 372 ? 113.152 72.709 121.316 1.00 48.96 372 GLY A O 1
ATOM 2846 N N . ARG A 1 373 ? 111.083 73.383 120.807 1.00 51.80 373 ARG A N 1
ATOM 2847 C CA . ARG A 1 373 ? 111.268 73.162 119.399 1.00 48.32 373 ARG A CA 1
ATOM 2848 C C . ARG A 1 373 ? 111.122 74.472 118.638 1.00 53.28 373 ARG A C 1
ATOM 2849 O O . ARG A 1 373 ? 110.572 75.434 119.141 1.00 47.60 373 ARG A O 1
ATOM 2857 N N . SER A 1 374 ? 111.784 74.505 117.494 1.00 43.97 374 SER A N 1
ATOM 2858 C CA . SER A 1 374 ? 111.535 75.466 116.455 1.00 53.26 374 SER A CA 1
ATOM 2859 C C . SER A 1 374 ? 110.868 74.699 115.329 1.00 43.72 374 SER A C 1
ATOM 2860 O O . SER A 1 374 ? 111.137 73.531 115.158 1.00 47.88 374 SER A O 1
ATOM 2863 N N . VAL A 1 375 ? 110.068 75.380 114.504 1.00 48.10 375 VAL A N 1
ATOM 2864 C CA . VAL A 1 375 ? 109.230 74.683 113.551 1.00 47.37 375 VAL A CA 1
ATOM 2865 C C . VAL A 1 375 ? 109.418 75.305 112.182 1.00 44.55 375 VAL A C 1
ATOM 2866 O O . VAL A 1 375 ? 109.670 76.496 112.086 1.00 57.87 375 VAL A O 1
ATOM 2870 N N . THR A 1 376 ? 109.325 74.499 111.130 1.00 44.78 376 THR A N 1
ATOM 2871 C CA . THR A 1 376 ? 109.494 74.993 109.784 1.00 53.52 376 THR A CA 1
ATOM 2872 C C . THR A 1 376 ? 108.744 74.109 108.798 1.00 51.28 376 THR A C 1
ATOM 2873 O O . THR A 1 376 ? 108.329 73.021 109.133 1.00 47.15 376 THR A O 1
ATOM 2877 N N . ASP A 1 377 ? 108.577 74.629 107.598 1.00 52.87 377 ASP A N 1
ATOM 2878 C CA . ASP A 1 377 ? 107.986 73.900 106.504 1.00 61.52 377 ASP A CA 1
ATOM 2879 C C . ASP A 1 377 ? 109.058 73.309 105.597 1.00 56.26 377 ASP A C 1
ATOM 2880 O O . ASP A 1 377 ? 108.718 72.601 104.665 1.00 79.23 377 ASP A O 1
ATOM 2885 N N . LEU A 1 378 ? 110.338 73.558 105.892 1.00 63.38 378 LEU A N 1
ATOM 2886 C CA . LEU A 1 378 ? 111.453 72.789 105.336 1.00 47.60 378 LEU A CA 1
ATOM 2887 C C . LEU A 1 378 ? 111.285 71.316 105.696 1.00 46.66 378 LEU A C 1
ATOM 2888 O O . LEU A 1 378 ? 110.659 70.997 106.687 1.00 57.89 378 LEU A O 1
ATOM 2893 N N . PRO A 1 379 ? 111.778 70.364 104.885 1.00 56.03 379 PRO A N 1
ATOM 2894 C CA . PRO A 1 379 ? 111.615 68.942 105.186 1.00 55.34 379 PRO A CA 1
ATOM 2895 C C . PRO A 1 379 ? 111.996 68.468 106.577 1.00 49.15 379 PRO A C 1
ATOM 2896 O O . PRO A 1 379 ? 111.412 67.542 107.094 1.00 66.71 379 PRO A O 1
ATOM 2900 N N . ILE A 1 380 ? 112.948 69.136 107.209 1.00 54.21 380 ILE A N 1
ATOM 2901 C CA . ILE A 1 380 ? 113.368 68.763 108.531 1.00 49.39 380 ILE A CA 1
ATOM 2902 C C . ILE A 1 380 ? 112.240 68.985 109.567 1.00 55.63 380 ILE A C 1
ATOM 2903 O O . ILE A 1 380 ? 112.296 68.383 110.627 1.00 54.30 380 ILE A O 1
ATOM 2908 N N . ARG A 1 381 ? 111.320 69.948 109.326 1.00 48.34 381 ARG A N 1
ATOM 2909 C CA . ARG A 1 381 ? 110.086 70.166 110.070 1.00 55.79 381 ARG A CA 1
ATOM 2910 C C . ARG A 1 381 ? 110.234 70.773 111.452 1.00 47.46 381 ARG A C 1
ATOM 2911 O O . ARG A 1 381 ? 109.517 71.678 111.764 1.00 57.74 381 ARG A O 1
ATOM 2919 N N . GLN A 1 382 ? 111.018 70.182 112.316 1.00 48.70 382 GLN A N 1
ATOM 2920 C CA . GLN A 1 382 ? 111.117 70.603 113.684 1.00 53.07 382 GLN A CA 1
ATOM 2921 C C . GLN A 1 382 ? 112.518 70.258 114.162 1.00 52.40 382 GLN A C 1
ATOM 2922 O O . GLN A 1 382 ? 112.992 69.163 113.877 1.00 55.32 382 GLN A O 1
ATOM 2928 N N . CYS A 1 383 ? 113.066 71.084 115.037 1.00 46.91 383 CYS A N 1
ATOM 2929 C CA . CYS A 1 383 ? 114.345 70.829 115.663 1.00 57.99 383 CYS A CA 1
ATOM 2930 C C . CYS A 1 383 ? 114.051 70.996 117.135 1.00 48.81 383 CYS A C 1
ATOM 2931 O O . CYS A 1 383 ? 113.354 71.925 117.497 1.00 51.04 383 CYS A O 1
ATOM 2934 N N . TYR A 1 384 ? 114.594 70.130 117.982 1.00 52.34 384 TYR A N 1
ATOM 2935 C CA . TYR A 1 384 ? 114.479 70.329 119.409 1.00 51.29 384 TYR A CA 1
ATOM 2936 C C . TYR A 1 384 ? 115.852 70.631 119.956 1.00 46.36 384 TYR A C 1
ATOM 2937 O O . TYR A 1 384 ? 116.791 69.956 119.578 1.00 51.94 384 TYR A O 1
ATOM 2946 N N . TYR A 1 385 ? 115.941 71.545 120.929 1.00 53.02 385 TYR A N 1
ATOM 2947 C CA . TYR A 1 385 ? 117.222 71.842 121.548 1.00 51.60 385 TYR A CA 1
ATOM 2948 C C . TYR A 1 385 ? 117.395 70.977 122.771 1.00 51.74 385 TYR A C 1
ATOM 2949 O O . TYR A 1 385 ? 116.675 71.150 123.743 1.00 68.20 385 TYR A O 1
ATOM 2958 N N . MET A 1 386 ? 118.365 70.067 122.753 1.00 54.99 386 MET A N 1
ATOM 2959 C CA . MET A 1 386 ? 118.261 68.990 123.702 1.00 57.14 386 MET A CA 1
ATOM 2960 C C . MET A 1 386 ? 119.342 69.041 124.771 1.00 57.00 386 MET A C 1
ATOM 2961 O O . MET A 1 386 ? 119.474 68.062 125.501 1.00 75.94 386 MET A O 1
ATOM 2966 N N . GLY A 1 387 ? 120.113 70.094 124.950 1.00 58.69 387 GLY A N 1
ATOM 2967 C CA . GLY A 1 387 ? 120.934 70.030 126.154 1.00 71.09 387 GLY A CA 1
ATOM 2968 C C . GLY A 1 387 ? 122.438 69.908 125.947 1.00 63.07 387 GLY A C 1
ATOM 2969 O O . GLY A 1 387 ? 122.914 69.298 124.998 1.00 69.03 387 GLY A O 1
ATOM 2970 N N . THR A 1 388 ? 123.155 70.529 126.880 1.00 61.58 388 THR A N 1
ATOM 2971 C CA . THR A 1 388 ? 124.601 70.669 126.879 1.00 67.30 388 THR A CA 1
ATOM 2972 C C . THR A 1 388 ? 125.119 69.805 128.015 1.00 64.94 388 THR A C 1
ATOM 2973 O O . THR A 1 388 ? 124.524 69.804 129.083 1.00 63.94 388 THR A O 1
ATOM 2977 N N . GLU A 1 389 ? 126.185 69.050 127.746 1.00 62.86 389 GLU A N 1
ATOM 2978 C CA . GLU A 1 389 ? 126.809 68.122 128.691 1.00 74.21 389 GLU A CA 1
ATOM 2979 C C . GLU A 1 389 ? 127.167 68.795 130.017 1.00 72.46 389 GLU A C 1
ATOM 2980 O O . GLU A 1 389 ? 126.897 68.236 131.069 1.00 82.94 389 GLU A O 1
ATOM 2986 N N . CYS A 1 390 ? 127.692 70.022 129.964 1.00 77.64 390 CYS A N 1
ATOM 2987 C CA . CYS A 1 390 ? 128.157 70.735 131.146 1.00 80.28 390 CYS A CA 1
ATOM 2988 C C . CYS A 1 390 ? 127.015 71.263 132.004 1.00 79.46 390 CYS A C 1
ATOM 2989 O O . CYS A 1 390 ? 127.252 71.612 133.152 1.00 100.09 390 CYS A O 1
ATOM 2992 N N . GLU A 1 391 ? 125.811 71.386 131.450 1.00 84.96 391 GLU A N 1
ATOM 2993 C CA . GLU A 1 391 ? 124.683 71.930 132.189 1.00 82.14 391 GLU A CA 1
ATOM 2994 C C . GLU A 1 391 ? 123.898 70.821 132.865 1.00 80.48 391 GLU A C 1
ATOM 2995 O O . GLU A 1 391 ? 122.866 71.091 133.474 1.00 92.55 391 GLU A O 1
ATOM 3001 N N . GLN A 1 392 ? 124.363 69.582 132.716 1.00 82.28 392 GLN A N 1
ATOM 3002 C CA . GLN A 1 392 ? 123.689 68.445 133.321 1.00 90.59 392 GLN A CA 1
ATOM 3003 C C . GLN A 1 392 ? 124.286 68.209 134.703 1.00 95.90 392 GLN A C 1
ATOM 3004 O O . GLN A 1 392 ? 125.455 68.523 134.919 1.00 94.06 392 GLN A O 1
ATOM 3010 N N . ASP A 1 393 ? 123.498 67.607 135.602 1.00 104.70 393 ASP A N 1
ATOM 3011 C CA . ASP A 1 393 ? 123.974 67.238 136.928 1.00 104.24 393 ASP A CA 1
ATOM 3012 C C . ASP A 1 393 ? 125.048 66.161 136.804 1.00 99.43 393 ASP A C 1
ATOM 3013 O O . ASP A 1 393 ? 124.804 65.091 136.243 1.00 98.49 393 ASP A O 1
ATOM 3018 N N . GLY A 1 394 ? 126.241 66.471 137.322 1.00 102.21 394 GLY A N 1
ATOM 3019 C CA . GLY A 1 394 ? 127.376 65.564 137.233 1.00 103.99 394 GLY A CA 1
ATOM 3020 C C . GLY A 1 394 ? 127.800 65.322 135.788 1.00 102.65 394 GLY A C 1
ATOM 3021 O O . GLY A 1 394 ? 128.197 64.212 135.439 1.00 99.91 394 GLY A O 1
ATOM 3022 N N . GLY A 1 395 ? 127.721 66.389 134.976 1.00 99.99 395 GLY A N 1
ATOM 3023 C CA . GLY A 1 395 ? 128.085 66.344 133.574 1.00 91.27 395 GLY A CA 1
ATOM 3024 C C . GLY A 1 395 ? 129.518 66.817 133.362 1.00 90.99 395 GLY A C 1
ATOM 3025 O O . GLY A 1 395 ? 129.941 67.774 134.008 1.00 103.25 395 GLY A O 1
ATOM 3026 N N . GLU A 1 396 ? 130.226 66.164 132.430 1.00 84.14 396 GLU A N 1
ATOM 3027 C CA . GLU A 1 396 ? 131.579 66.541 132.063 1.00 85.74 396 GLU A CA 1
ATOM 3028 C C . GLU A 1 396 ? 131.644 68.039 131.779 1.00 92.87 396 GLU A C 1
ATOM 3029 O O . GLU A 1 396 ? 130.634 68.655 131.478 1.00 87.24 396 GLU A O 1
ATOM 3035 N N . LYS A 1 397 ? 132.840 68.616 131.936 1.00 101.27 397 LYS A N 1
ATOM 3036 C CA . LYS A 1 397 ? 133.046 70.036 131.730 1.00 99.24 397 LYS A CA 1
ATOM 3037 C C . LYS A 1 397 ? 133.301 70.242 130.244 1.00 92.86 397 LYS A C 1
ATOM 3038 O O . LYS A 1 397 ? 134.429 70.467 129.804 1.00 99.71 397 LYS A O 1
ATOM 3044 N N . THR A 1 398 ? 132.211 70.115 129.485 1.00 89.54 398 THR A N 1
ATOM 3045 C CA . THR A 1 398 ? 132.251 70.187 128.042 1.00 77.84 398 THR A CA 1
ATOM 3046 C C . THR A 1 398 ? 131.021 70.917 127.547 1.00 69.62 398 THR A C 1
ATOM 3047 O O . THR A 1 398 ? 129.929 70.674 128.043 1.00 79.83 398 THR A O 1
ATOM 3051 N N . LEU A 1 399 ? 131.184 71.714 126.494 1.00 66.52 399 LEU A N 1
ATOM 3052 C CA . LEU A 1 399 ? 130.051 72.400 125.886 1.00 69.12 399 LEU A CA 1
ATOM 3053 C C . LEU A 1 399 ? 129.312 71.530 124.860 1.00 58.22 399 LEU A C 1
ATOM 3054 O O . LEU A 1 399 ? 128.469 72.062 124.151 1.00 69.42 399 LEU A O 1
ATOM 3059 N N . ASN A 1 400 ? 129.668 70.245 124.724 1.00 65.58 400 ASN A N 1
ATOM 3060 C CA . ASN A 1 400 ? 129.061 69.318 123.779 1.00 59.96 400 ASN A CA 1
ATOM 3061 C C . ASN A 1 400 ? 127.541 69.310 123.927 1.00 60.59 400 ASN A C 1
ATOM 3062 O O . ASN A 1 400 ? 127.040 69.117 125.020 1.00 70.08 400 ASN A O 1
ATOM 3067 N N . SER A 1 401 ? 126.816 69.522 122.819 1.00 59.66 401 SER A N 1
ATOM 3068 C CA . SER A 1 401 ? 125.377 69.758 122.841 1.00 53.50 401 SER A CA 1
ATOM 3069 C C . SER A 1 401 ? 124.649 68.907 121.802 1.00 52.78 401 SER A C 1
ATOM 3070 O O . SER A 1 401 ? 125.230 68.459 120.814 1.00 55.88 401 SER A O 1
ATOM 3073 N N . LEU A 1 402 ? 123.358 68.695 122.000 1.00 55.38 402 LEU A N 1
ATOM 3074 C CA . LEU A 1 402 ? 122.612 67.793 121.136 1.00 46.80 402 LEU A CA 1
ATOM 3075 C C . LEU A 1 402 ? 121.433 68.507 120.500 1.00 48.67 402 LEU A C 1
ATOM 3076 O O . LEU A 1 402 ? 120.686 69.184 121.189 1.00 54.06 402 LEU A O 1
ATOM 3081 N N . LEU A 1 403 ? 121.243 68.311 119.197 1.00 54.13 403 LEU A N 1
ATOM 3082 C CA . LEU A 1 403 ? 120.049 68.801 118.538 1.00 52.18 403 LEU A CA 1
ATOM 3083 C C . LEU A 1 403 ? 119.290 67.626 117.957 1.00 50.66 403 LEU A C 1
ATOM 3084 O O . LEU A 1 403 ? 119.913 66.683 117.493 1.00 55.89 403 LEU A O 1
ATOM 3089 N N . MET A 1 404 ? 117.968 67.632 118.102 1.00 47.31 404 MET A N 1
ATOM 3090 C CA . MET A 1 404 ? 117.155 66.575 117.540 1.00 51.76 404 MET A CA 1
ATOM 3091 C C . MET A 1 404 ? 116.208 67.142 116.488 1.00 52.23 404 MET A C 1
ATOM 3092 O O . MET A 1 404 ? 115.594 68.179 116.684 1.00 54.57 404 MET A O 1
ATOM 3097 N N . ALA A 1 405 ? 116.111 66.495 115.336 1.00 50.05 405 ALA A N 1
ATOM 3098 C CA . ALA A 1 405 ? 115.066 66.828 114.378 1.00 49.93 405 ALA A CA 1
ATOM 3099 C C . ALA A 1 405 ? 114.150 65.625 114.265 1.00 54.69 405 ALA A C 1
ATOM 3100 O O . ALA A 1 405 ? 114.589 64.517 114.504 1.00 58.44 405 ALA A O 1
ATOM 3102 N N . SER A 1 406 ? 112.879 65.855 113.969 1.00 56.59 406 SER A N 1
ATOM 3103 C CA . SER A 1 406 ? 111.859 64.817 113.947 1.00 55.71 406 SER A CA 1
ATOM 3104 C C . SER A 1 406 ? 110.771 65.188 112.930 1.00 46.44 406 SER A C 1
ATOM 3105 O O . SER A 1 406 ? 110.493 66.365 112.735 1.00 66.86 406 SER A O 1
ATOM 3108 N N . TYR A 1 407 ? 110.290 64.221 112.161 1.00 58.15 407 TYR A N 1
ATOM 3109 C CA . TYR A 1 407 ? 109.135 64.441 111.316 1.00 70.72 407 TYR A CA 1
ATOM 3110 C C . TYR A 1 407 ? 108.399 63.119 111.251 1.00 68.65 407 TYR A C 1
ATOM 3111 O O . TYR A 1 407 ? 109.025 62.095 111.403 1.00 77.38 407 TYR A O 1
ATOM 3120 N N . ASN A 1 408 ? 107.072 63.165 111.105 1.00 89.08 408 ASN A N 1
ATOM 3121 C CA . ASN A 1 408 ? 106.254 61.974 110.938 1.00 78.16 408 ASN A CA 1
ATOM 3122 C C . ASN A 1 408 ? 105.319 62.083 109.736 1.00 84.24 408 ASN A C 1
ATOM 3123 O O . ASN A 1 408 ? 104.746 61.078 109.317 1.00 99.60 408 ASN A O 1
ATOM 3128 N N . ASP A 1 409 ? 105.279 63.243 109.076 1.00 100.84 409 ASP A N 1
ATOM 3129 C CA . ASP A 1 409 ? 104.256 63.556 108.081 1.00 111.12 409 ASP A CA 1
ATOM 3130 C C . ASP A 1 409 ? 104.584 62.879 106.755 1.00 97.23 409 ASP A C 1
ATOM 3131 O O . ASP A 1 409 ? 105.702 62.983 106.293 1.00 105.13 409 ASP A O 1
ATOM 3136 N N . ILE A 1 410 ? 103.595 62.224 106.131 1.00 108.09 410 ILE A N 1
ATOM 3137 C CA . ILE A 1 410 ? 103.864 61.332 105.004 1.00 115.56 410 ILE A CA 1
ATOM 3138 C C . ILE A 1 410 ? 104.538 62.101 103.869 1.00 109.62 410 ILE A C 1
ATOM 3139 O O . ILE A 1 410 ? 105.457 61.579 103.258 1.00 109.30 410 ILE A O 1
ATOM 3144 N N . GLY A 1 411 ? 104.069 63.329 103.607 1.00 116.43 411 GLY A N 1
ATOM 3145 C CA . GLY A 1 411 ? 104.519 64.138 102.485 1.00 115.57 411 GLY A CA 1
ATOM 3146 C C . GLY A 1 411 ? 106.014 64.464 102.522 1.00 113.76 411 GLY A C 1
ATOM 3147 O O . GLY A 1 411 ? 106.651 64.441 101.473 1.00 115.64 411 GLY A O 1
ATOM 3148 N N . THR A 1 412 ? 106.572 64.730 103.715 1.00 101.20 412 THR A N 1
ATOM 3149 C CA . THR A 1 412 ? 107.993 65.034 103.851 1.00 102.60 412 THR A CA 1
ATOM 3150 C C . THR A 1 412 ? 108.847 63.756 103.805 1.00 102.66 412 THR A C 1
ATOM 3151 O O . THR A 1 412 ? 110.043 63.843 103.517 1.00 101.72 412 THR A O 1
ATOM 3155 N N . VAL A 1 413 ? 108.269 62.575 104.063 1.00 97.41 413 VAL A N 1
ATOM 3156 C CA . VAL A 1 413 ? 109.073 61.371 104.255 1.00 94.20 413 VAL A CA 1
ATOM 3157 C C . VAL A 1 413 ? 109.890 61.029 103.007 1.00 89.14 413 VAL A C 1
ATOM 3158 O O . VAL A 1 413 ? 111.052 60.637 103.133 1.00 91.83 413 VAL A O 1
ATOM 3162 N N . PRO A 1 414 ? 109.311 61.049 101.783 1.00 99.83 414 PRO A N 1
ATOM 3163 C CA . PRO A 1 414 ? 110.062 60.661 100.584 1.00 103.94 414 PRO A CA 1
ATOM 3164 C C . PRO A 1 414 ? 111.396 61.394 100.438 1.00 91.53 414 PRO A C 1
ATOM 3165 O O . PRO A 1 414 ? 112.372 60.808 99.962 1.00 87.91 414 PRO A O 1
ATOM 3169 N N . PHE A 1 415 ? 111.405 62.665 100.875 1.00 87.85 415 PHE A N 1
ATOM 3170 C CA . PHE A 1 415 ? 112.556 63.536 100.719 1.00 89.50 415 PHE A CA 1
ATOM 3171 C C . PHE A 1 415 ? 113.788 62.888 101.351 1.00 86.85 415 PHE A C 1
ATOM 3172 O O . PHE A 1 415 ? 114.765 62.559 100.664 1.00 73.20 415 PHE A O 1
ATOM 3180 N N . TRP A 1 416 ? 113.691 62.744 102.680 1.00 79.35 416 TRP A N 1
ATOM 3181 C CA . TRP A 1 416 ? 114.699 62.144 103.535 1.00 78.06 416 TRP A CA 1
ATOM 3182 C C . TRP A 1 416 ? 114.969 60.690 103.166 1.00 94.78 416 TRP A C 1
ATOM 3183 O O . TRP A 1 416 ? 116.077 60.196 103.442 1.00 72.62 416 TRP A O 1
ATOM 3194 N N . LYS A 1 417 ? 113.940 60.001 102.629 1.00 80.12 417 LYS A N 1
ATOM 3195 C CA . LYS A 1 417 ? 114.113 58.610 102.266 1.00 80.00 417 LYS A CA 1
ATOM 3196 C C . LYS A 1 417 ? 115.139 58.503 101.142 1.00 81.33 417 LYS A C 1
ATOM 3197 O O . LYS A 1 417 ? 115.914 57.557 101.065 1.00 93.70 417 LYS A O 1
ATOM 3203 N N . GLY A 1 418 ? 115.174 59.499 100.286 1.00 77.66 418 GLY A N 1
ATOM 3204 C CA . GLY A 1 418 ? 116.104 59.459 99.184 1.00 84.44 418 GLY A CA 1
ATOM 3205 C C . GLY A 1 418 ? 117.545 59.699 99.600 1.00 83.78 418 GLY A C 1
ATOM 3206 O O . GLY A 1 418 ? 118.438 59.562 98.772 1.00 98.00 418 GLY A O 1
ATOM 3207 N N . LEU A 1 419 ? 117.791 60.075 100.860 1.00 83.67 419 LEU A N 1
ATOM 3208 C CA . LEU A 1 419 ? 119.129 60.512 101.223 1.00 78.68 419 LEU A CA 1
ATOM 3209 C C . LEU A 1 419 ? 119.842 59.434 102.013 1.00 71.89 419 LEU A C 1
ATOM 3210 O O . LEU A 1 419 ? 120.965 59.654 102.448 1.00 81.75 419 LEU A O 1
ATOM 3215 N N . GLU A 1 420 ? 119.251 58.247 102.097 1.00 80.17 420 GLU A N 1
ATOM 3216 C CA . GLU A 1 420 ? 119.850 57.194 102.890 1.00 86.57 420 GLU A CA 1
ATOM 3217 C C . GLU A 1 420 ? 121.065 56.585 102.194 1.00 87.51 420 GLU A C 1
ATOM 3218 O O . GLU A 1 420 ? 122.015 56.199 102.869 1.00 99.65 420 GLU A O 1
ATOM 3224 N N . ASP A 1 421 ? 121.041 56.485 100.866 1.00 97.33 421 ASP A N 1
ATOM 3225 C CA . ASP A 1 421 ? 122.150 55.883 100.133 1.00 98.32 421 ASP A CA 1
ATOM 3226 C C . ASP A 1 421 ? 123.377 56.781 100.239 1.00 100.03 421 ASP A C 1
ATOM 3227 O O . ASP A 1 421 ? 123.277 57.936 100.652 1.00 100.84 421 ASP A O 1
ATOM 3232 N N . GLY A 1 422 ? 124.541 56.234 99.870 1.00 102.96 422 GLY A N 1
ATOM 3233 C CA . GLY A 1 422 ? 125.769 57.007 99.801 1.00 90.75 422 GLY A CA 1
ATOM 3234 C C . GLY A 1 422 ? 126.716 56.701 100.961 1.00 87.58 422 GLY A C 1
ATOM 3235 O O . GLY A 1 422 ? 126.403 55.914 101.853 1.00 91.90 422 GLY A O 1
ATOM 3236 N N . ALA A 1 423 ? 127.878 57.355 100.926 1.0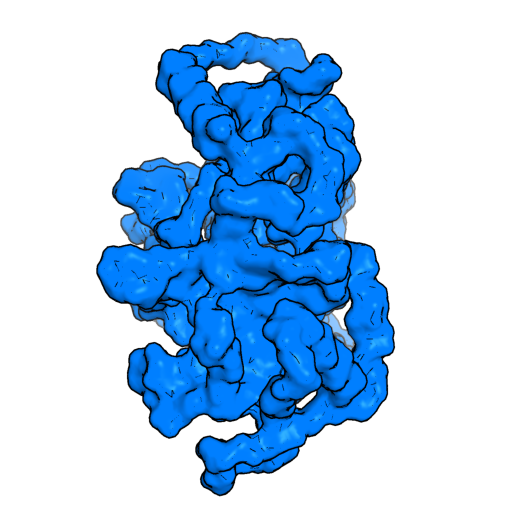0 77.43 423 ALA A N 1
ATOM 3237 C CA . ALA A 1 423 ? 128.888 57.192 101.945 1.00 76.93 423 ALA A CA 1
ATOM 3238 C C . ALA A 1 423 ? 128.308 57.500 103.320 1.00 77.98 423 ALA A C 1
ATOM 3239 O O . ALA A 1 423 ? 127.632 58.512 103.501 1.00 63.96 423 ALA A O 1
ATOM 3241 N N . PRO A 1 424 ? 128.602 56.684 104.352 1.00 79.97 424 PRO A N 1
ATOM 3242 C CA . PRO A 1 424 ? 128.208 57.012 105.721 1.00 78.98 424 PRO A CA 1
ATOM 3243 C C . PRO A 1 424 ? 128.875 58.287 106.219 1.00 77.31 424 PRO A C 1
ATOM 3244 O O . PRO A 1 424 ? 130.005 58.597 105.851 1.00 80.64 424 PRO A O 1
ATOM 3248 N N . PHE A 1 425 ? 128.144 59.023 107.050 1.00 69.51 425 PHE A N 1
ATOM 3249 C CA . PHE A 1 425 ? 128.719 60.145 107.763 1.00 69.26 425 PHE A CA 1
ATOM 3250 C C . PHE A 1 425 ? 129.720 59.627 108.790 1.00 73.20 425 PHE A C 1
ATOM 3251 O O . PHE A 1 425 ? 129.431 58.680 109.511 1.00 75.87 425 PHE A O 1
ATOM 3259 N N . GLU A 1 426 ? 130.901 60.251 108.838 1.00 79.37 426 GLU A N 1
ATOM 3260 C CA . GLU A 1 426 ? 131.991 59.784 109.673 1.00 80.31 426 GLU A CA 1
ATOM 3261 C C . GLU A 1 426 ? 132.215 60.717 110.846 1.00 76.99 426 GLU A C 1
ATOM 3262 O O . GLU A 1 426 ? 132.848 60.333 111.823 1.00 80.76 426 GLU A O 1
ATOM 3268 N N . GLY A 1 427 ? 131.738 61.952 110.748 1.00 73.04 427 GLY A N 1
ATOM 3269 C CA . GLY A 1 427 ? 131.905 62.854 111.864 1.00 77.03 427 GLY A CA 1
ATOM 3270 C C . GLY A 1 427 ? 133.350 63.314 112.000 1.00 64.46 427 GLY A C 1
ATOM 3271 O O . GLY A 1 427 ? 134.112 63.270 111.046 1.00 82.80 427 GLY A O 1
ATOM 3272 N N . TYR A 1 428 ? 133.714 63.709 113.214 1.00 73.15 428 TYR A N 1
ATOM 3273 C CA . TYR A 1 428 ? 135.087 64.027 113.543 1.00 64.26 428 TYR A CA 1
ATOM 3274 C C . TYR A 1 428 ? 135.271 63.963 115.041 1.00 67.44 428 TYR A C 1
ATOM 3275 O O . TYR A 1 428 ? 134.337 64.211 115.776 1.00 78.86 428 TYR A O 1
ATOM 3284 N N . GLN A 1 429 ? 136.467 63.596 115.496 1.00 85.93 429 GLN A N 1
ATOM 3285 C CA . GLN A 1 429 ? 136.702 63.466 116.924 1.00 80.20 429 GLN A CA 1
ATOM 3286 C C . GLN A 1 429 ? 136.784 64.878 117.498 1.00 77.59 429 GLN A C 1
ATOM 3287 O O . GLN A 1 429 ? 137.666 65.638 117.112 1.00 76.91 429 GLN A O 1
ATOM 3293 N N . PRO A 1 430 ? 135.830 65.304 118.355 1.00 74.49 430 PRO A N 1
ATOM 3294 C CA . PRO A 1 430 ? 135.864 66.643 118.947 1.00 87.69 430 PRO A CA 1
ATOM 3295 C C . PRO A 1 430 ? 137.006 66.688 119.961 1.00 88.66 430 PRO A C 1
ATOM 3296 O O . PRO A 1 430 ? 137.429 65.654 120.476 1.00 91.83 430 PRO A O 1
ATOM 3300 N N . LYS A 1 431 ? 137.491 67.894 120.251 1.00 101.58 431 LYS A N 1
ATOM 3301 C CA . LYS A 1 431 ? 138.592 68.091 121.183 1.00 107.24 431 LYS A CA 1
ATOM 3302 C C . LYS A 1 431 ? 138.386 67.363 122.518 1.00 102.80 431 LYS A C 1
ATOM 3303 O O . LYS A 1 431 ? 139.339 66.810 123.056 1.00 107.57 431 LYS A O 1
ATOM 3309 N N . SER A 1 432 ? 137.154 67.377 123.039 1.00 93.66 432 SER A N 1
ATOM 3310 C CA . SER A 1 432 ? 136.771 66.720 124.285 1.00 95.64 432 SER A CA 1
ATOM 3311 C C . SER A 1 432 ? 137.067 65.225 124.292 1.00 95.47 432 SER A C 1
ATOM 3312 O O . SER A 1 432 ? 137.239 64.656 125.367 1.00 104.86 432 SER A O 1
ATOM 3315 N N . LEU A 1 433 ? 137.053 64.587 123.113 1.00 95.32 433 LEU A N 1
ATOM 3316 C CA . LEU A 1 433 ? 137.158 63.137 123.022 1.00 100.90 433 LEU A CA 1
ATOM 3317 C C . LEU A 1 433 ? 138.564 62.699 122.610 1.00 106.35 433 LEU A C 1
ATOM 3318 O O . LEU A 1 433 ? 138.815 61.499 122.487 1.00 109.53 433 LEU A O 1
ATOM 3323 N N . GLN A 1 434 ? 139.457 63.675 122.373 1.00 112.72 434 GLN A N 1
ATOM 3324 C CA . GLN A 1 434 ? 140.818 63.403 121.939 1.00 117.14 434 GLN A CA 1
ATOM 3325 C C . GLN A 1 434 ? 141.485 62.482 122.961 1.00 116.79 434 GLN A C 1
ATOM 3326 O O . GLN A 1 434 ? 141.477 62.772 124.159 1.00 116.85 434 GLN A O 1
ATOM 3332 N N . GLY A 1 435 ? 142.026 61.360 122.471 1.00 115.28 435 GLY A N 1
ATOM 3333 C CA . GLY A 1 435 ? 142.636 60.350 123.320 1.00 124.66 435 GLY A CA 1
ATOM 3334 C C . GLY A 1 435 ? 141.649 59.703 124.292 1.00 125.46 435 GLY A C 1
ATOM 3335 O O . GLY A 1 435 ? 142.001 59.435 125.444 1.00 131.28 435 GLY A O 1
ATOM 3336 N N . ARG A 1 436 ? 140.423 59.450 123.817 1.00 120.89 436 ARG A N 1
ATOM 3337 C CA . ARG A 1 436 ? 139.418 58.735 124.587 1.00 117.85 436 ARG A CA 1
ATOM 3338 C C . ARG A 1 436 ? 138.700 57.745 123.673 1.00 121.02 436 ARG A C 1
ATOM 3339 O O . ARG A 1 436 ? 138.778 56.535 123.880 1.00 129.99 436 ARG A O 1
ATOM 3347 N N . ILE A 1 437 ? 137.995 58.274 122.670 1.00 116.63 437 ILE A N 1
ATOM 3348 C CA . ILE A 1 437 ? 137.313 57.460 121.680 1.00 116.98 437 ILE A CA 1
ATOM 3349 C C . ILE A 1 437 ? 138.195 57.431 120.437 1.00 116.39 437 ILE A C 1
ATOM 3350 O O . ILE A 1 437 ? 139.025 58.319 120.251 1.00 120.94 437 ILE A O 1
ATOM 3355 N N . ASP A 1 438 ? 138.004 56.407 119.602 1.00 115.54 438 ASP A N 1
ATOM 3356 C CA . ASP A 1 438 ? 138.616 56.350 118.285 1.00 121.26 438 ASP A CA 1
ATOM 3357 C C . ASP A 1 438 ? 137.881 57.324 117.364 1.00 120.76 438 ASP A C 1
ATOM 3358 O O . ASP A 1 438 ? 136.708 57.610 117.581 1.00 118.07 438 ASP A O 1
ATOM 3363 N N . ALA A 1 439 ? 138.552 57.830 116.323 1.00 120.19 439 ALA A N 1
ATOM 3364 C CA . ALA A 1 439 ? 137.893 58.729 115.387 1.00 113.08 439 ALA A CA 1
ATOM 3365 C C . ALA A 1 439 ? 136.795 57.984 114.622 1.00 116.54 439 ALA A C 1
ATOM 3366 O O . ALA A 1 439 ? 135.793 58.594 114.251 1.00 114.22 439 ALA A O 1
ATOM 3368 N N . ASN A 1 440 ? 136.979 56.674 114.396 1.00 114.07 440 ASN A N 1
ATOM 3369 C CA . ASN A 1 440 ? 136.044 55.876 113.616 1.00 110.92 440 ASN A CA 1
ATOM 3370 C C . ASN A 1 440 ? 134.918 55.317 114.485 1.00 102.56 440 ASN A C 1
ATOM 3371 O O . ASN A 1 440 ? 134.098 54.548 113.992 1.00 115.91 440 ASN A O 1
ATOM 3376 N N . GLU A 1 441 ? 134.861 55.698 115.764 1.00 107.08 441 GLU A N 1
ATOM 3377 C CA . GLU A 1 441 ? 133.745 55.335 116.626 1.00 103.11 441 GLU A CA 1
ATOM 3378 C C . GLU A 1 441 ? 132.928 56.567 117.033 1.00 88.51 441 GLU A C 1
ATOM 3379 O O . GLU A 1 441 ? 132.050 56.478 117.894 1.00 92.98 441 GLU A O 1
ATOM 3385 N N . VAL A 1 442 ? 133.237 57.733 116.471 1.00 79.59 442 VAL A N 1
ATOM 3386 C CA . VAL A 1 442 ? 132.526 58.940 116.854 1.00 86.72 442 VAL A CA 1
ATOM 3387 C C . VAL A 1 442 ? 131.058 58.822 116.408 1.00 74.74 442 VAL A C 1
ATOM 3388 O O . VAL A 1 442 ? 130.160 59.215 117.133 1.00 70.59 442 VAL A O 1
ATOM 3392 N N . VAL A 1 443 ? 130.803 58.265 115.236 1.00 73.79 443 VAL A N 1
ATOM 3393 C CA . VAL A 1 443 ? 129.439 58.086 114.794 1.00 70.75 443 VAL A CA 1
ATOM 3394 C C . VAL A 1 443 ? 129.056 56.664 115.108 1.00 64.26 443 VAL A C 1
ATOM 3395 O O . VAL A 1 443 ? 129.566 55.746 114.461 1.00 82.16 443 VAL A O 1
ATOM 3399 N N . PRO A 1 444 ? 128.105 56.427 116.029 1.00 74.32 444 PRO A N 1
ATOM 3400 C CA . PRO A 1 444 ? 127.814 55.063 116.453 1.00 71.00 444 PRO A CA 1
ATOM 3401 C C . PRO A 1 444 ? 127.230 54.227 115.324 1.00 64.76 444 PRO A C 1
ATOM 3402 O O . PRO A 1 444 ? 126.598 54.754 114.406 1.00 76.75 444 PRO A O 1
ATOM 3406 N N . LYS A 1 445 ? 127.436 52.911 115.427 1.00 84.33 445 LYS A N 1
ATOM 3407 C CA . LYS A 1 445 ? 126.855 51.960 114.497 1.00 84.08 445 LYS A CA 1
ATOM 3408 C C . LYS A 1 445 ? 125.423 51.699 114.931 1.00 81.07 445 LYS A C 1
ATOM 3409 O O . LYS A 1 445 ? 125.177 51.316 116.076 1.00 89.28 445 LYS A O 1
ATOM 3415 N N . MET A 1 446 ? 124.490 51.895 114.005 1.00 76.50 446 MET A N 1
ATOM 3416 C CA . MET A 1 446 ? 123.083 51.846 114.340 1.00 73.23 446 MET A CA 1
ATOM 3417 C C . MET A 1 446 ? 122.361 51.091 113.243 1.00 65.21 446 MET A C 1
ATOM 3418 O O . MET A 1 446 ? 122.906 50.889 112.169 1.00 81.69 446 MET A O 1
ATOM 3423 N N . GLN A 1 447 ? 121.116 50.708 113.519 1.00 71.14 447 GLN A N 1
ATOM 3424 C CA . GLN A 1 447 ? 120.307 50.007 112.550 1.00 69.10 447 GLN A CA 1
ATOM 3425 C C . GLN A 1 447 ? 120.237 50.777 111.243 1.00 63.58 447 GLN A C 1
ATOM 3426 O O . GLN A 1 447 ? 120.213 50.151 110.185 1.00 80.97 447 GLN A O 1
ATOM 3432 N N . TYR A 1 448 ? 120.058 52.106 111.309 1.00 71.92 448 TYR A N 1
ATOM 3433 C CA . TYR A 1 448 ? 120.075 52.939 110.112 1.00 61.31 448 TYR A CA 1
ATOM 3434 C C . TYR A 1 448 ? 121.290 53.841 110.215 1.00 67.08 448 TYR A C 1
ATOM 3435 O O . TYR A 1 448 ? 121.437 54.560 111.198 1.00 77.38 448 TYR A O 1
ATOM 3444 N N . GLN A 1 449 ? 122.171 53.765 109.226 1.00 66.75 449 GLN A N 1
ATOM 3445 C CA . GLN A 1 449 ? 123.455 54.389 109.384 1.00 65.26 449 GLN A CA 1
ATOM 3446 C C . GLN A 1 449 ? 123.437 55.719 108.643 1.00 62.01 449 GLN A C 1
ATOM 3447 O O . GLN A 1 449 ? 123.390 55.733 107.430 1.00 69.18 449 GLN A O 1
ATOM 3453 N N . ILE A 1 450 ? 123.525 56.837 109.371 1.00 62.39 450 ILE A N 1
ATOM 3454 C CA . ILE A 1 450 ? 123.261 58.102 108.719 1.00 54.79 450 ILE A CA 1
ATOM 3455 C C . ILE A 1 450 ? 124.334 58.358 107.664 1.00 54.34 450 ILE A C 1
ATOM 3456 O O . ILE A 1 450 ? 125.532 58.328 107.954 1.00 63.25 450 ILE A O 1
ATOM 3461 N N . SER A 1 451 ? 123.881 58.756 106.475 1.00 52.72 451 SER A N 1
ATOM 3462 C CA . SER A 1 451 ? 124.782 59.076 105.387 1.00 57.68 451 SER A CA 1
ATOM 3463 C C . SER A 1 451 ? 125.297 60.497 105.497 1.00 62.80 451 SER A C 1
ATOM 3464 O O . SER A 1 451 ? 124.742 61.326 106.193 1.00 62.26 451 SER A O 1
ATOM 3467 N N . GLU A 1 452 ? 126.360 60.754 104.755 1.00 60.94 452 GLU A N 1
ATOM 3468 C CA . GLU A 1 452 ? 126.968 62.059 104.725 1.00 65.63 452 GLU A CA 1
ATOM 3469 C C . GLU A 1 452 ? 126.016 63.040 104.051 1.00 62.14 452 GLU A C 1
ATOM 3470 O O . GLU A 1 452 ? 125.933 64.189 104.458 1.00 70.64 452 GLU A O 1
ATOM 3476 N N . GLU A 1 453 ? 125.328 62.607 102.999 1.00 66.24 453 GLU A N 1
ATOM 3477 C CA . GLU A 1 453 ? 124.446 63.494 102.274 1.00 62.19 453 GLU A CA 1
ATOM 3478 C C . GLU A 1 453 ? 123.299 63.930 103.180 1.00 65.31 453 GLU A C 1
ATOM 3479 O O . GLU A 1 453 ? 122.954 65.104 103.192 1.00 62.32 453 GLU A O 1
ATOM 3485 N N . MET A 1 454 ? 122.738 62.998 103.948 1.00 54.66 454 MET A N 1
ATOM 3486 C CA . MET A 1 454 ? 121.655 63.356 104.823 1.00 53.03 454 MET A CA 1
ATOM 3487 C C . MET A 1 454 ? 122.147 64.387 105.835 1.00 59.44 454 MET A C 1
ATOM 3488 O O . MET A 1 454 ? 121.430 65.345 106.131 1.00 61.82 454 MET A O 1
ATOM 3493 N N . VAL A 1 455 ? 123.361 64.220 106.354 1.00 51.39 455 VAL A N 1
ATOM 3494 C CA . VAL A 1 455 ? 123.839 65.159 107.344 1.00 52.78 455 VAL A CA 1
ATOM 3495 C C . VAL A 1 455 ? 124.106 66.517 106.699 1.00 49.36 455 VAL A C 1
ATOM 3496 O O . VAL A 1 455 ? 123.764 67.541 107.295 1.00 58.41 455 VAL A O 1
ATOM 3500 N N . ARG A 1 456 ? 124.639 66.569 105.479 1.00 54.26 456 ARG A N 1
ATOM 3501 C CA . ARG A 1 456 ? 124.835 67.866 104.843 1.00 57.91 456 ARG A CA 1
ATOM 3502 C C . ARG A 1 456 ? 123.507 68.588 104.635 1.00 52.11 456 ARG A C 1
ATOM 3503 O O . ARG A 1 456 ? 123.411 69.758 104.925 1.00 60.48 456 ARG A O 1
ATOM 3511 N N . ILE A 1 457 ? 122.480 67.877 104.206 1.00 53.94 457 ILE A N 1
ATOM 3512 C CA . ILE A 1 457 ? 121.217 68.499 103.942 1.00 48.66 457 ILE A CA 1
ATOM 3513 C C . ILE A 1 457 ? 120.517 68.895 105.247 1.00 47.18 457 ILE A C 1
ATOM 3514 O O . ILE A 1 457 ? 119.943 69.976 105.310 1.00 52.62 457 ILE A O 1
ATOM 3519 N N . ALA A 1 458 ? 120.510 68.037 106.265 1.00 54.11 458 ALA A N 1
ATOM 3520 C CA . ALA A 1 458 ? 119.975 68.463 107.549 1.00 49.52 458 ALA A CA 1
ATOM 3521 C C . ALA A 1 458 ? 120.712 69.721 108.017 1.00 53.45 458 ALA A C 1
ATOM 3522 O O . ALA A 1 458 ? 120.091 70.653 108.516 1.00 55.38 458 ALA A O 1
ATOM 3524 N N . GLN A 1 459 ? 122.029 69.777 107.884 1.00 54.93 459 GLN A N 1
ATOM 3525 C CA . GLN A 1 459 ? 122.742 70.940 108.398 1.00 52.02 459 GLN A CA 1
ATOM 3526 C C . GLN A 1 459 ? 122.344 72.198 107.630 1.00 48.21 459 GLN A C 1
ATOM 3527 O O . GLN A 1 459 ? 122.181 73.281 108.212 1.00 53.82 459 GLN A O 1
ATOM 3533 N N . ARG A 1 460 ? 122.146 72.087 106.329 1.00 48.12 460 ARG A N 1
ATOM 3534 C CA . ARG A 1 460 ? 121.717 73.235 105.539 1.00 51.19 460 ARG A CA 1
ATOM 3535 C C . ARG A 1 460 ? 120.328 73.694 105.995 1.00 48.68 460 ARG A C 1
ATOM 3536 O O . ARG A 1 460 ? 120.114 74.870 106.100 1.00 51.22 460 ARG A O 1
ATOM 3544 N N . GLN A 1 461 ? 119.379 72.793 106.237 1.00 52.01 461 GLN A N 1
ATOM 3545 C CA . GLN A 1 461 ? 118.051 73.181 106.667 1.00 45.70 461 GLN A CA 1
ATOM 3546 C C . GLN A 1 461 ? 118.039 73.756 108.077 1.00 51.12 461 GLN A C 1
ATOM 3547 O O . GLN A 1 461 ? 117.343 74.747 108.327 1.00 52.84 461 GLN A O 1
ATOM 3553 N N . VAL A 1 462 ? 118.872 73.228 108.963 1.00 47.76 462 VAL A N 1
ATOM 3554 C CA . VAL A 1 462 ? 119.002 73.804 110.293 1.00 49.18 462 VAL A CA 1
ATOM 3555 C C . VAL A 1 462 ? 119.562 75.228 110.227 1.00 48.57 462 VAL A C 1
ATOM 3556 O O . VAL A 1 462 ? 119.095 76.120 110.925 1.00 59.30 462 VAL A O 1
ATOM 3560 N N . THR A 1 463 ? 120.533 75.446 109.373 1.00 41.11 463 THR A N 1
ATOM 3561 C CA . THR A 1 463 ? 121.138 76.741 109.156 1.00 50.47 463 THR A CA 1
ATOM 3562 C C . THR A 1 463 ? 120.111 77.711 108.621 1.00 48.28 463 THR A C 1
ATOM 3563 O O . THR A 1 463 ? 119.995 78.819 109.144 1.00 46.80 463 THR A O 1
ATOM 3567 N N . SER A 1 464 ? 119.331 77.281 107.637 1.00 40.94 464 SER A N 1
ATOM 3568 C CA . SER A 1 464 ? 118.280 78.146 107.099 1.00 43.30 464 SER A CA 1
ATOM 3569 C C . SER A 1 464 ? 117.242 78.505 108.140 1.00 44.52 464 SER A C 1
ATOM 3570 O O . SER A 1 464 ? 116.776 79.634 108.203 1.00 58.59 464 SER A O 1
ATOM 3573 N N . LEU A 1 465 ? 116.836 77.501 108.915 1.00 47.79 465 LEU A N 1
ATOM 3574 C CA . LEU A 1 465 ? 115.850 77.752 109.939 1.00 47.74 465 LEU A CA 1
ATOM 3575 C C . LEU A 1 465 ? 116.327 78.806 110.936 1.00 46.98 465 LEU A C 1
ATOM 3576 O O . LEU A 1 465 ? 115.522 79.622 111.392 1.00 57.70 465 LEU A O 1
ATOM 3581 N N . HIS A 1 466 ? 117.592 78.757 111.339 1.00 54.22 466 HIS A N 1
ATOM 3582 C CA . HIS A 1 466 ? 118.092 79.685 112.349 1.00 46.18 466 HIS A CA 1
ATOM 3583 C C . HIS A 1 466 ? 118.555 81.009 111.733 1.00 47.51 466 HIS A C 1
ATOM 3584 O O . HIS A 1 466 ? 119.007 81.876 112.448 1.00 65.15 466 HIS A O 1
ATOM 3591 N N . ASP A 1 467 ? 118.401 81.181 110.414 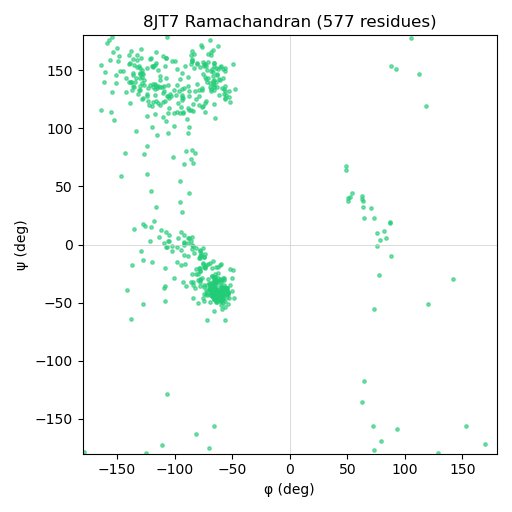1.00 51.84 467 ASP A N 1
ATOM 3592 C CA . ASP A 1 467 ? 118.748 82.426 109.757 1.00 55.81 467 ASP A CA 1
ATOM 3593 C C . ASP A 1 467 ? 120.247 82.708 109.895 1.00 54.91 467 ASP A C 1
ATOM 3594 O O . ASP A 1 467 ? 120.664 83.830 110.082 1.00 62.50 467 ASP A O 1
ATOM 3599 N N . GLN A 1 468 ? 121.061 81.685 109.737 1.00 54.58 468 GLN A N 1
ATOM 3600 C CA . GLN A 1 468 ? 122.490 81.840 109.813 1.00 48.41 468 GLN A CA 1
ATOM 3601 C C . GLN A 1 468 ? 123.107 81.643 108.423 1.00 50.86 468 GLN A C 1
ATOM 3602 O O . GLN A 1 468 ? 122.457 81.144 107.522 1.00 67.54 468 GLN A O 1
ATOM 3608 N N . ILE A 1 469 ? 124.343 82.105 108.256 1.00 53.44 469 ILE A N 1
ATOM 3609 C CA . ILE A 1 469 ? 125.124 81.843 107.074 1.00 65.93 469 ILE A CA 1
ATOM 3610 C C . ILE A 1 469 ? 125.780 80.495 107.264 1.00 49.49 469 ILE A C 1
ATOM 3611 O O . ILE A 1 469 ? 125.777 79.663 106.344 1.00 72.27 469 ILE A O 1
ATOM 3616 N N . GLU A 1 470 ? 126.346 80.279 108.429 1.00 63.08 470 GLU A N 1
ATOM 3617 C CA . GLU A 1 470 ? 127.085 79.050 108.618 1.00 72.09 470 GLU A CA 1
ATOM 3618 C C . GLU A 1 470 ? 127.111 78.698 110.087 1.00 60.67 470 GLU A C 1
ATOM 3619 O O . GLU A 1 470 ? 127.425 79.537 110.922 1.00 73.74 470 GLU A O 1
ATOM 3625 N N . LEU A 1 471 ? 126.788 77.455 110.373 1.00 63.36 471 LEU A N 1
ATOM 3626 C CA . LEU A 1 471 ? 126.817 76.987 111.737 1.00 55.99 471 LEU A CA 1
ATOM 3627 C C . LEU A 1 471 ? 128.023 76.079 111.863 1.00 56.21 471 LEU A C 1
ATOM 3628 O O . LEU A 1 471 ? 128.538 75.572 110.876 1.00 61.06 471 LEU A O 1
ATOM 3633 N N . PRO A 1 472 ? 128.495 75.835 113.092 1.00 60.42 472 PRO A N 1
ATOM 3634 C CA . PRO A 1 472 ? 129.525 74.828 113.309 1.00 56.23 472 PRO A CA 1
ATOM 3635 C C . PRO A 1 472 ? 129.048 73.473 112.796 1.00 50.76 472 PRO A C 1
ATOM 3636 O O . PRO A 1 472 ? 127.897 73.130 112.972 1.00 67.43 472 PRO A O 1
ATOM 3640 N N . ALA A 1 473 ? 129.926 72.668 112.222 1.00 64.30 473 ALA A N 1
ATOM 3641 C CA . ALA A 1 473 ? 129.515 71.369 111.733 1.00 53.00 473 ALA A CA 1
ATOM 3642 C C . ALA A 1 473 ? 129.307 70.366 112.886 1.00 59.60 473 ALA A C 1
ATOM 3643 O O . ALA A 1 473 ? 130.027 70.338 113.871 1.00 68.01 473 ALA A O 1
ATOM 3645 N N . PRO A 1 474 ? 128.341 69.443 112.740 1.00 57.04 474 PRO A N 1
ATOM 3646 C CA . PRO A 1 474 ? 128.134 68.391 113.708 1.00 56.68 474 PRO A CA 1
ATOM 3647 C C . PRO A 1 474 ? 129.315 67.439 113.707 1.00 56.91 474 PRO A C 1
ATOM 3648 O O . PRO A 1 474 ? 129.824 67.132 112.642 1.00 62.41 474 PRO A O 1
ATOM 3652 N N . TYR A 1 475 ? 129.766 67.004 114.888 1.00 53.74 475 TYR A N 1
ATOM 3653 C CA . TYR A 1 475 ? 130.839 66.011 114.948 1.00 62.18 475 TYR A CA 1
ATOM 3654 C C . TYR A 1 475 ? 130.278 64.593 114.985 1.00 52.46 475 TYR A C 1
ATOM 3655 O O . TYR A 1 475 ? 130.995 63.669 114.706 1.00 65.18 475 TYR A O 1
ATOM 3664 N N . SER A 1 476 ? 128.989 64.419 115.305 1.00 62.03 476 SER A N 1
ATOM 3665 C CA . SER A 1 476 ? 128.379 63.107 115.287 1.00 54.39 476 SER A CA 1
ATOM 3666 C C . SER A 1 476 ? 126.900 63.196 114.904 1.00 50.08 476 SER A C 1
ATOM 3667 O O . SER A 1 476 ? 126.298 64.246 114.985 1.00 63.56 476 SER A O 1
ATOM 3670 N N . ALA A 1 477 ? 126.299 62.072 114.499 1.00 59.66 477 ALA A N 1
ATOM 3671 C CA . ALA A 1 477 ? 124.898 62.072 114.137 1.00 53.80 477 ALA A CA 1
ATOM 3672 C C . ALA A 1 477 ? 124.297 60.683 114.278 1.00 53.59 477 ALA A C 1
ATOM 3673 O O . ALA A 1 477 ? 125.016 59.692 114.243 1.00 67.55 477 ALA A O 1
ATOM 3675 N N . VAL A 1 478 ? 122.970 60.619 114.406 1.00 52.97 478 VAL A N 1
ATOM 3676 C CA . VAL A 1 478 ? 122.235 59.360 114.468 1.00 56.36 478 VAL A CA 1
ATOM 3677 C C . VAL A 1 478 ? 120.937 59.558 113.700 1.00 48.58 478 VAL A C 1
ATOM 3678 O O . VAL A 1 478 ? 120.265 60.566 113.873 1.00 65.05 478 VAL A O 1
ATOM 3682 N N . TYR A 1 479 ? 120.609 58.651 112.804 1.00 57.58 479 TYR A N 1
ATOM 3683 C CA . TYR A 1 479 ? 119.294 58.651 112.206 1.00 49.62 479 TYR A CA 1
ATOM 3684 C C . TYR A 1 479 ? 118.553 57.385 112.588 1.00 56.21 479 TYR A C 1
ATOM 3685 O O . TYR A 1 479 ? 119.129 56.311 112.547 1.00 68.01 479 TYR A O 1
ATOM 3694 N N . HIS A 1 480 ? 117.278 57.512 112.941 1.00 55.92 480 HIS A N 1
ATOM 3695 C CA . HIS A 1 480 ? 116.455 56.340 113.117 1.00 50.48 480 HIS A CA 1
ATOM 3696 C C . HIS A 1 480 ? 115.099 56.514 112.466 1.00 51.44 480 HIS A C 1
ATOM 3697 O O . HIS A 1 480 ? 114.446 57.534 112.651 1.00 58.85 480 HIS A O 1
ATOM 3704 N N . ALA A 1 481 ? 114.666 55.464 111.759 1.00 60.58 481 ALA A N 1
ATOM 3705 C CA . ALA A 1 481 ? 113.331 55.412 111.194 1.00 56.22 481 ALA A CA 1
ATOM 3706 C C . ALA A 1 481 ? 112.530 54.383 111.951 1.00 56.38 481 ALA A C 1
ATOM 3707 O O . ALA A 1 481 ? 112.978 53.256 112.125 1.00 73.05 481 ALA A O 1
ATOM 3709 N N . TRP A 1 482 ? 111.333 54.776 112.385 1.00 58.49 482 TRP A N 1
ATOM 3710 C CA . TRP A 1 482 ? 110.402 53.826 112.961 1.00 57.30 482 TRP A CA 1
ATOM 3711 C C . TRP A 1 482 ? 109.388 53.498 111.884 1.00 66.09 482 TRP A C 1
ATOM 3712 O O . TRP A 1 482 ? 108.299 54.054 111.931 1.00 79.33 482 TRP A O 1
ATOM 3723 N N . ASP A 1 483 ? 109.770 52.675 110.893 1.00 71.37 483 ASP A N 1
ATOM 3724 C CA . ASP A 1 483 ? 108.931 52.450 109.722 1.00 70.05 483 ASP A CA 1
ATOM 3725 C C . ASP A 1 483 ? 108.984 50.987 109.266 1.00 65.91 483 ASP A C 1
ATOM 3726 O O . ASP A 1 483 ? 107.959 50.392 108.977 1.00 88.11 483 ASP A O 1
ATOM 3731 N N . ALA A 1 484 ? 110.139 50.349 109.312 1.00 76.32 484 ALA A N 1
ATOM 3732 C CA . ALA A 1 484 ? 110.234 48.972 108.889 1.00 81.70 484 ALA A CA 1
ATOM 3733 C C . ALA A 1 484 ? 109.530 48.029 109.874 1.00 80.74 484 ALA A C 1
ATOM 3734 O O . ALA A 1 484 ? 108.946 48.471 110.842 1.00 81.19 484 ALA A O 1
ATOM 3736 N N . ASP A 1 485 ? 109.636 46.716 109.631 1.00 88.70 485 ASP A N 1
ATOM 3737 C CA . ASP A 1 485 ? 109.196 45.679 110.551 1.00 76.86 485 ASP A CA 1
ATOM 3738 C C . ASP A 1 485 ? 110.201 45.493 111.685 1.00 78.65 485 ASP A C 1
ATOM 3739 O O . ASP A 1 485 ? 111.382 45.780 111.526 1.00 85.12 485 ASP A O 1
ATOM 3744 N N . PRO A 1 486 ? 109.778 45.027 112.875 1.00 71.44 486 PRO A N 1
ATOM 3745 C CA . PRO A 1 486 ? 108.378 44.699 113.154 1.00 75.79 486 PRO A CA 1
ATOM 3746 C C . PRO A 1 486 ? 107.460 45.848 113.594 1.00 76.56 486 PRO A C 1
ATOM 3747 O O . PRO A 1 486 ? 106.269 45.633 113.761 1.00 76.33 486 PRO A O 1
ATOM 3751 N N . PHE A 1 487 ? 107.974 47.067 113.787 1.00 71.79 487 PHE A N 1
ATOM 3752 C CA . PHE A 1 487 ? 107.190 48.108 114.431 1.00 68.63 487 PHE A CA 1
ATOM 3753 C C . PHE A 1 487 ? 106.175 48.706 113.463 1.00 67.74 487 PHE A C 1
ATOM 3754 O O . PHE A 1 487 ? 105.063 49.066 113.854 1.00 74.63 487 PHE A O 1
ATOM 3762 N N . GLY A 1 488 ? 106.557 48.811 112.202 1.00 59.57 488 GLY A N 1
ATOM 3763 C CA . GLY A 1 488 ? 105.691 49.359 111.187 1.00 67.04 488 GLY A CA 1
ATOM 3764 C C . GLY A 1 488 ? 105.613 50.879 111.228 1.00 62.35 488 GLY A C 1
ATOM 3765 O O . GLY A 1 488 ? 105.305 51.510 110.220 1.00 76.15 488 GLY A O 1
ATOM 3766 N N . GLY A 1 489 ? 105.852 51.470 112.385 1.00 62.76 489 GLY A N 1
ATOM 3767 C CA . GLY A 1 489 ? 105.629 52.885 112.565 1.00 56.99 489 GLY A CA 1
ATOM 3768 C C . GLY A 1 489 ? 106.008 53.311 113.965 1.00 57.21 489 GLY A C 1
ATOM 3769 O O . GLY A 1 489 ? 106.451 52.523 114.776 1.00 60.24 489 GLY A O 1
ATOM 3770 N N . GLY A 1 490 ? 105.815 54.571 114.267 1.00 59.75 490 GLY A N 1
ATOM 3771 C CA . GLY A 1 490 ? 106.113 54.963 115.624 1.00 54.26 490 GLY A CA 1
ATOM 3772 C C . GLY A 1 490 ? 104.956 54.856 116.602 1.00 56.24 490 GLY A C 1
ATOM 3773 O O . GLY A 1 490 ? 105.201 54.748 117.795 1.00 57.98 490 GLY A O 1
ATOM 3774 N N . TRP A 1 491 ? 103.724 55.132 116.169 1.00 60.78 491 TRP A N 1
ATOM 3775 C CA . TRP A 1 491 ? 102.594 55.062 117.074 1.00 55.28 491 TRP A CA 1
ATOM 3776 C C . TRP A 1 491 ? 101.354 54.849 116.226 1.00 56.89 491 TRP A C 1
ATOM 3777 O O . TRP A 1 491 ? 101.466 54.748 115.009 1.00 56.23 491 TRP A O 1
ATOM 3788 N N . HIS A 1 492 ? 100.200 54.668 116.876 1.00 56.96 492 HIS A N 1
ATOM 3789 C CA . HIS A 1 492 ? 98.993 54.337 116.140 1.00 51.81 492 HIS A CA 1
ATOM 3790 C C . HIS A 1 492 ? 97.940 55.404 116.413 1.00 52.66 492 HIS A C 1
ATOM 3791 O O . HIS A 1 492 ? 97.972 56.091 117.435 1.00 55.71 492 HIS A O 1
ATOM 3798 N N . GLU A 1 493 ? 96.953 55.493 115.532 1.00 58.34 493 GLU A N 1
ATOM 3799 C CA . GLU A 1 493 ? 95.807 56.356 115.773 1.00 57.88 493 GLU A CA 1
ATOM 3800 C C . GLU A 1 493 ? 94.551 55.616 115.359 1.00 50.57 493 GLU A C 1
ATOM 3801 O O . GLU A 1 493 ? 94.582 54.917 114.359 1.00 63.19 493 GLU A O 1
ATOM 3807 N N . TRP A 1 494 ? 93.471 55.735 116.127 1.00 54.48 494 TRP A N 1
ATOM 3808 C CA . TRP A 1 494 ? 92.179 55.188 115.734 1.00 59.16 494 TRP A CA 1
ATOM 3809 C C . TRP A 1 494 ? 91.688 55.774 114.419 1.00 55.25 494 TRP A C 1
ATOM 3810 O O . TRP A 1 494 ? 91.823 56.976 114.191 1.00 63.42 494 TRP A O 1
ATOM 3821 N N . LYS A 1 495 ? 91.193 54.909 113.535 1.00 58.85 495 LYS A N 1
ATOM 3822 C CA . LYS A 1 495 ? 90.603 55.351 112.281 1.00 57.46 495 LYS A CA 1
ATOM 3823 C C . LYS A 1 495 ? 89.174 55.807 112.525 1.00 56.54 495 LYS A C 1
ATOM 3824 O O . LYS A 1 495 ? 88.595 55.464 113.543 1.00 59.45 495 LYS A O 1
ATOM 3830 N N . ALA A 1 496 ? 88.662 56.676 111.645 1.00 56.66 496 ALA A N 1
ATOM 3831 C CA . ALA A 1 496 ? 87.256 57.064 111.682 1.00 63.15 496 ALA A CA 1
ATOM 3832 C C . ALA A 1 496 ? 86.365 55.865 111.364 1.00 61.00 496 ALA A C 1
ATOM 3833 O O . ALA A 1 496 ? 86.815 54.905 110.743 1.00 71.75 496 ALA A O 1
ATOM 3835 N N . ASN A 1 497 ? 85.116 55.918 111.833 1.00 62.30 497 ASN A N 1
ATOM 3836 C CA . ASN A 1 497 ? 84.110 54.896 111.563 1.00 74.58 497 ASN A CA 1
ATOM 3837 C C . ASN A 1 497 ? 84.402 53.597 112.284 1.00 62.29 497 ASN A C 1
ATOM 3838 O O . ASN A 1 497 ? 84.029 52.534 111.804 1.00 76.80 497 ASN A O 1
ATOM 3843 N N . TYR A 1 498 ? 85.028 53.694 113.449 1.00 66.93 498 TYR A N 1
ATOM 3844 C CA . TYR A 1 498 ? 85.255 52.528 114.274 1.00 59.47 498 TYR A CA 1
ATOM 3845 C C . TYR A 1 498 ? 84.896 52.864 115.705 1.00 59.32 498 TYR A C 1
ATOM 3846 O O . TYR A 1 498 ? 85.192 53.959 116.162 1.00 68.73 498 TYR A O 1
ATOM 3855 N N . ARG A 1 499 ? 84.258 51.919 116.394 1.00 70.99 499 ARG A N 1
ATOM 3856 C CA . ARG A 1 499 ? 83.826 52.170 117.754 1.00 74.56 499 ARG A CA 1
ATOM 3857 C C . ARG A 1 499 ? 85.019 51.877 118.648 1.00 72.57 499 ARG A C 1
ATOM 3858 O O . ARG A 1 499 ? 85.147 50.808 119.224 1.00 73.52 499 ARG A O 1
ATOM 3866 N N . LEU A 1 500 ? 85.909 52.853 118.730 1.00 73.51 500 LEU A N 1
ATOM 3867 C CA . LEU A 1 500 ? 87.172 52.646 119.399 1.00 69.68 500 LEU A CA 1
ATOM 3868 C C . LEU A 1 500 ? 86.949 52.398 120.897 1.00 62.99 500 LEU A C 1
ATOM 3869 O O . LEU A 1 500 ? 87.744 51.714 121.522 1.00 76.68 500 LEU A O 1
ATOM 3874 N N . ASP A 1 501 ? 85.897 52.922 121.499 1.00 69.57 501 ASP A N 1
ATOM 3875 C CA . ASP A 1 501 ? 85.624 52.629 122.902 1.00 75.92 501 ASP A CA 1
ATOM 3876 C C . ASP A 1 501 ? 85.406 51.123 123.127 1.00 81.58 501 ASP A C 1
ATOM 3877 O O . ASP A 1 501 ? 85.873 50.577 124.120 1.00 80.09 501 ASP A O 1
ATOM 3882 N N . LEU A 1 502 ? 84.665 50.462 122.230 1.00 69.62 502 LEU A N 1
ATOM 3883 C CA . LEU A 1 502 ? 84.419 49.038 122.322 1.00 74.12 502 LEU A CA 1
ATOM 3884 C C . LEU A 1 502 ? 85.683 48.260 121.962 1.00 70.02 502 LEU A C 1
ATOM 3885 O O . LEU A 1 502 ? 85.941 47.214 122.542 1.00 78.99 502 LEU A O 1
ATOM 3890 N N . ILE A 1 503 ? 86.434 48.714 120.957 1.00 67.13 503 ILE A N 1
ATOM 3891 C CA . ILE A 1 503 ? 87.611 47.967 120.545 1.00 66.80 503 ILE A CA 1
ATOM 3892 C C . ILE A 1 503 ? 88.660 48.013 121.662 1.00 65.37 503 ILE A C 1
ATOM 3893 O O . ILE A 1 503 ? 89.307 47.024 121.925 1.00 71.43 503 ILE A O 1
ATOM 3898 N N . ILE A 1 504 ? 88.782 49.144 122.346 1.00 66.21 504 ILE A N 1
ATOM 3899 C CA . ILE A 1 504 ? 89.695 49.258 123.457 1.00 62.31 504 ILE A CA 1
ATOM 3900 C C . ILE A 1 504 ? 89.412 48.153 124.478 1.00 75.10 504 ILE A C 1
ATOM 3901 O O . ILE A 1 504 ? 90.360 47.536 124.978 1.00 85.89 504 ILE A O 1
ATOM 3906 N N . GLN A 1 505 ? 88.146 47.908 124.825 1.00 83.00 505 GLN A N 1
ATOM 3907 C CA . GLN A 1 505 ? 87.826 46.889 125.827 1.00 80.00 505 GLN A CA 1
ATOM 3908 C C . GLN A 1 505 ? 88.043 45.495 125.245 1.00 73.42 505 GLN A C 1
ATOM 3909 O O . GLN A 1 505 ? 88.610 44.635 125.898 1.00 83.99 505 GLN A O 1
ATOM 3915 N N . ARG A 1 506 ? 87.627 45.246 124.006 1.00 70.79 506 ARG A N 1
ATOM 3916 C CA . ARG A 1 506 ? 87.608 43.866 123.545 1.00 70.66 506 ARG A CA 1
ATOM 3917 C C . ARG A 1 506 ? 88.986 43.385 123.121 1.00 70.09 506 ARG A C 1
ATOM 3918 O O . ARG A 1 506 ? 89.269 42.206 123.177 1.00 83.70 506 ARG A O 1
ATOM 3926 N N . MET A 1 507 ? 89.830 44.283 122.625 1.00 80.21 507 MET A N 1
ATOM 3927 C CA . MET A 1 507 ? 91.037 43.872 121.948 1.00 72.15 507 MET A CA 1
ATOM 3928 C C . MET A 1 507 ? 92.020 43.292 122.974 1.00 69.02 507 MET A C 1
ATOM 3929 O O . MET A 1 507 ? 92.966 42.612 122.606 1.00 68.95 507 MET A O 1
ATOM 3934 N N . ARG A 1 508 ? 91.786 43.561 124.258 1.00 61.20 508 ARG A N 1
ATOM 3935 C CA . ARG A 1 508 ? 92.609 43.052 125.338 1.00 70.72 508 ARG A CA 1
ATOM 3936 C C . ARG A 1 508 ? 92.490 41.533 125.410 1.00 75.89 508 ARG A C 1
ATOM 3937 O O . ARG A 1 508 ? 93.426 40.878 125.849 1.00 75.75 508 ARG A O 1
ATOM 3945 N N . HIS A 1 509 ? 91.321 41.007 125.034 1.00 75.79 509 HIS A N 1
ATOM 3946 C CA . HIS A 1 509 ? 91.037 39.587 125.010 1.00 78.24 509 HIS A CA 1
ATOM 3947 C C . HIS A 1 509 ? 90.170 39.385 123.781 1.00 75.87 509 HIS A C 1
ATOM 3948 O O . HIS A 1 509 ? 88.946 39.356 123.870 1.00 82.38 509 HIS A O 1
ATOM 3955 N N . PRO A 1 510 ? 90.780 39.357 122.587 1.00 79.45 510 PRO A N 1
ATOM 3956 C CA . PRO A 1 510 ? 90.016 39.514 121.357 1.00 84.28 510 PRO A CA 1
ATOM 3957 C C . PRO A 1 510 ? 89.027 38.381 121.085 1.00 89.99 510 PRO A C 1
ATOM 3958 O O . PRO A 1 510 ? 87.926 38.645 120.608 1.00 93.82 510 PRO A O 1
ATOM 3962 N N . VAL A 1 511 ? 89.409 37.135 121.371 1.00 87.81 511 VAL A N 1
ATOM 3963 C CA . VAL A 1 511 ? 88.588 35.982 121.024 1.00 91.16 511 VAL A CA 1
ATOM 3964 C C . VAL A 1 511 ? 88.166 35.277 122.303 1.00 85.37 511 VAL A C 1
ATOM 3965 O O . VAL A 1 511 ? 89.014 34.734 122.987 1.00 98.37 511 VAL A O 1
ATOM 3969 N N . GLN A 1 512 ? 86.875 35.304 122.644 1.00 104.55 512 GLN A N 1
ATOM 3970 C CA . GLN A 1 512 ? 86.416 34.947 123.988 1.00 111.62 512 GLN A CA 1
ATOM 3971 C C . GLN A 1 512 ? 86.819 33.517 124.354 1.00 103.44 512 GLN A C 1
ATOM 3972 O O . GLN A 1 512 ? 87.145 33.236 125.509 1.00 105.80 512 GLN A O 1
ATOM 3978 N N . GLU A 1 513 ? 86.791 32.630 123.357 1.00 103.76 513 GLU A N 1
ATOM 3979 C CA . GLU A 1 513 ? 87.137 31.232 123.541 1.00 113.84 513 GLU A CA 1
ATOM 3980 C C . GLU A 1 513 ? 88.603 31.045 123.921 1.00 110.36 513 GLU A C 1
ATOM 3981 O O . GLU A 1 513 ? 88.897 30.246 124.810 1.00 114.50 513 GLU A O 1
ATOM 3987 N N . GLN A 1 514 ? 89.494 31.759 123.223 1.00 101.16 514 GLN A N 1
ATOM 3988 C CA . GLN A 1 514 ? 90.927 31.544 123.306 1.00 95.50 514 GLN A CA 1
ATOM 3989 C C . GLN A 1 514 ? 91.472 32.323 124.497 1.00 93.75 514 GLN A C 1
ATOM 3990 O O . GLN A 1 514 ? 90.749 33.128 125.071 1.00 103.75 514 GLN A O 1
ATOM 3996 N N . GLU A 1 515 ? 92.710 32.035 124.905 1.00 94.96 515 GLU A N 1
ATOM 3997 C CA . GLU A 1 515 ? 93.297 32.633 126.096 1.00 99.89 515 GLU A CA 1
ATOM 3998 C C . GLU A 1 515 ? 94.507 33.481 125.697 1.00 94.23 515 GLU A C 1
ATOM 3999 O O . GLU A 1 515 ? 95.475 33.579 126.434 1.00 88.29 515 GLU A O 1
ATOM 4005 N N . VAL A 1 516 ? 94.419 34.071 124.505 1.00 86.75 516 VAL A N 1
ATOM 4006 C CA . VAL A 1 516 ? 95.388 34.998 123.975 1.00 83.17 516 VAL A CA 1
ATOM 4007 C C . VAL A 1 516 ? 94.927 36.407 124.320 1.00 78.16 516 VAL A C 1
ATOM 4008 O O . VAL A 1 516 ? 93.760 36.710 124.180 1.00 86.54 516 VAL A O 1
ATOM 4012 N N . TYR A 1 517 ? 95.839 37.241 124.816 1.00 84.65 517 TYR A N 1
ATOM 4013 C CA . TYR A 1 517 ? 95.536 38.621 125.153 1.00 81.03 517 TYR A CA 1
ATOM 4014 C C . TYR A 1 517 ? 96.407 39.530 124.296 1.00 73.17 517 TYR A C 1
ATOM 4015 O O . TYR A 1 517 ? 97.396 39.066 123.765 1.00 74.80 517 TYR A O 1
ATOM 4024 N N . ILE A 1 518 ? 95.931 40.752 124.021 1.00 75.65 518 ILE A N 1
ATOM 4025 C CA . ILE A 1 518 ? 96.703 41.728 123.278 1.00 65.69 518 ILE A CA 1
ATOM 4026 C C . ILE A 1 518 ? 96.828 42.967 124.145 1.00 64.65 518 ILE A C 1
ATOM 4027 O O . ILE A 1 518 ? 95.834 43.506 124.598 1.00 76.65 518 ILE A O 1
ATOM 4032 N N . VAL A 1 519 ? 98.073 43.380 124.403 1.00 64.96 519 VAL A N 1
ATOM 4033 C CA . VAL A 1 519 ? 98.318 44.582 125.177 1.00 60.46 519 VAL A CA 1
ATOM 4034 C C . VAL A 1 519 ? 99.288 45.438 124.390 1.00 59.03 519 VAL A C 1
ATOM 4035 O O . VAL A 1 519 ? 99.805 44.999 123.363 1.00 73.52 519 VAL A O 1
ATOM 4039 N N . GLY A 1 520 ? 99.437 46.672 124.833 1.00 55.82 520 GLY A N 1
ATOM 4040 C CA . GLY A 1 520 ? 100.367 47.598 124.216 1.00 66.47 520 GLY A CA 1
ATOM 4041 C C . GLY A 1 520 ? 99.708 48.924 123.864 1.00 53.69 520 GLY A C 1
ATOM 4042 O O . GLY A 1 520 ? 98.517 49.100 124.070 1.00 63.85 520 GLY A O 1
ATOM 4043 N N . GLU A 1 521 ? 100.481 49.833 123.275 1.00 62.01 521 GLU A N 1
ATOM 4044 C CA . GLU A 1 521 ? 99.943 51.142 122.951 1.00 59.95 521 GLU A CA 1
ATOM 4045 C C . GLU A 1 521 ? 98.947 51.028 121.799 1.00 56.99 521 GLU A C 1
ATOM 4046 O O . GLU A 1 521 ? 98.021 51.822 121.758 1.00 59.79 521 GLU A O 1
ATOM 4052 N N . ALA A 1 522 ? 99.099 50.063 120.886 1.00 56.70 522 ALA A N 1
ATOM 4053 C CA . ALA A 1 522 ? 98.384 50.134 119.616 1.00 53.58 522 ALA A CA 1
ATOM 4054 C C . ALA A 1 522 ? 96.875 50.293 119.795 1.00 60.48 522 ALA A C 1
ATOM 4055 O O . ALA A 1 522 ? 96.287 51.097 119.064 1.00 59.56 522 ALA A O 1
ATOM 4057 N N . TYR A 1 523 ? 96.249 49.570 120.720 1.00 60.89 523 TYR A N 1
ATOM 4058 C CA . TYR A 1 523 ? 94.796 49.574 120.801 1.00 55.95 523 TYR A CA 1
ATOM 4059 C C . TYR A 1 523 ? 94.381 50.072 122.160 1.00 54.22 523 TYR A C 1
ATOM 4060 O O . TYR A 1 523 ? 93.494 49.507 122.784 1.00 69.40 523 TYR A O 1
ATOM 4069 N N . SER A 1 524 ? 95.020 51.166 122.564 1.00 56.80 524 SER A N 1
ATOM 4070 C CA . SER A 1 524 ? 94.736 51.815 123.822 1.00 59.32 524 SER A CA 1
ATOM 4071 C C . SER A 1 524 ? 93.971 53.123 123.581 1.00 51.59 524 SER A C 1
ATOM 4072 O O . SER A 1 524 ? 93.740 53.541 122.469 1.00 63.15 524 SER A O 1
ATOM 4075 N N . TYR A 1 525 ? 93.627 53.792 124.657 1.00 56.74 525 TYR A N 1
ATOM 4076 C CA . TYR A 1 525 ? 93.109 55.118 124.569 1.00 59.94 525 TYR A CA 1
ATOM 4077 C C . TYR A 1 525 ? 94.246 56.130 124.477 1.00 74.10 525 TYR A C 1
ATOM 4078 O O . TYR A 1 525 ? 94.112 57.162 123.824 1.00 77.65 525 TYR A O 1
ATOM 4087 N N . GLY A 1 526 ? 95.365 55.810 125.122 1.00 64.63 526 GLY A N 1
ATOM 4088 C CA . GLY A 1 526 ? 96.492 56.711 125.238 1.00 64.49 526 GLY A CA 1
ATOM 4089 C C . GLY A 1 526 ? 97.513 56.430 124.164 1.00 61.87 526 GLY A C 1
ATOM 4090 O O . GLY A 1 526 ? 98.687 56.204 124.447 1.00 61.75 526 GLY A O 1
ATOM 4091 N N . GLN A 1 527 ? 97.059 56.451 122.921 1.00 62.86 527 GLN A N 1
ATOM 4092 C CA . GLN A 1 527 ? 97.947 56.094 121.839 1.00 61.80 527 GLN A CA 1
ATOM 4093 C C . GLN A 1 527 ? 99.057 57.134 121.694 1.00 61.83 527 GLN A C 1
ATOM 4094 O O . GLN A 1 527 ? 98.887 58.314 121.990 1.00 67.34 527 GLN A O 1
ATOM 4100 N N . GLY A 1 528 ? 100.216 56.657 121.260 1.00 60.85 528 GLY A N 1
ATOM 4101 C CA . GLY A 1 528 ? 101.392 57.485 121.220 1.00 60.46 528 GLY A CA 1
ATOM 4102 C C . GLY A 1 528 ? 102.057 57.736 122.567 1.00 53.78 528 GLY A C 1
ATOM 4103 O O . GLY A 1 528 ? 102.936 58.588 1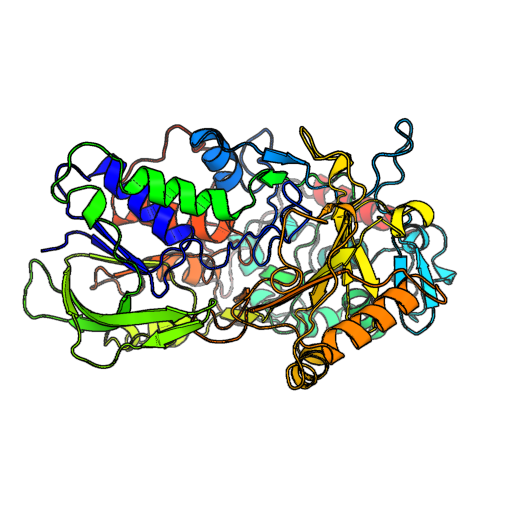22.637 1.00 69.34 528 GLY A O 1
ATOM 4104 N N . TRP A 1 529 ? 101.651 57.037 123.630 1.00 63.38 529 TRP A N 1
ATOM 4105 C CA . TRP A 1 529 ? 102.250 57.260 124.936 1.00 53.06 529 TRP A CA 1
ATOM 4106 C C . TRP A 1 529 ? 102.605 55.929 125.556 1.00 58.22 529 TRP A C 1
ATOM 4107 O O . TRP A 1 529 ? 101.959 54.937 125.257 1.00 69.15 529 TRP A O 1
ATOM 4118 N N . VAL A 1 530 ? 103.615 55.922 126.428 1.00 60.84 530 VAL A N 1
ATOM 4119 C CA . VAL A 1 530 ? 103.897 54.739 127.235 1.00 64.06 530 VAL A CA 1
ATOM 4120 C C . VAL A 1 530 ? 102.711 54.486 128.157 1.00 57.53 530 VAL A C 1
ATOM 4121 O O . VAL A 1 530 ? 102.459 53.351 128.498 1.00 61.95 530 VAL A O 1
ATOM 4125 N N . GLU A 1 531 ? 102.023 55.556 128.596 1.00 58.25 531 GLU A N 1
ATOM 4126 C CA . GLU A 1 531 ? 100.823 55.417 129.420 1.00 61.76 531 GLU A CA 1
ATOM 4127 C C . GLU A 1 531 ? 99.765 54.502 128.785 1.00 60.40 531 GLU A C 1
ATOM 4128 O O . GLU A 1 531 ? 99.153 53.711 129.473 1.00 68.38 531 GLU A O 1
ATOM 4134 N N . GLY A 1 532 ? 99.556 54.598 127.468 1.00 67.35 532 GLY A N 1
ATOM 4135 C CA . GLY A 1 532 ? 98.644 53.733 126.735 1.00 61.13 532 GLY A CA 1
ATOM 4136 C C . GLY A 1 532 ? 98.957 52.246 126.911 1.00 59.22 532 GLY A C 1
ATOM 4137 O O . GLY A 1 532 ? 98.082 51.449 127.238 1.00 69.53 532 GLY A O 1
ATOM 4138 N N . ALA A 1 533 ? 100.229 51.914 126.735 1.00 66.40 533 ALA A N 1
ATOM 4139 C CA . ALA A 1 533 ? 100.739 50.558 126.842 1.00 75.03 533 ALA A CA 1
ATOM 4140 C C . ALA A 1 533 ? 100.595 50.021 128.268 1.00 68.21 533 ALA A C 1
ATOM 4141 O O . ALA A 1 533 ? 100.060 48.928 128.469 1.00 73.59 533 ALA A O 1
ATOM 4143 N N . LEU A 1 534 ? 100.959 50.837 129.250 1.00 63.40 534 LEU A N 1
ATOM 4144 C CA . LEU A 1 534 ? 100.880 50.419 130.637 1.00 65.91 534 LEU A CA 1
ATOM 4145 C C . LEU A 1 534 ? 99.416 50.233 131.030 1.00 71.90 534 LEU A C 1
ATOM 4146 O O . LEU A 1 534 ? 99.093 49.290 131.743 1.00 79.60 534 LEU A O 1
ATOM 4151 N N . THR A 1 535 ? 98.524 51.120 130.592 1.00 74.61 535 THR A N 1
ATOM 4152 C CA . THR A 1 535 ? 97.136 51.039 131.024 1.00 72.24 535 THR A CA 1
ATOM 4153 C C . THR A 1 535 ? 96.459 49.795 130.431 1.00 71.70 535 THR A C 1
ATOM 4154 O O . THR A 1 535 ? 95.697 49.097 131.112 1.00 78.33 535 THR A O 1
ATOM 4158 N N . THR A 1 536 ? 96.737 49.486 129.169 1.00 69.05 536 THR A N 1
ATOM 4159 C CA . THR A 1 536 ? 96.150 48.287 128.588 1.00 69.82 536 THR A CA 1
ATOM 4160 C C . THR A 1 536 ? 96.650 47.044 129.309 1.00 72.29 536 THR A C 1
ATOM 4161 O O . THR A 1 536 ? 95.871 46.121 129.558 1.00 82.46 536 THR A O 1
ATOM 4165 N N . ALA A 1 537 ? 97.951 47.008 129.612 1.00 71.59 537 ALA A N 1
ATOM 4166 C CA . ALA A 1 537 ? 98.549 45.843 130.254 1.00 76.02 537 ALA A CA 1
ATOM 4167 C C . ALA A 1 537 ? 97.947 45.663 131.643 1.00 68.03 537 ALA A C 1
ATOM 4168 O O . ALA A 1 537 ? 97.437 44.607 131.964 1.00 70.14 537 ALA A O 1
ATOM 4170 N N . GLU A 1 538 ? 97.920 46.739 132.429 1.00 70.31 538 GLU A N 1
ATOM 4171 C CA . GLU A 1 538 ? 97.439 46.646 133.792 1.00 72.43 538 GLU A CA 1
ATOM 4172 C C . GLU A 1 538 ? 95.966 46.219 133.826 1.00 80.78 538 GLU A C 1
ATOM 4173 O O . GLU A 1 538 ? 95.574 45.471 134.710 1.00 86.10 538 GLU A O 1
ATOM 4179 N N . SER A 1 539 ? 95.132 46.732 132.908 1.00 76.73 539 SER A N 1
ATOM 4180 C CA . SER A 1 539 ? 93.724 46.382 132.907 1.00 83.64 539 SER A CA 1
ATOM 4181 C C . SER A 1 539 ? 93.556 44.902 132.572 1.00 73.01 539 SER A C 1
ATOM 4182 O O . SER A 1 539 ? 92.778 44.208 133.198 1.00 81.92 539 SER A O 1
ATOM 4185 N N . THR A 1 540 ? 94.241 44.446 131.538 1.00 68.50 540 THR A N 1
ATOM 4186 C CA . THR A 1 540 ? 94.183 43.054 131.168 1.00 68.45 540 THR A CA 1
ATOM 4187 C C . THR A 1 540 ? 94.631 42.171 132.336 1.00 84.12 540 THR A C 1
ATOM 4188 O O . THR A 1 540 ? 94.110 41.071 132.507 1.00 82.90 540 THR A O 1
ATOM 4192 N N . LEU A 1 541 ? 95.646 42.603 133.098 1.00 83.05 541 LEU A N 1
ATOM 4193 C CA . LEU A 1 541 ? 96.128 41.795 134.210 1.00 83.16 541 LEU A CA 1
ATOM 4194 C C . LEU A 1 541 ? 95.090 41.751 135.323 1.00 89.07 541 LEU A C 1
ATOM 4195 O O . LEU A 1 541 ? 94.912 40.712 135.937 1.00 92.93 541 LEU A O 1
ATOM 4200 N N . GLN A 1 542 ? 94.426 42.870 135.587 1.00 85.55 542 GLN A N 1
ATOM 4201 C CA . GLN A 1 542 ? 93.452 42.926 136.656 1.00 80.12 542 GLN A CA 1
ATOM 4202 C C . GLN A 1 542 ? 92.171 42.180 136.278 1.00 91.84 542 GLN A C 1
ATOM 4203 O O . GLN A 1 542 ? 91.390 41.827 137.160 1.00 105.38 542 GLN A O 1
ATOM 4209 N N . ASP A 1 543 ? 91.939 41.952 134.981 1.00 92.41 543 ASP A N 1
ATOM 4210 C CA . ASP A 1 543 ? 90.637 41.529 134.495 1.00 85.75 543 ASP A CA 1
ATOM 4211 C C . ASP A 1 543 ? 90.671 40.076 134.062 1.00 89.56 543 ASP A C 1
ATOM 4212 O O . ASP A 1 543 ? 89.661 39.397 134.216 1.00 110.46 543 ASP A O 1
ATOM 4217 N N . PHE A 1 544 ? 91.778 39.605 133.482 1.00 85.04 544 PHE A N 1
ATOM 4218 C CA . PHE A 1 544 ? 91.829 38.242 132.977 1.00 85.30 544 PHE A CA 1
ATOM 4219 C C . PHE A 1 544 ? 92.943 37.409 133.616 1.00 90.95 544 PHE A C 1
ATOM 4220 O O . PHE A 1 544 ? 93.176 36.279 133.189 1.00 92.68 544 PHE A O 1
ATOM 4228 N N . PHE A 1 545 ? 93.678 37.980 134.579 1.00 90.76 545 PHE A N 1
ATOM 4229 C CA . PHE A 1 545 ? 94.707 37.246 135.296 1.00 85.86 545 PHE A CA 1
ATOM 4230 C C . PHE A 1 545 ? 94.483 37.376 136.802 1.00 91.97 545 PHE A C 1
ATOM 4231 O O . PHE A 1 545 ? 95.107 36.663 137.580 1.00 103.41 545 PHE A O 1
ATOM 4239 N N . GLY A 1 546 ? 93.617 38.301 137.218 1.00 89.92 546 GLY A N 1
ATOM 4240 C CA . GLY A 1 546 ? 93.128 38.321 138.581 1.00 93.46 546 GLY A CA 1
ATOM 4241 C C . GLY A 1 546 ? 94.063 39.032 139.550 1.00 95.98 546 GLY A C 1
ATOM 4242 O O . GLY A 1 546 ? 93.788 39.042 140.749 1.00 102.33 546 GLY A O 1
ATOM 4243 N N . LEU A 1 547 ? 95.135 39.651 139.039 1.00 97.35 547 LEU A N 1
ATOM 4244 C CA . LEU A 1 547 ? 96.079 40.346 139.904 1.00 94.68 547 LEU A CA 1
ATOM 4245 C C . LEU A 1 547 ? 95.372 41.543 140.541 1.00 97.05 547 LEU A C 1
ATOM 4246 O O . LEU A 1 547 ? 94.605 42.233 139.875 1.00 102.94 547 LEU A O 1
ATOM 4251 N N . PRO A 1 548 ? 95.563 41.822 141.850 1.00 99.88 548 PRO A N 1
ATOM 4252 C CA . PRO A 1 548 ? 95.042 43.052 142.458 1.00 101.58 548 PRO A CA 1
ATOM 4253 C C . PRO A 1 548 ? 95.647 44.321 141.852 1.00 100.64 548 PRO A C 1
ATOM 4254 O O . PRO A 1 548 ? 96.607 44.241 141.088 1.00 102.80 548 PRO A O 1
ATOM 4258 N N . ARG A 1 549 ? 95.106 45.496 142.201 1.00 95.88 549 ARG A N 1
ATOM 4259 C CA . ARG A 1 549 ? 95.755 46.722 141.779 1.00 98.75 549 ARG A CA 1
ATOM 4260 C C . ARG A 1 549 ? 96.967 46.930 142.680 1.00 102.98 549 ARG A C 1
ATOM 4261 O O . ARG A 1 549 ? 96.895 46.780 143.899 1.00 104.69 549 ARG A O 1
ATOM 4269 N N . PRO A 1 550 ? 98.130 47.290 142.099 1.00 104.80 550 PRO A N 1
ATOM 4270 C CA . PRO A 1 550 ? 99.313 47.558 142.906 1.00 94.70 550 PRO A CA 1
ATOM 4271 C C . PRO A 1 550 ? 99.051 48.633 143.958 1.00 91.00 550 PRO A C 1
ATOM 4272 O O . PRO A 1 550 ? 98.255 49.544 143.748 1.00 88.69 550 PRO A O 1
ATOM 4276 N N . ALA A 1 551 ? 99.762 48.510 145.082 1.00 95.26 551 ALA A N 1
ATOM 4277 C CA . ALA A 1 551 ? 99.796 49.517 146.132 1.00 93.32 551 ALA A CA 1
ATOM 4278 C C . ALA A 1 551 ? 100.206 50.890 145.590 1.00 94.17 551 ALA A C 1
ATOM 4279 O O . ALA A 1 551 ? 99.652 51.901 146.005 1.00 93.59 551 ALA A O 1
ATOM 4281 N N . TRP A 1 552 ? 101.177 50.924 144.664 1.00 92.22 552 TRP A N 1
ATOM 4282 C CA . TRP A 1 552 ? 101.693 52.186 144.151 1.00 87.25 552 TRP A CA 1
ATOM 4283 C C . TRP A 1 552 ? 100.700 52.806 143.168 1.00 88.43 552 TRP A C 1
ATOM 4284 O O . TRP A 1 552 ? 100.817 53.995 142.855 1.00 90.47 552 TRP A O 1
ATOM 4295 N N . LEU A 1 553 ? 99.734 52.005 142.686 1.00 86.89 553 LEU A N 1
ATOM 4296 C CA . LEU A 1 553 ? 98.785 52.457 141.683 1.00 84.55 553 LEU A CA 1
ATOM 4297 C C . LEU A 1 553 ? 97.540 52.985 142.379 1.00 88.88 553 LEU A C 1
ATOM 4298 O O . LEU A 1 553 ? 96.845 52.223 143.029 1.00 103.07 553 LEU A O 1
ATOM 4303 N N . PRO A 1 554 ? 97.225 54.295 142.307 1.00 92.40 554 PRO A N 1
ATOM 4304 C CA . PRO A 1 554 ? 96.018 54.804 142.941 1.00 88.50 554 PRO A CA 1
ATOM 4305 C C . PRO A 1 554 ? 94.728 54.213 142.372 1.00 103.06 554 PRO A C 1
ATOM 4306 O O . PRO A 1 554 ? 94.654 53.868 141.192 1.00 102.79 554 PRO A O 1
ATOM 4310 N N . GLU A 1 555 ? 93.701 54.147 143.226 1.00 107.17 555 GLU A N 1
ATOM 4311 C CA . GLU A 1 555 ? 92.394 53.616 142.862 1.00 108.48 555 GLU A CA 1
ATOM 4312 C C . GLU A 1 555 ? 91.619 54.665 142.059 1.00 108.81 555 GLU A C 1
ATOM 4313 O O . GLU A 1 555 ? 90.798 54.319 141.204 1.00 100.75 555 GLU A O 1
ATOM 4319 N N . ALA A 1 556 ? 91.893 55.949 142.338 1.00 104.47 556 ALA A N 1
ATOM 4320 C CA . ALA A 1 556 ? 91.212 57.065 141.690 1.00 104.47 556 ALA A CA 1
ATOM 4321 C C . ALA A 1 556 ? 91.405 57.046 140.172 1.00 99.94 556 ALA A C 1
ATOM 4322 O O . ALA A 1 556 ? 90.517 57.476 139.435 1.00 98.69 556 ALA A O 1
ATOM 4324 N N . TYR A 1 557 ? 92.568 56.554 139.723 1.00 91.43 557 TYR A N 1
ATOM 4325 C CA . TYR A 1 557 ? 92.906 56.511 138.314 1.00 88.42 557 TYR A CA 1
ATOM 4326 C C . TYR A 1 557 ? 92.135 55.435 137.560 1.00 77.26 557 TYR A C 1
ATOM 4327 O O . TYR A 1 557 ? 92.218 54.270 137.925 1.00 95.03 557 TYR A O 1
ATOM 4336 N N . GLN A 1 558 ? 91.382 55.842 136.527 1.00 86.32 558 GLN A N 1
ATOM 4337 C CA . GLN A 1 558 ? 90.722 54.922 135.607 1.00 87.12 558 GLN A CA 1
ATOM 4338 C C . GLN A 1 558 ? 91.685 54.487 134.506 1.00 82.55 558 GLN A C 1
ATOM 4339 O O . GLN A 1 558 ? 92.186 55.312 133.743 1.00 96.46 558 GLN A O 1
ATOM 4345 N N . LEU A 1 559 ? 91.929 53.191 134.404 1.00 80.03 559 LEU A N 1
ATOM 4346 C CA . LEU A 1 559 ? 92.924 52.704 133.478 1.00 79.56 559 LEU A CA 1
ATOM 4347 C C . LEU A 1 559 ? 92.443 52.892 132.042 1.00 77.31 559 LEU A C 1
ATOM 4348 O O . LEU A 1 559 ? 93.183 53.399 131.199 1.00 81.37 559 LEU A O 1
ATOM 4353 N N . LEU A 1 560 ? 91.220 52.460 131.754 1.00 76.54 560 LEU A N 1
ATOM 4354 C CA . LEU A 1 560 ? 90.695 52.538 130.404 1.00 74.06 560 LEU A CA 1
ATOM 4355 C C . LEU A 1 560 ? 89.324 53.195 130.464 1.00 78.82 560 LEU A C 1
ATOM 4356 O O . LEU A 1 560 ? 88.587 52.990 131.413 1.00 80.10 560 LEU A O 1
ATOM 4361 N N . PRO A 1 561 ? 88.949 54.031 129.472 1.00 86.42 561 PRO A N 1
ATOM 4362 C CA . PRO A 1 561 ? 87.645 54.689 129.501 1.00 84.68 561 PRO A CA 1
ATOM 4363 C C . PRO A 1 561 ? 86.510 53.690 129.377 1.00 74.61 561 PRO A C 1
ATOM 4364 O O . PRO A 1 561 ? 86.589 52.790 128.545 1.00 80.53 561 PRO A O 1
ATOM 4368 N N . ALA A 1 562 ? 85.484 53.862 130.221 1.00 78.33 562 ALA A N 1
ATOM 4369 C CA . ALA A 1 562 ? 84.246 53.106 130.090 1.00 87.43 562 ALA A CA 1
ATOM 4370 C C . ALA A 1 562 ? 83.629 53.320 128.709 1.00 83.40 562 ALA A C 1
ATOM 4371 O O . ALA A 1 562 ? 83.466 54.460 128.259 1.00 84.85 562 ALA A O 1
ATOM 4373 N N . PRO A 1 563 ? 83.187 52.252 128.019 1.00 85.01 563 PRO A N 1
ATOM 4374 C CA . PRO A 1 563 ? 82.573 52.404 126.703 1.00 89.57 563 PRO A CA 1
ATOM 4375 C C . PRO A 1 563 ? 81.143 52.936 126.754 1.00 83.83 563 PRO A C 1
ATOM 4376 O O . PRO A 1 563 ? 80.455 52.814 127.764 1.00 97.67 563 PRO A O 1
ATOM 4380 N N . ALA A 1 564 ? 80.720 53.532 125.636 1.00 89.52 564 ALA A N 1
ATOM 4381 C CA . ALA A 1 564 ? 79.325 53.858 125.383 1.00 90.06 564 ALA A CA 1
ATOM 4382 C C . ALA A 1 564 ? 78.543 52.568 125.137 1.00 92.77 564 ALA A C 1
ATOM 4383 O O . ALA A 1 564 ? 79.131 51.509 124.914 1.00 90.59 564 ALA A O 1
ATOM 4385 N N . PRO A 1 565 ? 77.193 52.596 125.199 1.00 89.29 565 PRO A N 1
ATOM 4386 C CA . PRO A 1 565 ? 76.400 51.402 124.926 1.00 90.80 565 PRO A CA 1
ATOM 4387 C C . PRO A 1 565 ? 76.606 50.941 123.491 1.00 92.56 565 PRO A C 1
ATOM 4388 O O . PRO A 1 565 ? 76.773 51.772 122.609 1.00 96.01 565 PRO A O 1
ATOM 4392 N N . VAL A 1 566 ? 76.576 49.627 123.268 1.00 90.34 566 VAL A N 1
ATOM 4393 C CA . VAL A 1 566 ? 76.845 49.075 121.949 1.00 92.95 566 VAL A CA 1
ATOM 4394 C C . VAL A 1 566 ? 75.894 49.711 120.942 1.00 95.66 566 VAL A C 1
ATOM 4395 O O . VAL A 1 566 ? 76.297 49.958 119.809 1.00 105.86 566 VAL A O 1
ATOM 4399 N N . ASP A 1 567 ? 74.644 49.963 121.351 1.00 106.15 567 ASP A N 1
ATOM 4400 C CA . ASP A 1 567 ? 73.668 50.625 120.500 1.00 111.28 567 ASP A CA 1
ATOM 4401 C C . ASP A 1 567 ? 73.598 52.089 120.923 1.00 108.66 567 ASP A C 1
ATOM 4402 O O . ASP A 1 567 ? 72.991 52.413 121.948 1.00 106.82 567 ASP A O 1
ATOM 4407 N N . ILE A 1 568 ? 74.253 52.962 120.147 1.00 104.04 568 ILE A N 1
ATOM 4408 C CA . ILE A 1 568 ? 74.214 54.396 120.427 1.00 106.99 568 ILE A CA 1
ATOM 4409 C C . ILE A 1 568 ? 73.392 55.112 119.365 1.00 109.45 568 ILE A C 1
ATOM 4410 O O . ILE A 1 568 ? 73.271 56.331 119.424 1.00 116.13 568 ILE A O 1
ATOM 4415 N N . ASP A 1 569 ? 72.839 54.353 118.409 1.00 119.04 569 ASP A N 1
ATOM 4416 C CA . ASP A 1 569 ? 71.861 54.894 117.480 1.00 125.99 569 ASP A CA 1
ATOM 4417 C C . ASP A 1 569 ? 70.655 55.377 118.283 1.00 130.85 569 ASP A C 1
ATOM 4418 O O . ASP A 1 569 ? 70.140 54.636 119.122 1.00 131.54 569 ASP A O 1
ATOM 4423 N N . ASN A 1 570 ? 70.233 56.624 118.045 1.00 130.44 570 ASN A N 1
ATOM 4424 C CA . ASN A 1 570 ? 69.169 57.235 118.824 1.00 133.79 570 ASN A CA 1
ATOM 4425 C C . ASN A 1 570 ? 69.475 57.030 120.309 1.00 130.50 570 ASN A C 1
ATOM 4426 O O . ASN A 1 570 ? 68.748 56.311 121.000 1.00 132.39 570 ASN A O 1
ATOM 4431 N N . PRO A 1 571 ? 70.541 57.663 120.859 1.00 125.91 571 PRO A N 1
ATOM 4432 C CA . PRO A 1 571 ? 70.862 57.522 122.278 1.00 129.47 571 PRO A CA 1
ATOM 4433 C C . PRO A 1 571 ? 70.065 58.507 123.135 1.00 124.08 571 PRO A C 1
ATOM 4434 O O . PRO A 1 571 ? 69.611 59.530 122.630 1.00 124.78 571 PRO A O 1
ATOM 4438 N N . PRO A 1 572 ? 69.873 58.254 124.450 1.00 127.81 572 PRO A N 1
ATOM 4439 C CA . PRO A 1 572 ? 69.255 59.249 125.325 1.00 129.43 572 PRO A CA 1
ATOM 4440 C C . PRO A 1 572 ? 70.137 60.491 125.412 1.00 123.50 572 PRO A C 1
ATOM 4441 O O . PRO A 1 572 ? 71.353 60.390 125.266 1.00 124.65 572 PRO A O 1
ATOM 4445 N N . ALA A 1 573 ? 69.497 61.644 125.650 1.00 122.40 573 ALA A N 1
ATOM 4446 C CA . ALA A 1 573 ? 70.152 62.943 125.726 1.00 117.83 573 ALA A CA 1
ATOM 4447 C C . ALA A 1 573 ? 71.202 62.984 126.837 1.00 118.92 573 ALA A C 1
ATOM 4448 O O . ALA A 1 573 ? 71.096 62.267 127.833 1.00 122.43 573 ALA A O 1
ATOM 4450 N N . LEU A 1 574 ? 72.194 63.867 126.645 1.00 116.64 574 LEU A N 1
ATOM 4451 C CA . LEU A 1 574 ? 73.285 64.089 127.584 1.00 119.20 574 LEU A CA 1
ATOM 4452 C C . LEU A 1 574 ? 72.940 65.281 128.481 1.00 117.80 574 LEU A C 1
ATOM 4453 O O . LEU A 1 574 ? 72.849 66.414 128.006 1.00 120.76 574 LEU A O 1
ATOM 4458 N N . ALA A 1 575 ? 72.740 65.015 129.779 1.00 114.84 575 ALA A N 1
ATOM 4459 C CA . ALA A 1 575 ? 72.374 66.065 130.719 1.00 121.54 575 ALA A CA 1
ATOM 4460 C C . ALA A 1 575 ? 73.625 66.857 131.093 1.00 118.79 575 ALA A C 1
ATOM 4461 O O . ALA A 1 575 ? 74.595 66.302 131.609 1.00 123.49 575 ALA A O 1
ATOM 4463 N N . CYS A 1 576 ? 73.588 68.158 130.804 1.00 115.58 576 CYS A N 1
ATOM 4464 C CA . CYS A 1 576 ? 74.774 68.990 130.894 1.00 122.81 576 CYS A CA 1
ATOM 4465 C C . CYS A 1 576 ? 75.058 69.286 132.362 1.00 121.21 576 CYS A C 1
ATOM 4466 O O . CYS A 1 576 ? 74.251 69.917 133.042 1.00 126.07 576 CYS A O 1
ATOM 4469 N N . THR A 1 577 ? 76.222 68.832 132.827 1.00 122.60 577 THR A N 1
ATOM 4470 C CA . THR A 1 577 ? 76.631 69.041 134.204 1.00 130.13 577 THR A CA 1
ATOM 4471 C C . THR A 1 577 ? 77.366 70.378 134.298 1.00 126.70 577 THR A C 1
ATOM 4472 O O . THR A 1 577 ? 78.420 70.556 133.688 1.00 125.68 577 THR A O 1
ATOM 4476 N N . ASP A 1 578 ? 76.788 71.300 135.080 1.00 122.99 578 ASP A N 1
ATOM 4477 C CA . ASP A 1 578 ? 77.331 72.630 135.305 1.00 123.99 578 ASP A CA 1
ATOM 4478 C C . ASP A 1 578 ? 77.693 73.282 133.972 1.00 118.19 578 ASP A C 1
ATOM 4479 O O . ASP A 1 578 ? 78.852 73.616 133.724 1.00 113.49 578 ASP A O 1
ATOM 4484 N N . CYS A 1 579 ? 76.669 73.515 133.149 1.00 110.74 579 CYS A N 1
ATOM 4485 C CA . CYS A 1 579 ? 76.853 74.163 131.867 1.00 106.16 579 CYS A CA 1
ATOM 4486 C C . CYS A 1 579 ? 77.327 75.604 132.042 1.00 95.43 579 CYS A C 1
ATOM 4487 O O . CYS A 1 579 ? 77.974 76.151 131.157 1.00 93.67 579 CYS A O 1
ATOM 4490 N N . LYS A 1 580 ? 76.991 76.245 133.154 1.00 95.84 580 LYS A N 1
ATOM 4491 C CA . LYS A 1 580 ? 77.412 77.622 133.347 1.00 97.87 580 LYS A CA 1
ATOM 4492 C C . LYS A 1 580 ? 78.941 77.741 133.329 1.00 91.02 580 LYS A C 1
ATOM 4493 O O . LYS A 1 580 ? 79.483 78.661 132.719 1.00 92.49 580 LYS A O 1
ATOM 4499 N N . LYS A 1 581 ? 79.620 76.811 134.003 1.00 90.65 581 LYS A N 1
ATOM 4500 C CA . LYS A 1 581 ? 81.071 76.793 134.078 1.00 95.52 581 LYS A CA 1
ATOM 4501 C C . LYS A 1 581 ? 81.697 76.484 132.711 1.00 85.56 581 LYS A C 1
ATOM 4502 O O . LYS A 1 581 ? 82.643 77.152 132.313 1.00 75.69 581 LYS A O 1
ATOM 4508 N N . THR A 1 582 ? 81.157 75.498 131.984 1.00 80.09 582 THR A N 1
ATOM 4509 C CA . THR A 1 582 ? 81.605 75.201 130.633 1.00 74.86 582 THR A CA 1
ATOM 4510 C C . THR A 1 582 ? 81.443 76.414 129.703 1.00 76.86 582 THR A C 1
ATOM 4511 O O . THR A 1 582 ? 82.378 76.758 128.978 1.00 67.36 582 THR A O 1
ATOM 4515 N N . LEU A 1 583 ? 80.262 77.056 129.711 1.00 70.52 583 LEU A N 1
ATOM 4516 C CA . LEU A 1 583 ? 80.029 78.188 128.825 1.00 66.58 583 LEU A CA 1
ATOM 4517 C C . LEU A 1 583 ? 80.910 79.358 129.197 1.00 71.51 583 LEU A C 1
ATOM 4518 O O . LEU A 1 583 ? 81.404 80.055 128.294 1.00 78.24 583 LEU A O 1
ATOM 4523 N N . THR A 1 584 ? 81.204 79.507 130.487 1.00 69.14 584 THR A N 1
ATOM 4524 C CA . THR A 1 584 ? 82.079 80.590 130.897 1.00 67.40 584 THR A CA 1
ATOM 4525 C C . THR A 1 584 ? 83.490 80.337 130.361 1.00 72.74 584 THR A C 1
ATOM 4526 O O . THR A 1 584 ? 84.110 81.223 129.787 1.00 73.28 584 THR A O 1
ATOM 4530 N N . GLU A 1 585 ? 83.961 79.104 130.487 1.00 66.76 585 GLU A N 1
ATOM 4531 C CA . GLU A 1 585 ? 85.302 78.750 130.057 1.00 84.11 585 GLU A CA 1
ATOM 4532 C C . GLU A 1 585 ? 85.456 79.017 128.551 1.00 79.45 585 GLU A C 1
ATOM 4533 O O . GLU A 1 585 ? 86.445 79.593 128.113 1.00 77.24 585 GLU A O 1
ATOM 4539 N N . VAL A 1 586 ? 84.492 78.533 127.776 1.00 60.76 586 VAL A N 1
A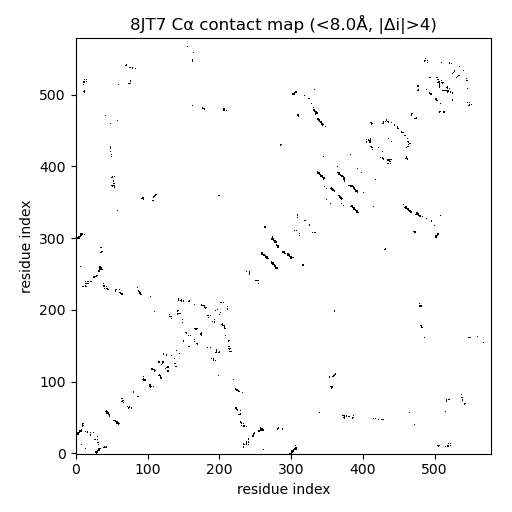TOM 4540 C CA . VAL A 1 586 ? 84.437 78.688 126.335 1.00 67.23 586 VAL A CA 1
ATOM 4541 C C . VAL A 1 586 ? 84.447 80.173 125.930 1.00 65.63 586 VAL A C 1
ATOM 4542 O O . VAL A 1 586 ? 85.229 80.572 125.070 1.00 74.16 586 VAL A O 1
ATOM 4546 N N . THR A 1 587 ? 83.636 81.012 126.569 1.00 61.78 587 THR A N 1
ATOM 4547 C CA . THR A 1 587 ? 83.597 82.416 126.206 1.00 63.14 587 THR A CA 1
ATOM 4548 C C . THR A 1 587 ? 84.901 83.116 126.578 1.00 69.51 587 THR A C 1
ATOM 4549 O O . THR A 1 587 ? 85.354 83.968 125.809 1.00 74.58 587 THR A O 1
ATOM 4553 N N . GLU A 1 588 ? 85.479 82.803 127.750 1.00 72.41 588 GLU A N 1
ATOM 4554 C CA . GLU A 1 588 ? 86.715 83.455 128.171 1.00 71.00 588 GLU A CA 1
ATOM 4555 C C . GLU A 1 588 ? 87.868 83.010 127.270 1.00 77.34 588 GLU A C 1
ATOM 4556 O O . GLU A 1 588 ? 88.807 83.776 127.013 1.00 74.34 588 GLU A O 1
ATOM 4562 N N . PHE A 1 589 ? 87.818 81.750 126.807 1.00 64.21 589 PHE A N 1
ATOM 4563 C CA . PHE A 1 589 ? 88.822 81.312 125.857 1.00 64.39 589 PHE A CA 1
ATOM 4564 C C . PHE A 1 589 ? 88.719 82.169 124.595 1.00 69.23 589 PHE A C 1
ATOM 4565 O O . PHE A 1 589 ? 89.728 82.533 124.014 1.00 73.36 589 PHE A O 1
ATOM 4573 N N . ALA A 1 590 ? 87.498 82.454 124.143 1.00 68.56 590 ALA A N 1
ATOM 4574 C CA . ALA A 1 590 ? 87.307 83.256 122.946 1.00 69.00 590 ALA A CA 1
ATOM 4575 C C . ALA A 1 590 ? 87.882 84.653 123.163 1.00 71.27 590 ALA A C 1
ATOM 4576 O O . ALA A 1 590 ? 88.523 85.193 122.272 1.00 77.00 590 ALA A O 1
ATOM 4578 N N . TYR A 1 591 ? 87.683 85.201 124.357 1.00 70.41 591 TYR A N 1
ATOM 4579 C CA . TYR A 1 591 ? 88.236 86.498 124.696 1.00 77.81 591 TYR A CA 1
ATOM 4580 C C . TYR A 1 591 ? 89.762 86.510 124.626 1.00 65.72 591 TYR A C 1
ATOM 4581 O O . TYR A 1 591 ? 90.347 87.541 124.308 1.00 75.01 591 TYR A O 1
ATOM 4590 N N . THR A 1 592 ? 90.388 85.363 124.904 1.00 76.11 592 THR A N 1
ATOM 4591 C CA . THR A 1 592 ? 91.839 85.214 124.818 1.00 82.41 592 THR A CA 1
ATOM 4592 C C . THR A 1 592 ? 92.361 85.627 123.442 1.00 78.80 592 THR A C 1
ATOM 4593 O O . THR A 1 592 ? 93.410 86.257 123.348 1.00 85.74 592 THR A O 1
ATOM 4597 N N . GLY A 1 593 ? 91.634 85.276 122.379 1.00 83.55 593 GLY A N 1
ATOM 4598 C CA . GLY A 1 593 ? 92.075 85.588 121.028 1.00 85.11 593 GLY A CA 1
ATOM 4599 C C . GLY A 1 593 ? 91.796 87.028 120.632 1.00 85.03 593 GLY A C 1
ATOM 4600 O O . GLY A 1 593 ? 92.480 87.541 119.745 1.00 106.12 593 GLY A O 1
ATOM 4601 N N . ILE A 1 594 ? 90.777 87.645 121.263 1.00 95.18 594 ILE A N 1
ATOM 4602 C CA . ILE A 1 594 ? 90.176 88.893 120.793 1.00 97.74 594 ILE A CA 1
ATOM 4603 C C . ILE A 1 594 ? 90.914 90.033 121.498 1.00 108.33 594 ILE A C 1
ATOM 4604 O O . ILE A 1 594 ? 91.509 90.859 120.773 1.00 121.56 594 ILE A O 1
#

Sequence (579 aa):
PLDVAIIGGGVSGTYSAWRLQEAQGDHQRIQLFEYSDRIGGRLFSINLPGLPNVVAEVGGMRWMPATKDNTGGHVMVDKLVGELKLESKNFPMGSNLPDKDPVGAKDNLFYLRGERFRLRDFTEAPDKIPYKLAWSERGYGPEDLQVKVMHNIYPGFDKLSLAEQMQVKVFGKEIWRYGFWDLLYRVLSNEGYQFMKDAGANVANASAVTQLPATEYSDKTVFLALKKGFQALPLTLAKRFAEVPGGLIAGEQRIRMNRRLASVQFSDDTEYPYRLHFQATRTVDGKTSDVPGAEEIIHARQVILALPRRSLELIQSPLFDDPWLKENIDSVLVQSAFKLFLAYEQPWWRSQGLVAGRSVTDLPIRQCYYMGTECEQDGGEKTLNSLLMASYNDIGTVPFWKGLEDGAPFEGYQPKSLQGRIDANEVVPKMQYQISEEMVRIAQRQVTSLHDQIELPAPYSAVYHAWDADPFGGGWHEWKANYRLDLIIQRMRHPVQEQEVYIVGEAYSYGQGWVEGALTTAESTLQDFFGLPRPAWLPEAYQLLPAPAPVDIDNPPALACTDCKKTLTEVTEFAYTGI

Radius of gyration: 24.44 Å; Cα contacts (8 Å, |Δi|>4): 1252; chains: 1; bounding box: 74×71×47 Å

Solvent-accessible surface area: 24873 Å² total; per-residue (Å²): 86,1,17,0,0,0,8,8,0,15,14,5,0,0,0,1,0,7,25,0,7,97,53,39,3,112,109,25,70,0,15,0,0,15,60,18,79,54,13,1,8,51,6,27,22,26,72,4,20,8,0,57,60,7,27,0,14,0,12,29,24,55,2,62,36,21,61,212,94,34,83,27,22,13,0,0,0,30,65,0,7,50,64,8,184,21,114,44,64,84,10,62,40,11,14,106,88,73,134,167,102,68,32,10,6,64,33,5,23,9,39,0,97,52,86,99,9,89,33,68,12,7,86,106,15,54,130,102,18,37,14,168,16,39,206,63,15,128,13,8,8,5,57,17,1,14,5,39,2,0,15,89,22,57,54,4,0,32,136,33,57,5,20,54,4,0,47,8,103,10,109,71,87,14,0,8,93,8,5,3,114,88,0,0,161,134,47,10,40,92,39,0,13,40,0,11,108,20,1,22,123,50,18,30,88,0,0,0,2,36,11,0,47,15,103,100,74,44,44,175,64,77,21,32,4,3,69,134,0,4,14,6,0,0,81,13,0,6,105,68,0,27,115,24,119,55,29,100,11,49,17,144,102,1,40,43,50,28,54,68,8,14,10,2,46,75,22,153,70,116,108,69,33,5,69,0,31,0,18,32,8,111,31,90,70,39,100,30,61,61,44,118,68,92,80,65,92,16,68,0,79,13,0,1,1,9,18,14,38,77,11,2,76,75,12,106,7,45,5,32,93,29,110,42,0,138,106,8,14,51,0,0,36,48,27,28,9,3,24,0,3,2,0,0,61,77,15,8,2,76,107,40,42,0,33,4,2,55,0,5,0,53,44,33,0,43,33,0,26,6,40,22,6,0,44,112,48,121,81,8,58,191,21,99,1,0,0,2,2,3,18,2,36,50,139,62,15,12,87,85,2,70,60,27,57,126,63,71,66,4,104,25,84,38,0,161,42,13,87,80,156,37,76,59,111,90,0,6,29,120,15,59,35,54,2,2,58,83,1,0,89,34,0,23,184,16,0,16,45,2,5,93,70,175,148,15,51,46,1,0,0,1,2,2,8,3,12,43,46,68,23,49,17,0,10,72,0,22,0,47,19,84,47,32,0,0,48,4,0,49,107,2,13,20,0,22,138,150,37,65,1,6,6,5,7,9,1,9,0,92,22,19,35,80,18,8,0,4,0,5,4,0,0,8,1,1,54,91,69,21,60,7,104,112,12,109,42,3,28,129,60,27,129,28,14,22,64,56,4,80,120,110,8,96,128,43,121,105,65,85,91,122,90,61,153,110,26,90,68,64,28,60,94,12,28,136,76,16,169

Organism: Pseudomonas putida (NCBI:txid303)

Foldseek 3Di:
DFAEEEEALALLSLLLLLQCCLFPQQPGHAAYEHQAQDHHVQFDWDAFPPQPQFIDGFGDFWWAAADPLSADTLNLVNLLCVVLVFDKDWAAAAACPPVVDTCQQQAFWEQEPNAIDGNVCQAVPQVRDPFPFDPLQGQDALQLSLVLQLCVQPFCLLVDFLQVLQLRAGPHHRQLQAFQQVSCVVRTPPSSVVRNVQRHQGDRQFRNSQRSNGDGDDSPRIIMGGSRGPSCSSVSSLVSSLPDPHGPDHSVRRYHYQWQFQEWEACPDQQFGTKTWTFGWYADLADIDTDDDGTDIDTYQFYEHQAALLSVVNYYYCVCVPVQNVVCSPQKAFFKKKKKKFKDQAQPCVVVVTDFRWHAYPPLLGIKTWRDAQCVDDVGDVTRIGMMMTMDGDPVSVVVLVVQQDDAFDQFAQDPSCVPPDDSNPSEPRHPRGHHPRSQVVVLVVVCVRSVHPHDGGGRYMDMDIQDDPDRNHRKIGGGRPDQLLVCQVCQQPPDVPGNYGYAYQNSASPISDVSRRNLSSQVSCCPVVVRDDDPSRDPSYDSGGHHHPPDSPPHDDDDDDPVVVSVVVSVVSSVSSD

Nearest PDB structures (foldseek):
  8jt7-assembly1_A  TM=1.002E+00  e=0.000E+00  Pseudomonas sp.
  8t8a-assembly1_B-2  TM=9.898E-01  e=0.000E+00  Pseudomonas sp.
  8t8a-assembly1_C-2  TM=9.912E-01  e=0.000E+00  Pseudomonas sp.
  8t8a-assembly1_A  TM=9.898E-01  e=0.000E+00  Pseudomonas sp.
  7eih-assembly1_B  TM=8.479E-01  e=3.006E-48  synthetic construct